Protein AF-A0A8J5XL59-F1 (afdb_monomer)

Solvent-accessible surface area (backbone atoms only — not comparable to full-atom values): 24613 Å² total; per-residue (Å²): 116,71,64,62,50,51,50,51,49,52,50,51,52,48,52,52,50,55,56,36,46,74,51,14,58,69,60,68,73,44,49,65,63,46,55,47,18,48,75,42,41,84,83,38,49,69,54,56,70,41,59,66,68,61,30,54,52,53,29,47,50,30,38,50,53,12,50,56,27,43,78,71,66,40,42,71,58,12,42,52,24,27,36,51,22,42,35,59,44,44,25,44,42,66,73,54,90,51,37,90,82,42,98,58,70,36,47,91,44,44,41,81,48,59,52,71,82,70,40,90,46,72,68,53,44,50,54,50,50,58,51,49,40,50,35,25,47,48,44,22,50,40,26,61,70,69,71,73,46,37,67,58,16,34,46,26,18,50,53,24,34,73,76,38,81,73,45,30,66,30,31,41,51,30,15,46,37,32,54,69,46,93,84,46,46,73,68,32,42,54,54,18,50,53,25,25,52,52,16,34,67,63,39,68,83,46,62,65,48,51,51,53,41,52,50,51,54,51,49,52,49,52,49,51,53,46,50,46,62,73,52,54,53,48,88,73,66,48,74,52,96,57,48,67,64,56,52,48,49,48,51,55,46,49,51,48,51,52,49,49,48,41,64,75,72,46,70,64,65,65,54,49,53,53,50,52,33,54,52,28,52,73,69,69,41,56,72,61,24,52,53,52,50,49,52,53,50,51,54,48,50,51,54,45,59,72,48,67,81,59,78,55,51,92,69,59,51,76,65,55,40,53,55,31,49,76,72,74,38,64,62,82,42,68,71,51,26,51,52,52,32,50,52,50,39,50,51,32,60,73,73,70,48,82,71,52,76,68,30,44,52,54,52,52,66,50,49,76,45,91,42,83,65,44,39,54,49,51,52,50,51,51,53,48,48,50,52,51,48,52,51,44,62,66,43,44,62,58,54,50,52,53,47,50,55,55,49,52,59,61,55,63,71,71,73,77,81,82,86,90,84,86,88,84,81,86,84,89,82,87,81,85,86,90,83,82,82,88,81,89,82,90,133

Secondary structure (DSSP, 8-state):
-HHHHHHHHHHHHHHHHHHHHHT-HHHHHS-HHHHHTTTTHHHHHHHHHS-HHHHHHHHHHHHHHHHHHHHTT-HHHHHHHHHHHHHHHEEEEESSTTTTTTT---GGGEEEEEGGGG--SHHHHHHHHHHHHHHHHHHHHHHHHHTS-HHHHHHHHHHHHHH-TT-HHHHHHHHHHHHSSTT--HHHHHHHHHHHHHHHHH-TT-HHHHHHHHHHHHHHHHHHHHHHHHHTTHHHHS--SS-HHHHHHHHHHHHHHHHHHHHHHSSHHHHHHHHHHHHHHHTT-HHHHHHHHHHHHHHHHHHHHHTTTS--SSS--HHHHHHHHHTT--TTSHHHHHHHHHHHHHHHHHHTPPPPHHHHHHHHHHHTS-SHHHHHHHHHHHHHHHHHHHHHHHHHHHHHHHHHHHHHHHHTTTSSSSS------------------------

Structure (mmCIF, N/CA/C/O backbone):
data_AF-A0A8J5XL59-F1
#
_entry.id   AF-A0A8J5XL59-F1
#
loop_
_atom_site.group_PDB
_atom_site.id
_atom_site.type_symbol
_atom_site.label_atom_id
_atom_site.label_alt_id
_atom_site.label_comp_id
_atom_site.label_asym_id
_atom_site.label_entity_id
_atom_site.label_seq_id
_atom_site.pdbx_PDB_ins_code
_atom_site.Cartn_x
_atom_site.Cartn_y
_atom_site.Cartn_z
_atom_site.occupancy
_atom_site.B_iso_or_equiv
_atom_site.auth_seq_id
_atom_site.auth_comp_id
_atom_site.auth_asym_id
_atom_site.auth_atom_id
_atom_site.pdbx_PDB_model_num
ATOM 1 N N . MET A 1 1 ? 38.848 -3.306 22.636 1.00 51.06 1 MET A N 1
ATOM 2 C CA . MET A 1 1 ? 38.889 -2.202 21.646 1.00 51.06 1 MET A CA 1
ATOM 3 C C . MET A 1 1 ? 38.164 -2.512 20.332 1.00 51.06 1 MET A C 1
ATOM 5 O O . MET A 1 1 ? 37.665 -1.573 19.733 1.00 51.06 1 MET A O 1
ATOM 9 N N . GLY A 1 2 ? 38.067 -3.770 19.867 1.00 58.34 2 GLY A N 1
ATOM 10 C CA . GLY A 1 2 ? 37.401 -4.093 18.590 1.00 58.34 2 GLY A CA 1
ATOM 11 C C . GLY A 1 2 ? 35.868 -3.976 18.588 1.00 58.34 2 GLY A C 1
ATOM 12 O O . GLY A 1 2 ? 35.307 -3.481 17.613 1.00 58.34 2 GLY A O 1
ATOM 13 N N . ASP A 1 3 ? 35.193 -4.378 19.668 1.00 64.88 3 ASP A N 1
ATOM 14 C CA . ASP A 1 3 ? 33.720 -4.371 19.721 1.00 64.88 3 ASP A CA 1
ATOM 15 C C . ASP A 1 3 ? 33.134 -2.992 20.044 1.00 64.88 3 ASP A C 1
ATOM 17 O O . ASP A 1 3 ? 32.147 -2.590 19.427 1.00 64.88 3 ASP A O 1
ATOM 21 N N . ASP A 1 4 ? 33.791 -2.208 20.902 1.00 69.12 4 ASP A N 1
ATOM 22 C CA . ASP A 1 4 ? 33.380 -0.824 21.176 1.00 69.12 4 ASP A CA 1
ATOM 23 C C . ASP A 1 4 ? 33.512 0.056 19.929 1.00 69.12 4 ASP A C 1
ATOM 25 O O . ASP A 1 4 ? 32.626 0.854 19.631 1.00 69.12 4 ASP A O 1
ATOM 29 N N . PHE A 1 5 ? 34.579 -0.132 19.145 1.00 70.75 5 PHE A N 1
ATOM 30 C CA . PHE A 1 5 ? 34.779 0.598 17.894 1.00 70.75 5 PHE A CA 1
ATOM 31 C C . PHE A 1 5 ? 33.730 0.228 16.837 1.00 70.75 5 PHE A C 1
ATOM 33 O O . PHE A 1 5 ? 33.142 1.114 16.219 1.00 70.75 5 PHE A O 1
ATOM 40 N N . LYS A 1 6 ? 33.427 -1.068 16.664 1.00 73.31 6 LYS A N 1
ATOM 41 C CA . LYS A 1 6 ? 32.348 -1.525 15.768 1.00 73.31 6 LYS A CA 1
ATOM 42 C C . LYS A 1 6 ? 30.985 -0.980 16.191 1.00 73.31 6 LYS A C 1
ATOM 44 O O . LYS A 1 6 ? 30.204 -0.566 15.337 1.00 73.31 6 LYS A O 1
ATOM 49 N N . THR A 1 7 ? 30.717 -0.938 17.494 1.00 79.56 7 THR A N 1
ATOM 50 C CA . THR A 1 7 ? 29.460 -0.417 18.047 1.00 79.56 7 THR A CA 1
ATOM 51 C C . THR A 1 7 ? 29.348 1.093 17.842 1.00 79.56 7 THR A C 1
ATOM 53 O O . THR A 1 7 ? 28.320 1.571 17.363 1.00 79.56 7 THR A O 1
ATOM 56 N N . MET A 1 8 ? 30.415 1.853 18.113 1.00 73.19 8 MET A N 1
ATOM 57 C CA . MET A 1 8 ? 30.453 3.295 17.847 1.00 73.19 8 MET A CA 1
ATOM 58 C C . MET A 1 8 ? 30.294 3.607 16.358 1.00 73.19 8 MET A C 1
ATOM 60 O O . MET A 1 8 ? 29.520 4.495 16.006 1.00 73.19 8 MET A O 1
ATOM 64 N N . PHE A 1 9 ? 30.955 2.854 15.477 1.00 76.81 9 PHE A N 1
ATOM 65 C CA . PHE A 1 9 ? 30.805 3.027 14.033 1.00 76.81 9 PHE A CA 1
ATOM 66 C C . PHE A 1 9 ? 29.387 2.678 13.561 1.00 76.81 9 PHE A C 1
ATOM 68 O O . PHE A 1 9 ? 28.798 3.422 12.781 1.00 76.81 9 PHE A O 1
ATOM 75 N N . GLY A 1 10 ? 28.795 1.597 14.080 1.00 73.94 10 GLY A N 1
ATOM 76 C CA . GLY A 1 10 ? 27.405 1.228 13.801 1.00 73.94 10 GLY A CA 1
ATOM 77 C C . GLY A 1 10 ? 26.408 2.302 14.248 1.00 73.94 10 GLY A C 1
ATOM 78 O O . GLY A 1 10 ? 25.479 2.634 13.511 1.00 73.94 10 GLY A O 1
ATOM 79 N N . ASN A 1 11 ? 26.635 2.908 15.414 1.00 75.00 11 ASN A N 1
ATOM 80 C CA . ASN A 1 11 ? 25.822 4.016 15.916 1.00 75.00 11 ASN A CA 1
ATOM 81 C C . ASN A 1 11 ? 26.010 5.293 15.083 1.00 75.00 11 ASN A C 1
ATOM 83 O O . ASN A 1 11 ? 25.024 5.950 14.755 1.00 75.00 11 ASN A O 1
ATOM 87 N N . ALA A 1 12 ? 27.241 5.615 14.676 1.00 74.31 12 ALA A N 1
ATOM 88 C CA . ALA A 1 12 ? 27.528 6.750 13.799 1.00 74.31 12 ALA A CA 1
ATOM 89 C C . ALA A 1 12 ? 26.898 6.575 12.406 1.00 74.31 12 ALA A C 1
ATOM 91 O O . ALA A 1 12 ? 26.310 7.513 11.868 1.00 74.31 12 ALA A O 1
ATOM 92 N N . ALA A 1 13 ? 26.951 5.365 11.842 1.00 73.31 13 ALA A N 1
ATOM 93 C CA . ALA A 1 13 ? 26.309 5.037 10.573 1.00 73.31 13 ALA A CA 1
ATOM 94 C C . ALA A 1 13 ? 24.779 5.151 10.661 1.00 73.31 13 ALA A C 1
ATOM 96 O O . ALA A 1 13 ? 24.147 5.704 9.759 1.00 73.31 13 ALA A O 1
ATOM 97 N N . ARG A 1 14 ? 24.176 4.693 11.767 1.00 76.69 14 ARG A N 1
ATOM 98 C CA . ARG A 1 14 ? 22.744 4.879 12.044 1.00 76.69 14 ARG A CA 1
ATOM 99 C C . ARG A 1 14 ? 22.374 6.352 12.156 1.00 76.69 14 ARG A C 1
ATOM 101 O O . ARG A 1 14 ? 21.450 6.777 11.476 1.00 76.69 14 ARG A O 1
ATOM 108 N N . LEU A 1 15 ? 23.123 7.135 12.933 1.00 78.06 15 LEU A N 1
ATOM 109 C CA . LEU A 1 15 ? 22.890 8.573 13.089 1.00 78.06 15 LEU A CA 1
ATOM 110 C C . LEU A 1 15 ? 22.954 9.297 11.739 1.00 78.06 15 LEU A C 1
ATOM 112 O O . LEU A 1 15 ? 22.070 10.084 11.417 1.00 78.06 15 LEU A O 1
ATOM 116 N N . LYS A 1 16 ? 23.958 8.975 10.918 1.00 75.56 16 LYS A N 1
ATOM 117 C CA . LYS A 1 16 ? 24.090 9.524 9.568 1.00 75.56 16 LYS A CA 1
ATOM 118 C C . LYS A 1 16 ? 22.931 9.098 8.663 1.00 75.56 16 LYS A C 1
ATOM 120 O O . LYS A 1 16 ? 22.424 9.912 7.902 1.00 75.56 16 LYS A O 1
ATOM 125 N N . THR A 1 17 ? 22.476 7.851 8.765 1.00 76.75 17 THR A N 1
ATOM 126 C CA . THR A 1 17 ? 21.305 7.367 8.018 1.00 76.75 17 THR A CA 1
ATOM 127 C C . THR A 1 17 ? 20.039 8.118 8.429 1.00 76.75 17 THR A C 1
ATOM 129 O O . THR A 1 17 ? 19.292 8.547 7.561 1.00 76.75 17 THR A O 1
ATOM 132 N N . GLU A 1 18 ? 19.814 8.339 9.727 1.00 79.69 18 GLU A N 1
ATOM 133 C CA . GLU A 1 18 ? 18.672 9.119 10.228 1.00 79.69 18 GLU A CA 1
ATOM 134 C C . GLU A 1 18 ? 18.742 10.597 9.809 1.00 79.69 18 GLU A C 1
ATOM 136 O O . GLU A 1 18 ? 17.734 11.175 9.410 1.00 79.69 18 GLU A O 1
ATOM 141 N N . GLN A 1 19 ? 19.934 11.202 9.800 1.00 80.88 19 GLN A N 1
ATOM 142 C CA . GLN A 1 19 ? 20.134 12.552 9.257 1.00 80.88 19 GLN A CA 1
ATOM 143 C C . GLN A 1 19 ? 19.801 12.620 7.760 1.00 80.88 19 GLN A C 1
ATOM 145 O O . GLN A 1 19 ? 19.139 13.554 7.314 1.00 80.88 19 GLN A O 1
ATOM 150 N N . LEU A 1 20 ? 20.212 11.612 6.986 1.00 78.56 20 LEU A N 1
ATOM 151 C CA . LEU A 1 20 ? 19.904 11.526 5.559 1.00 78.56 20 LEU A CA 1
ATOM 152 C C . LEU A 1 20 ? 18.420 11.252 5.297 1.00 78.56 20 LEU A C 1
ATOM 154 O O . LEU A 1 20 ? 17.887 11.780 4.328 1.00 78.56 20 LEU A O 1
ATOM 158 N N . LYS A 1 21 ? 17.729 10.492 6.160 1.00 83.12 21 LYS A N 1
ATOM 159 C CA . LYS A 1 21 ? 16.271 10.288 6.072 1.00 83.12 21 LYS A CA 1
ATOM 160 C C . LYS A 1 21 ? 15.513 11.611 6.117 1.00 83.12 21 LYS A C 1
ATOM 162 O O . LYS A 1 21 ? 14.600 11.812 5.322 1.00 83.12 21 LYS A O 1
ATOM 167 N N . ALA A 1 22 ? 15.925 12.528 6.995 1.00 83.69 22 ALA A N 1
ATOM 168 C CA . ALA A 1 22 ? 15.342 13.868 7.059 1.00 83.69 22 ALA A CA 1
ATOM 169 C C . ALA A 1 22 ? 15.566 14.673 5.764 1.00 83.69 22 ALA A C 1
ATOM 171 O O . ALA A 1 22 ? 14.718 15.481 5.395 1.00 83.69 22 ALA A O 1
ATOM 172 N N . ALA A 1 23 ? 16.671 14.416 5.058 1.00 84.31 23 ALA A N 1
ATOM 173 C CA . ALA A 1 23 ? 17.019 15.047 3.785 1.00 84.31 23 ALA A CA 1
ATOM 174 C C . ALA A 1 23 ? 16.452 14.326 2.542 1.00 84.31 23 ALA A C 1
ATOM 176 O O . ALA A 1 23 ? 16.681 14.779 1.421 1.00 84.31 23 ALA A O 1
ATOM 177 N N . ARG A 1 24 ? 15.734 13.204 2.704 1.00 88.25 24 ARG A N 1
ATOM 178 C CA . ARG A 1 24 ? 15.120 12.464 1.584 1.00 88.25 24 ARG A CA 1
ATOM 179 C C . ARG A 1 24 ? 13.664 12.031 1.839 1.00 88.25 24 ARG A C 1
ATOM 181 O O . ARG A 1 24 ? 13.316 10.851 1.733 1.00 88.25 24 ARG A O 1
ATOM 188 N N . PRO A 1 25 ? 12.778 12.959 2.240 1.00 89.25 25 PRO A N 1
ATOM 189 C CA . PRO A 1 25 ? 11.404 12.624 2.597 1.00 89.25 25 PRO A CA 1
ATOM 190 C C . PRO A 1 25 ? 10.587 12.028 1.434 1.00 89.25 25 PRO A C 1
ATOM 192 O O . PRO A 1 25 ? 9.674 11.243 1.687 1.00 89.25 25 PRO A O 1
ATOM 195 N N . HIS A 1 26 ? 10.871 12.377 0.176 1.00 88.94 26 HIS A N 1
ATOM 196 C CA . HIS A 1 26 ? 10.225 11.782 -0.997 1.00 88.94 26 HIS A CA 1
ATOM 197 C C . HIS A 1 26 ? 10.636 10.319 -1.178 1.00 88.94 26 HIS A C 1
ATOM 199 O O . HIS A 1 26 ? 9.768 9.447 -1.295 1.00 88.94 26 HIS A O 1
ATOM 205 N N . PHE A 1 27 ? 11.940 10.036 -1.125 1.00 91.19 27 PHE A N 1
ATOM 206 C CA . PHE A 1 27 ? 12.438 8.667 -1.190 1.00 91.19 27 PHE A CA 1
ATOM 207 C C . PHE A 1 27 ? 11.873 7.808 -0.052 1.00 91.19 27 PHE A C 1
ATOM 209 O O . PHE A 1 27 ? 11.358 6.726 -0.310 1.00 91.19 27 PHE A O 1
ATOM 216 N N . GLU A 1 28 ? 11.885 8.289 1.197 1.00 90.94 28 GLU A N 1
ATOM 217 C CA . GLU A 1 28 ? 11.427 7.492 2.348 1.00 90.94 28 GLU A CA 1
ATOM 218 C C . GLU A 1 28 ? 9.926 7.169 2.318 1.00 90.94 28 GLU A C 1
ATOM 220 O O . GLU A 1 28 ? 9.542 6.059 2.699 1.00 90.94 28 GLU A O 1
ATOM 225 N N . ARG A 1 29 ? 9.085 8.093 1.824 1.00 91.69 29 ARG A N 1
ATOM 226 C CA . ARG A 1 29 ? 7.638 7.865 1.647 1.00 91.69 29 ARG A CA 1
ATOM 227 C C . ARG A 1 29 ? 7.304 6.884 0.526 1.00 91.69 29 ARG A C 1
ATOM 229 O O . ARG A 1 29 ? 6.184 6.385 0.485 1.00 91.69 29 ARG A O 1
ATOM 236 N N . SER A 1 30 ? 8.233 6.646 -0.394 1.00 92.00 30 SER A N 1
ATOM 237 C CA . SER A 1 30 ? 8.009 5.739 -1.514 1.00 92.00 30 SER A CA 1
ATOM 238 C C . SER A 1 30 ? 7.933 4.287 -1.046 1.00 92.00 30 SER A C 1
ATOM 240 O O . SER A 1 30 ? 8.603 3.881 -0.088 1.00 92.00 30 SER A O 1
ATOM 242 N N . ALA A 1 31 ? 7.152 3.488 -1.773 1.00 93.88 31 ALA A N 1
ATOM 243 C CA . ALA A 1 31 ? 7.019 2.061 -1.515 1.00 93.88 31 ALA A CA 1
ATOM 244 C C . ALA A 1 31 ? 8.377 1.340 -1.575 1.00 93.88 31 ALA A C 1
ATOM 246 O O . ALA A 1 31 ? 9.270 1.720 -2.341 1.00 93.88 31 ALA A O 1
ATOM 247 N N . SER A 1 32 ? 8.534 0.281 -0.780 1.00 92.25 32 SER A N 1
ATOM 248 C CA . SER A 1 32 ? 9.803 -0.448 -0.654 1.00 92.25 32 SER A CA 1
ATOM 249 C C . SER A 1 32 ? 10.303 -0.998 -1.996 1.00 92.25 32 SER A C 1
ATOM 251 O O . SER A 1 32 ? 11.429 -0.674 -2.374 1.00 92.25 32 SER A O 1
ATOM 253 N N . PHE A 1 33 ? 9.454 -1.661 -2.792 1.00 93.00 33 PHE A N 1
ATOM 254 C CA . PHE A 1 33 ? 9.800 -2.066 -4.168 1.00 93.00 33 PHE A CA 1
ATOM 255 C C . PHE A 1 33 ? 10.298 -0.923 -5.070 1.00 93.00 33 PHE A C 1
ATOM 257 O O . PHE A 1 33 ? 11.145 -1.132 -5.939 1.00 93.00 33 PHE A O 1
ATOM 264 N N . HIS A 1 34 ? 9.811 0.306 -4.875 1.00 93.81 34 HIS A N 1
ATOM 265 C CA . HIS A 1 34 ? 10.262 1.450 -5.662 1.00 93.81 34 HIS A CA 1
ATOM 266 C C . HIS A 1 34 ? 11.623 1.959 -5.171 1.00 93.81 34 HIS A C 1
ATOM 268 O O . HIS A 1 34 ? 12.504 2.232 -5.985 1.00 93.81 34 HIS A O 1
ATOM 274 N N . LYS A 1 35 ? 11.856 1.985 -3.854 1.00 93.25 35 LYS A N 1
ATOM 275 C CA . LYS A 1 35 ? 13.171 2.299 -3.265 1.00 93.25 35 LYS A CA 1
ATOM 276 C C . LYS A 1 35 ? 14.252 1.306 -3.698 1.00 93.25 35 LYS A C 1
ATOM 278 O O . LYS A 1 35 ? 15.375 1.714 -3.991 1.00 93.25 35 LYS A O 1
ATOM 283 N N . HIS A 1 36 ? 13.922 0.016 -3.790 1.00 93.25 36 HIS A N 1
ATOM 284 C CA . HIS A 1 36 ? 14.869 -1.021 -4.210 1.00 93.25 36 HIS A CA 1
ATOM 285 C C . HIS A 1 36 ? 15.374 -0.838 -5.648 1.00 93.25 36 HIS A C 1
ATOM 287 O O . HIS A 1 36 ? 16.499 -1.233 -5.953 1.00 93.25 36 HIS A O 1
ATOM 293 N N . SER A 1 37 ? 14.611 -0.155 -6.510 1.00 92.62 37 SER A N 1
ATOM 294 C CA . SER A 1 37 ? 15.008 0.129 -7.896 1.00 92.62 37 SER A CA 1
ATOM 295 C C . SER A 1 37 ? 16.341 0.885 -8.026 1.00 92.62 37 SER A C 1
ATOM 297 O O . SER A 1 37 ? 17.045 0.695 -9.024 1.00 92.62 37 SER A O 1
ATOM 299 N N . LEU A 1 38 ? 16.710 1.679 -7.011 1.00 90.12 38 LEU A N 1
ATOM 300 C CA . LEU A 1 38 ? 17.994 2.381 -6.925 1.00 90.12 38 LEU A CA 1
ATOM 301 C C . LEU A 1 38 ? 19.166 1.402 -6.747 1.00 90.12 38 LEU A C 1
ATOM 303 O O . LEU A 1 38 ? 20.260 1.600 -7.270 1.00 90.12 38 LEU A O 1
ATOM 307 N N . TYR A 1 39 ? 18.947 0.315 -6.009 1.00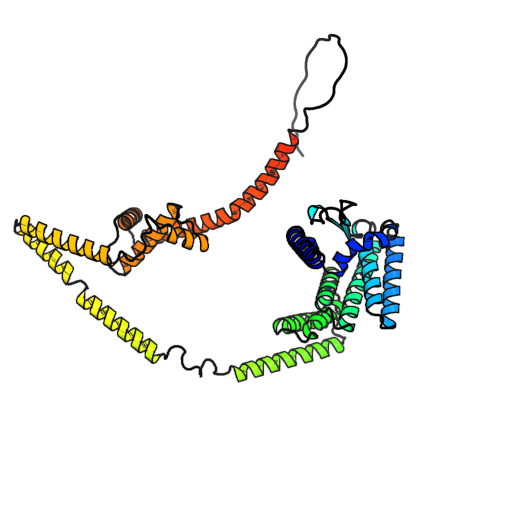 89.12 39 TYR A N 1
ATOM 308 C CA . TYR A 1 39 ? 19.990 -0.660 -5.700 1.00 89.12 39 TYR A CA 1
ATOM 309 C C . TYR A 1 39 ? 20.176 -1.698 -6.811 1.00 89.12 39 TYR A C 1
ATOM 311 O O . TYR A 1 39 ? 21.277 -2.239 -6.928 1.00 89.12 39 TYR A O 1
ATOM 319 N N . LEU A 1 40 ? 19.151 -1.897 -7.649 1.00 87.38 40 LEU A N 1
ATOM 320 C CA . LEU A 1 40 ? 19.141 -2.769 -8.833 1.00 87.38 40 LEU A CA 1
ATOM 321 C C . LEU A 1 40 ? 19.794 -2.140 -10.074 1.00 87.38 40 LEU A C 1
ATOM 323 O O . LEU A 1 40 ? 19.728 -2.710 -11.161 1.00 87.38 40 LEU A O 1
ATOM 327 N N . GLU A 1 41 ? 20.403 -0.958 -9.940 1.00 77.50 41 GLU A N 1
ATOM 328 C CA . GLU A 1 41 ? 20.987 -0.221 -11.062 1.00 77.50 41 GLU A CA 1
ATOM 329 C C . GLU A 1 41 ? 21.940 -1.084 -11.896 1.00 77.50 41 GLU A C 1
ATOM 331 O O . GLU A 1 41 ? 21.769 -1.155 -13.106 1.00 77.50 41 GLU A O 1
ATOM 336 N N . ASN A 1 42 ? 22.871 -1.801 -11.262 1.00 81.50 42 ASN A N 1
ATOM 337 C CA . ASN A 1 42 ? 23.855 -2.625 -11.971 1.00 81.50 42 ASN A CA 1
ATOM 338 C C . ASN A 1 42 ? 23.211 -3.752 -12.792 1.00 81.50 42 ASN A C 1
ATOM 340 O O . ASN A 1 42 ? 23.651 -4.011 -13.907 1.00 81.50 42 ASN A O 1
ATOM 344 N N . ASP A 1 43 ? 22.154 -4.376 -12.269 1.00 86.50 43 ASP A N 1
ATOM 345 C CA . ASP A 1 43 ? 21.506 -5.529 -12.903 1.00 86.50 43 ASP A CA 1
ATOM 346 C C . ASP A 1 43 ? 20.582 -5.108 -14.052 1.00 86.50 43 ASP A C 1
ATOM 348 O O . ASP A 1 43 ? 20.358 -5.866 -14.993 1.00 86.50 43 ASP A O 1
ATOM 352 N N . LEU A 1 44 ? 20.012 -3.901 -13.969 1.00 91.62 44 LEU A N 1
ATOM 353 C CA . LEU A 1 44 ? 18.990 -3.423 -14.901 1.00 91.62 44 LEU A CA 1
ATOM 354 C C . LEU A 1 44 ? 19.493 -2.333 -15.851 1.00 91.62 44 LEU A C 1
ATOM 356 O O . LEU A 1 44 ? 18.745 -1.942 -16.745 1.00 91.62 44 LEU A O 1
ATOM 360 N N . LYS A 1 45 ? 20.731 -1.840 -15.703 1.00 88.81 45 LYS A N 1
ATOM 361 C CA . LYS A 1 45 ? 21.291 -0.744 -16.517 1.00 88.81 45 LYS A CA 1
ATOM 362 C C . LYS A 1 45 ? 21.191 -1.015 -18.014 1.00 88.81 45 LYS A C 1
ATOM 364 O O . LYS A 1 45 ? 20.698 -0.172 -18.759 1.00 88.81 45 LYS A O 1
ATOM 369 N N . GLU A 1 46 ? 21.614 -2.202 -18.438 1.00 91.56 46 GLU A N 1
ATOM 370 C CA . GLU A 1 46 ? 21.560 -2.612 -19.844 1.00 91.56 46 GLU A CA 1
ATOM 371 C C . GLU A 1 46 ? 20.115 -2.730 -20.329 1.00 91.56 46 GLU A C 1
ATOM 373 O O . GLU A 1 46 ? 19.773 -2.228 -21.396 1.00 91.56 46 GLU A O 1
ATOM 378 N N . THR A 1 47 ? 19.240 -3.311 -19.501 1.00 92.94 47 THR A N 1
ATOM 379 C CA . THR A 1 47 ? 17.816 -3.463 -19.824 1.00 92.94 47 THR A CA 1
ATOM 380 C C . THR A 1 47 ? 17.142 -2.099 -19.985 1.00 92.94 47 THR A C 1
ATOM 382 O O . THR A 1 47 ? 16.439 -1.881 -20.964 1.00 92.94 47 THR A O 1
ATOM 385 N N . ARG A 1 48 ? 17.409 -1.141 -19.086 1.00 93.31 48 ARG A N 1
ATOM 386 C CA . ARG A 1 48 ? 16.865 0.231 -19.118 1.00 93.31 48 ARG A CA 1
ATOM 387 C C . ARG A 1 48 ? 17.284 1.001 -20.377 1.00 93.31 48 ARG A C 1
ATOM 389 O O . ARG A 1 48 ? 16.510 1.824 -20.873 1.00 93.31 48 ARG A O 1
ATOM 396 N N . ALA A 1 49 ? 18.474 0.718 -20.908 1.00 92.56 49 ALA A N 1
ATOM 397 C CA . ALA A 1 49 ? 18.996 1.340 -22.123 1.00 92.56 49 ALA A CA 1
ATOM 398 C C . ALA A 1 49 ? 18.369 0.795 -23.423 1.00 92.56 49 ALA A C 1
ATOM 400 O O . ALA A 1 49 ? 18.510 1.427 -24.472 1.00 92.56 49 ALA A O 1
ATOM 401 N N . LEU A 1 50 ? 17.657 -0.339 -23.376 1.00 94.19 50 LEU A N 1
ATOM 402 C CA . LEU A 1 50 ? 17.006 -0.923 -24.551 1.00 94.19 50 LEU A CA 1
ATOM 403 C C . LEU A 1 50 ? 15.949 0.017 -25.155 1.00 94.19 50 LEU A C 1
ATOM 405 O O . LEU A 1 50 ? 15.347 0.815 -24.428 1.00 94.19 50 LEU A O 1
ATOM 409 N N . PRO A 1 51 ? 15.661 -0.089 -26.468 1.00 94.56 51 PRO A N 1
ATOM 410 C CA . PRO A 1 51 ? 14.503 0.558 -27.085 1.00 94.56 51 PRO A CA 1
ATOM 411 C C . PRO A 1 51 ? 13.201 0.200 -26.360 1.00 94.56 51 PRO A C 1
ATOM 413 O O . PRO A 1 51 ? 13.083 -0.890 -25.805 1.00 94.56 51 PRO A O 1
ATOM 416 N N . ILE A 1 52 ? 12.210 1.096 -26.395 1.00 93.56 52 ILE A N 1
ATOM 417 C CA . ILE A 1 52 ? 10.987 0.968 -25.585 1.00 93.56 52 ILE A CA 1
ATOM 418 C C . ILE A 1 52 ? 10.261 -0.371 -25.783 1.00 93.56 52 ILE A C 1
ATOM 420 O O . ILE A 1 52 ? 9.831 -0.968 -24.804 1.00 93.56 52 ILE A O 1
ATOM 424 N N . ASP A 1 53 ? 10.174 -0.881 -27.012 1.00 94.25 53 ASP A N 1
ATOM 425 C CA . ASP A 1 53 ? 9.481 -2.147 -27.271 1.00 94.25 53 ASP A CA 1
ATOM 426 C C . ASP A 1 53 ? 10.239 -3.336 -26.661 1.00 94.25 53 ASP A C 1
ATOM 428 O O . ASP A 1 53 ? 9.654 -4.109 -25.907 1.00 94.25 53 ASP A O 1
ATOM 432 N N . ALA A 1 54 ? 11.557 -3.411 -26.877 1.00 95.94 54 ALA A N 1
ATOM 433 C CA . ALA A 1 54 ? 12.412 -4.442 -26.286 1.00 95.94 54 ALA A CA 1
ATOM 434 C C . ALA A 1 54 ? 12.466 -4.358 -24.748 1.00 95.94 54 ALA A C 1
ATOM 436 O O . ALA A 1 54 ? 12.527 -5.384 -24.073 1.00 95.94 54 ALA A O 1
ATOM 437 N N . LEU A 1 55 ? 12.405 -3.147 -24.184 1.00 95.75 55 LEU A N 1
ATOM 438 C CA . LEU A 1 55 ? 12.306 -2.921 -22.741 1.00 95.75 55 LEU A CA 1
ATOM 439 C C . LEU A 1 55 ? 10.990 -3.472 -22.175 1.00 95.75 55 LEU A C 1
ATOM 441 O O . LEU A 1 55 ? 11.004 -4.154 -21.152 1.00 95.75 55 LEU A O 1
ATOM 445 N N . LEU A 1 56 ? 9.857 -3.181 -22.826 1.00 96.12 56 LEU A N 1
ATOM 446 C CA . LEU A 1 56 ? 8.546 -3.686 -22.409 1.00 96.12 56 LEU A CA 1
ATOM 447 C C . LEU A 1 56 ? 8.475 -5.214 -22.511 1.00 96.12 56 LEU A C 1
ATOM 449 O O . LEU A 1 56 ? 7.898 -5.856 -21.633 1.00 96.12 56 LEU A O 1
ATOM 453 N N . ASP A 1 57 ? 9.096 -5.799 -23.535 1.00 96.88 57 ASP A N 1
ATOM 454 C CA . ASP A 1 57 ? 9.161 -7.251 -23.707 1.00 96.88 57 ASP A CA 1
ATOM 455 C C . ASP A 1 57 ? 10.033 -7.904 -22.623 1.00 96.88 57 ASP A C 1
ATOM 457 O O . ASP A 1 57 ? 9.612 -8.879 -21.998 1.00 96.88 57 ASP A O 1
ATOM 461 N N . ALA A 1 58 ? 11.197 -7.321 -22.315 1.00 96.62 58 ALA A N 1
ATOM 462 C CA . ALA A 1 58 ? 12.061 -7.776 -21.225 1.00 96.62 58 ALA A CA 1
ATOM 463 C C . ALA A 1 58 ? 11.359 -7.687 -19.858 1.00 96.62 58 ALA A C 1
ATOM 465 O O . ALA A 1 58 ? 11.401 -8.631 -19.070 1.00 96.62 58 ALA A O 1
ATOM 466 N N . ALA A 1 59 ? 10.660 -6.583 -19.583 1.00 96.62 59 ALA A N 1
ATOM 467 C CA . ALA A 1 59 ? 9.893 -6.425 -18.351 1.00 96.62 59 ALA A CA 1
ATOM 468 C C . ALA A 1 59 ? 8.704 -7.405 -18.280 1.00 96.62 59 ALA A C 1
ATOM 470 O O . ALA A 1 59 ? 8.408 -7.931 -17.204 1.00 96.62 59 ALA A O 1
ATOM 471 N N . SER A 1 60 ? 8.049 -7.712 -19.408 1.00 97.50 60 SER A N 1
ATOM 472 C CA . SER A 1 60 ? 7.021 -8.760 -19.445 1.00 97.50 60 SER A CA 1
ATOM 473 C C . SER A 1 60 ? 7.608 -10.135 -19.142 1.00 97.50 60 SER A C 1
ATOM 475 O O . SER A 1 60 ? 7.010 -10.864 -18.356 1.00 97.50 60 SER A O 1
ATOM 477 N N . ALA A 1 61 ? 8.781 -10.465 -19.689 1.00 97.75 61 ALA A N 1
ATOM 478 C CA . ALA A 1 61 ? 9.455 -11.729 -19.408 1.00 97.75 61 ALA A CA 1
ATOM 479 C C . ALA A 1 61 ? 9.776 -11.880 -17.911 1.00 97.75 61 ALA A C 1
ATOM 481 O O . ALA A 1 61 ? 9.460 -12.911 -17.325 1.00 97.75 61 ALA A O 1
ATOM 482 N N . MET A 1 62 ? 10.283 -10.828 -17.255 1.00 97.38 62 MET A N 1
ATOM 483 C CA . MET A 1 62 ? 10.508 -10.829 -15.799 1.00 97.38 62 MET A CA 1
ATOM 484 C C . MET A 1 62 ? 9.203 -11.023 -15.009 1.00 97.38 62 MET A C 1
ATOM 486 O O . MET A 1 62 ? 9.163 -11.753 -14.020 1.00 97.38 62 MET A O 1
ATOM 490 N N . LYS A 1 63 ? 8.099 -10.411 -15.450 1.00 97.44 63 LYS A N 1
ATOM 491 C CA . LYS A 1 63 ? 6.775 -10.644 -14.852 1.00 97.44 63 LYS A CA 1
ATOM 492 C C . LYS A 1 63 ? 6.324 -12.100 -15.047 1.00 97.44 63 LYS A C 1
ATOM 494 O O . LYS A 1 63 ? 5.760 -12.688 -14.126 1.00 97.44 63 LYS A O 1
ATOM 499 N N . ASP A 1 64 ? 6.574 -12.697 -16.208 1.00 97.94 64 ASP A N 1
ATOM 500 C CA . ASP A 1 64 ? 6.217 -14.092 -16.484 1.00 97.94 64 ASP A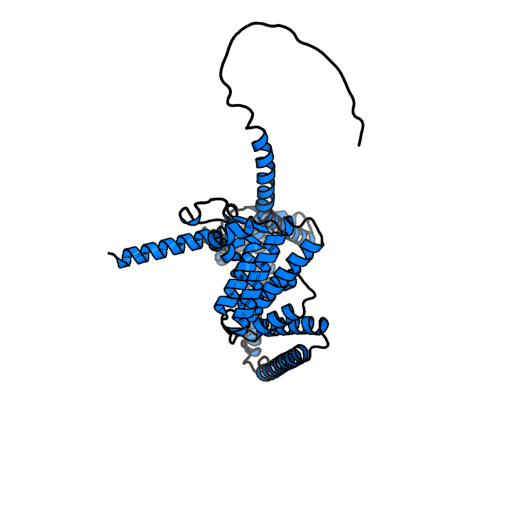 CA 1
ATOM 501 C C . ASP A 1 64 ? 7.085 -15.079 -15.674 1.00 97.94 64 ASP A C 1
ATOM 503 O O . ASP A 1 64 ? 6.550 -16.034 -15.112 1.00 97.94 64 ASP A O 1
ATOM 507 N N . GLU A 1 65 ? 8.381 -14.800 -15.487 1.00 97.12 65 GLU A N 1
ATOM 508 C CA . GLU A 1 65 ? 9.251 -15.515 -14.535 1.00 97.12 65 GLU A CA 1
ATOM 509 C C . GLU A 1 65 ? 8.673 -15.482 -13.114 1.00 97.12 65 GLU A C 1
ATOM 511 O O . GLU A 1 65 ? 8.620 -16.509 -12.430 1.00 97.12 65 GLU A O 1
ATOM 516 N N . GLY A 1 66 ? 8.179 -14.315 -12.688 1.00 97.19 66 GLY A N 1
ATOM 517 C CA . GLY A 1 66 ? 7.522 -14.150 -11.396 1.00 97.19 66 GLY A CA 1
ATOM 518 C C . GLY A 1 66 ? 6.259 -14.997 -11.258 1.00 97.19 66 GLY A C 1
ATOM 519 O O . GLY A 1 66 ? 6.057 -15.627 -10.221 1.00 97.19 66 GLY A O 1
ATOM 520 N N . ASN A 1 67 ? 5.443 -15.086 -12.314 1.00 97.69 67 ASN A N 1
ATOM 521 C CA . ASN A 1 67 ? 4.247 -15.935 -12.325 1.00 97.69 67 ASN A CA 1
ATOM 522 C C . ASN A 1 67 ? 4.615 -17.414 -12.156 1.00 97.69 67 ASN A C 1
ATOM 524 O O . ASN A 1 67 ? 4.020 -18.107 -11.332 1.00 97.69 67 ASN A O 1
ATOM 528 N N . VAL A 1 68 ? 5.645 -17.877 -12.868 1.00 97.94 68 VAL A N 1
ATOM 529 C CA . VAL A 1 68 ? 6.149 -19.252 -12.748 1.00 97.94 68 VAL A CA 1
ATOM 530 C C . VAL A 1 68 ? 6.678 -19.530 -11.336 1.00 97.94 68 VAL A C 1
ATOM 532 O O . VAL A 1 68 ? 6.427 -20.597 -10.775 1.00 97.94 68 VAL A O 1
ATOM 535 N N . ALA A 1 69 ? 7.401 -18.584 -10.732 1.00 97.25 69 ALA A N 1
ATOM 536 C CA . ALA A 1 69 ? 7.873 -18.713 -9.354 1.00 97.25 69 ALA A CA 1
ATOM 537 C C . ALA A 1 69 ? 6.710 -18.731 -8.343 1.00 97.25 69 ALA A C 1
ATOM 539 O O . ALA A 1 69 ? 6.723 -19.535 -7.408 1.00 97.25 69 ALA A O 1
ATOM 540 N N . TYR A 1 70 ? 5.676 -17.912 -8.560 1.00 96.88 70 TYR A N 1
ATOM 541 C CA . TYR A 1 70 ? 4.477 -17.872 -7.723 1.00 96.88 70 TYR A CA 1
ATOM 542 C C . TYR A 1 70 ? 3.722 -19.203 -7.745 1.00 96.88 70 TYR A C 1
ATOM 544 O O . TYR A 1 70 ? 3.366 -19.725 -6.690 1.00 96.88 70 TYR A O 1
ATOM 552 N N . GLU A 1 71 ? 3.532 -19.792 -8.928 1.00 96.25 71 GLU A N 1
ATOM 553 C CA . GLU A 1 71 ? 2.886 -21.101 -9.087 1.00 96.25 71 GLU A CA 1
ATOM 554 C C . GLU A 1 71 ? 3.656 -22.228 -8.384 1.00 96.25 71 GLU A C 1
ATOM 556 O O . GLU A 1 71 ? 3.054 -23.173 -7.876 1.00 96.25 71 GLU A O 1
ATOM 561 N N . ARG A 1 72 ? 4.986 -22.108 -8.290 1.00 95.94 72 ARG A N 1
ATOM 562 C CA . ARG A 1 72 ? 5.851 -23.031 -7.534 1.00 95.94 72 ARG A CA 1
ATOM 563 C C . ARG A 1 72 ? 5.831 -22.786 -6.019 1.00 95.94 72 ARG A C 1
ATOM 565 O O . ARG A 1 72 ? 6.464 -23.539 -5.284 1.00 95.94 72 ARG A O 1
ATOM 572 N N . GLY A 1 73 ? 5.153 -21.739 -5.545 1.00 94.88 73 GLY A N 1
ATOM 573 C CA . GLY A 1 73 ? 5.162 -21.313 -4.142 1.00 94.88 73 GLY A CA 1
ATOM 574 C C . GLY A 1 73 ? 6.454 -20.609 -3.705 1.00 94.88 73 GLY A C 1
ATOM 575 O O . GLY A 1 73 ? 6.636 -20.351 -2.516 1.00 94.88 73 GLY A O 1
ATOM 576 N N . ALA A 1 74 ? 7.349 -20.277 -4.641 1.00 96.38 74 ALA A N 1
ATOM 577 C CA . ALA A 1 74 ? 8.585 -19.540 -4.381 1.00 96.38 74 ALA A CA 1
ATOM 578 C C . ALA A 1 74 ? 8.301 -18.027 -4.334 1.00 96.38 74 ALA A C 1
ATOM 580 O O . ALA A 1 74 ? 8.664 -17.267 -5.232 1.00 96.38 74 ALA A O 1
ATOM 581 N N . TYR A 1 75 ? 7.605 -17.590 -3.282 1.00 95.56 75 TYR A N 1
ATOM 582 C CA . TYR A 1 75 ? 7.087 -16.223 -3.154 1.00 95.56 75 TYR A CA 1
ATOM 583 C C . TYR A 1 75 ? 8.175 -15.140 -3.155 1.00 95.56 75 TYR A C 1
ATOM 585 O O . TYR A 1 75 ? 8.015 -14.126 -3.832 1.00 95.56 75 TYR A O 1
ATOM 593 N N . ALA A 1 76 ? 9.310 -15.375 -2.495 1.00 94.44 76 ALA A N 1
ATOM 594 C CA . ALA A 1 76 ? 10.421 -14.423 -2.479 1.00 94.44 76 ALA A CA 1
ATOM 595 C C . ALA A 1 76 ? 11.019 -14.187 -3.880 1.00 94.44 76 ALA A C 1
ATOM 597 O O . ALA A 1 76 ? 11.323 -13.049 -4.242 1.00 94.44 76 ALA A O 1
ATOM 598 N N . ASP A 1 77 ? 11.152 -15.245 -4.684 1.00 95.44 77 ASP A N 1
ATOM 599 C CA . ASP A 1 77 ? 11.663 -15.145 -6.054 1.00 95.44 77 ASP A CA 1
ATOM 600 C C . ASP A 1 77 ? 10.636 -14.484 -6.977 1.00 95.44 77 ASP A C 1
ATOM 602 O O . ASP A 1 77 ? 10.994 -13.623 -7.781 1.00 95.44 77 ASP A O 1
ATOM 606 N N . ALA A 1 78 ? 9.350 -14.810 -6.801 1.00 97.12 78 ALA A N 1
ATOM 607 C CA . ALA A 1 78 ? 8.261 -14.148 -7.510 1.00 97.12 78 ALA A CA 1
ATOM 608 C C . ALA A 1 78 ? 8.256 -12.638 -7.244 1.00 97.12 78 ALA A C 1
ATOM 610 O O . ALA A 1 78 ? 8.231 -11.839 -8.180 1.00 97.12 78 ALA A O 1
ATOM 611 N N . TYR A 1 79 ? 8.354 -12.245 -5.970 1.00 95.88 79 TYR A N 1
ATOM 612 C CA . TYR A 1 79 ? 8.443 -10.847 -5.563 1.00 95.88 79 TYR A CA 1
ATOM 613 C C . TYR A 1 79 ? 9.622 -10.136 -6.244 1.00 95.88 79 TYR A C 1
ATOM 615 O O . TYR A 1 79 ? 9.422 -9.098 -6.874 1.00 95.88 79 TYR A O 1
ATOM 623 N N . ARG A 1 80 ? 10.828 -10.720 -6.191 1.00 95.31 80 ARG A N 1
ATOM 624 C CA . ARG A 1 80 ? 12.028 -10.153 -6.835 1.00 95.31 80 ARG A CA 1
ATOM 625 C C . ARG A 1 80 ? 11.853 -9.988 -8.341 1.00 95.31 80 ARG A C 1
ATOM 627 O O . ARG A 1 80 ? 12.303 -8.994 -8.901 1.00 95.31 80 ARG A O 1
ATOM 634 N N . ALA A 1 81 ? 11.207 -10.939 -9.009 1.00 96.75 81 ALA A N 1
ATOM 635 C CA . ALA A 1 81 ? 10.969 -10.868 -10.446 1.00 96.75 81 ALA A CA 1
ATOM 636 C C . ALA A 1 81 ? 9.999 -9.726 -10.812 1.00 96.75 81 ALA A C 1
ATOM 638 O O . ALA A 1 81 ? 10.291 -8.933 -11.710 1.00 96.75 81 ALA A O 1
ATOM 639 N N . TYR A 1 82 ? 8.898 -9.566 -10.067 1.00 97.38 82 TYR A N 1
ATOM 640 C CA . TYR A 1 82 ? 7.972 -8.442 -10.260 1.00 97.38 82 TYR A CA 1
ATOM 641 C C . TYR A 1 82 ? 8.610 -7.087 -9.924 1.00 97.38 82 TYR A C 1
ATOM 643 O O . TYR A 1 82 ? 8.375 -6.099 -10.620 1.00 97.38 82 TYR A O 1
ATOM 651 N N . GLU A 1 83 ? 9.438 -7.037 -8.882 1.00 95.69 83 GLU A N 1
ATOM 652 C CA . GLU A 1 83 ? 10.194 -5.846 -8.497 1.00 95.69 83 GLU A CA 1
ATOM 653 C C . GLU A 1 83 ? 11.207 -5.447 -9.574 1.00 95.69 83 GLU A C 1
ATOM 655 O O . GLU A 1 83 ? 11.276 -4.275 -9.938 1.00 95.69 83 GLU A O 1
ATOM 660 N N . ARG A 1 84 ? 11.937 -6.411 -10.150 1.00 95.62 84 ARG A N 1
ATOM 661 C CA . ARG A 1 84 ? 12.834 -6.169 -11.290 1.00 95.62 84 ARG A CA 1
ATOM 662 C C . ARG A 1 84 ? 12.070 -5.632 -12.496 1.00 95.62 84 ARG A C 1
ATOM 664 O O . ARG A 1 84 ? 12.489 -4.628 -13.068 1.00 95.62 84 ARG A O 1
ATOM 671 N N . ALA A 1 85 ? 10.921 -6.230 -12.823 1.00 96.50 85 ALA A N 1
ATOM 672 C CA . ALA A 1 85 ? 10.063 -5.756 -13.906 1.00 96.50 85 ALA A CA 1
ATOM 673 C C . ALA A 1 85 ? 9.643 -4.290 -13.694 1.00 96.50 85 ALA A C 1
ATOM 675 O O . ALA A 1 85 ? 9.769 -3.477 -14.605 1.00 96.50 85 ALA A O 1
ATOM 676 N N . LEU A 1 86 ? 9.207 -3.911 -12.487 1.00 96.38 86 LEU A N 1
ATOM 677 C CA . LEU A 1 86 ? 8.863 -2.518 -12.171 1.00 96.38 86 LEU A CA 1
ATOM 678 C C . LEU A 1 86 ? 10.085 -1.596 -12.147 1.00 96.38 86 LEU A C 1
ATOM 680 O O . LEU A 1 86 ? 10.002 -0.471 -12.635 1.00 96.38 86 LEU A O 1
ATOM 684 N N . GLY A 1 87 ? 11.224 -2.077 -11.647 1.00 94.25 87 GLY A N 1
ATOM 685 C CA . GLY A 1 87 ? 12.496 -1.356 -11.611 1.00 94.25 87 GLY A CA 1
ATOM 686 C C . GLY A 1 87 ? 13.083 -1.057 -12.995 1.00 94.25 87 GLY A C 1
ATOM 687 O O . GLY A 1 87 ? 13.986 -0.226 -13.103 1.00 94.25 87 GLY A O 1
ATOM 688 N N . CYS A 1 88 ? 12.574 -1.687 -14.055 1.00 93.62 88 CYS A N 1
ATOM 689 C CA . CYS A 1 88 ? 12.827 -1.305 -15.445 1.00 93.62 88 CYS A CA 1
ATOM 690 C C . CYS A 1 88 ? 11.940 -0.141 -15.917 1.00 93.62 88 CYS A C 1
ATOM 692 O O . CYS A 1 88 ? 12.354 0.628 -16.780 1.00 93.62 88 CYS A O 1
ATOM 694 N N . LEU A 1 89 ? 10.729 -0.011 -15.367 1.00 94.25 89 LEU A N 1
ATOM 695 C CA . LEU A 1 89 ? 9.676 0.874 -15.875 1.00 94.25 89 LEU A CA 1
ATOM 696 C C . LEU A 1 89 ? 9.582 2.198 -15.101 1.00 94.25 89 LEU A C 1
ATOM 698 O O . LEU A 1 89 ? 9.408 3.252 -15.720 1.00 94.25 89 LEU A O 1
ATOM 702 N N . ARG A 1 90 ? 9.723 2.158 -13.770 1.00 94.62 90 ARG A N 1
ATOM 703 C CA . ARG A 1 90 ? 9.735 3.326 -12.874 1.00 94.62 90 ARG A CA 1
ATOM 704 C C . ARG A 1 90 ? 10.798 3.137 -11.791 1.00 94.62 90 ARG A C 1
ATOM 706 O O . ARG A 1 90 ? 10.674 2.235 -10.961 1.00 94.62 90 ARG A O 1
ATOM 713 N N . TYR A 1 91 ? 11.834 3.973 -11.786 1.00 94.00 91 TYR A N 1
ATOM 714 C CA . TYR A 1 91 ? 12.985 3.793 -10.896 1.00 94.00 91 TYR A CA 1
ATOM 715 C C . TYR A 1 91 ? 13.637 5.100 -10.451 1.00 94.00 91 TYR A C 1
ATOM 717 O O . TYR A 1 91 ? 13.487 6.131 -11.099 1.00 94.00 91 TYR A O 1
ATOM 725 N N . PHE A 1 92 ? 14.402 5.029 -9.363 1.00 92.94 92 PHE A N 1
ATOM 726 C CA . PHE A 1 92 ? 15.296 6.103 -8.941 1.00 92.94 92 PHE A CA 1
ATOM 727 C C . PHE A 1 92 ? 16.688 5.933 -9.552 1.00 92.94 92 PHE A C 1
ATOM 729 O O . PHE A 1 92 ? 17.252 4.838 -9.562 1.00 92.94 92 PHE A O 1
ATOM 736 N N . GLU A 1 93 ? 17.247 7.037 -10.026 1.00 90.44 93 GLU A N 1
ATOM 737 C CA . GLU A 1 93 ? 18.608 7.169 -10.531 1.00 90.44 93 GLU A CA 1
ATOM 738 C C . GLU A 1 93 ? 19.343 8.214 -9.689 1.00 90.44 93 GLU A C 1
ATOM 740 O O . GLU A 1 93 ? 18.848 9.326 -9.492 1.00 90.44 93 GLU A O 1
ATOM 745 N N . ALA A 1 94 ? 20.516 7.864 -9.167 1.00 89.12 94 ALA A N 1
ATOM 746 C CA . ALA A 1 94 ? 21.359 8.823 -8.467 1.00 89.12 94 ALA A CA 1
ATOM 747 C C . ALA A 1 94 ? 22.171 9.641 -9.474 1.00 89.12 94 ALA A C 1
ATOM 749 O O . ALA A 1 94 ? 22.779 9.093 -10.389 1.00 89.12 94 ALA A O 1
ATOM 750 N N . ILE A 1 95 ? 22.206 10.959 -9.278 1.00 86.56 95 ILE A N 1
ATOM 751 C CA . ILE A 1 95 ? 22.972 11.870 -10.135 1.00 86.56 95 ILE A CA 1
ATOM 752 C C . ILE A 1 95 ? 24.480 11.680 -9.917 1.00 86.56 95 ILE A C 1
ATOM 754 O O . ILE A 1 95 ? 25.251 11.769 -10.870 1.00 86.56 95 ILE A O 1
ATOM 758 N N . ASP A 1 96 ? 24.902 11.422 -8.677 1.00 82.44 96 ASP A N 1
ATOM 759 C CA . ASP A 1 96 ? 26.303 11.162 -8.336 1.00 82.44 96 ASP A CA 1
ATOM 760 C C . ASP A 1 96 ? 26.629 9.667 -8.502 1.00 82.44 96 ASP A C 1
ATOM 762 O O . ASP A 1 96 ? 26.114 8.867 -7.723 1.00 82.44 96 ASP A O 1
ATOM 766 N N . PRO A 1 97 ? 27.522 9.261 -9.427 1.00 79.94 97 PRO A N 1
ATOM 767 C CA . PRO A 1 97 ? 27.923 7.861 -9.596 1.00 79.94 97 PRO A CA 1
ATOM 768 C C . PRO A 1 97 ? 28.559 7.229 -8.347 1.00 79.94 97 PRO A C 1
ATOM 770 O O . PRO A 1 97 ? 28.543 6.008 -8.192 1.00 79.94 97 PRO A O 1
ATOM 773 N N . ASN A 1 98 ? 29.118 8.040 -7.444 1.00 81.12 98 ASN A N 1
ATOM 774 C CA . ASN A 1 98 ? 29.799 7.579 -6.238 1.00 81.12 98 ASN A CA 1
ATOM 775 C C . ASN A 1 98 ? 28.913 7.605 -4.984 1.00 81.12 98 ASN A C 1
ATOM 777 O O . ASN A 1 98 ? 29.430 7.384 -3.888 1.00 81.12 98 ASN A O 1
ATOM 781 N N . TRP A 1 99 ? 27.592 7.771 -5.115 1.00 82.44 99 TRP A N 1
ATOM 782 C CA . TRP A 1 99 ? 26.639 7.831 -3.992 1.00 82.44 99 TRP A CA 1
ATOM 783 C C . TRP A 1 99 ? 26.698 6.634 -3.022 1.00 82.44 99 TRP A C 1
ATOM 785 O O . TRP A 1 99 ? 26.314 6.744 -1.857 1.00 82.44 99 TRP A O 1
ATOM 795 N N . ARG A 1 100 ? 27.184 5.471 -3.483 1.00 78.50 100 ARG A N 1
ATOM 796 C CA . ARG A 1 100 ? 27.370 4.267 -2.651 1.00 78.50 100 ARG A CA 1
ATOM 797 C C . ARG A 1 100 ? 28.537 4.391 -1.668 1.00 78.50 100 ARG A C 1
ATOM 799 O O . ARG A 1 100 ? 28.474 3.823 -0.582 1.00 78.50 100 ARG A O 1
ATOM 806 N N . ASN A 1 101 ? 29.586 5.118 -2.053 1.00 76.38 101 ASN A N 1
ATOM 807 C CA . ASN A 1 101 ? 30.836 5.246 -1.296 1.00 76.38 101 ASN A CA 1
ATOM 808 C C . ASN A 1 101 ? 31.018 6.648 -0.689 1.00 76.38 101 ASN A C 1
ATOM 810 O O . ASN A 1 101 ? 31.688 6.803 0.330 1.00 76.38 101 ASN A O 1
ATOM 814 N N . GLY A 1 102 ? 30.425 7.672 -1.301 1.00 61.50 102 GLY A N 1
ATOM 815 C CA . GLY A 1 102 ? 30.407 9.044 -0.816 1.00 61.50 102 GLY A CA 1
ATOM 816 C C . GLY A 1 102 ? 29.095 9.338 -0.104 1.00 61.50 102 GLY A C 1
ATOM 817 O O . GLY A 1 102 ? 28.046 9.031 -0.639 1.00 61.50 102 GLY A O 1
ATOM 818 N N . GLY A 1 103 ? 29.158 9.935 1.091 1.00 65.31 103 GLY A N 1
ATOM 819 C CA . GLY A 1 103 ? 28.096 10.790 1.650 1.00 65.31 103 GLY A CA 1
ATOM 820 C C . GLY A 1 103 ? 26.722 10.199 2.013 1.00 65.31 103 GLY A C 1
ATOM 821 O O . GLY A 1 103 ? 26.208 10.581 3.061 1.00 65.31 103 GLY A O 1
ATOM 822 N N . GLY A 1 104 ? 26.161 9.274 1.234 1.00 76.69 104 GLY A N 1
ATOM 823 C CA . GLY A 1 104 ? 24.723 9.044 1.099 1.00 76.69 104 GLY A CA 1
ATOM 824 C C . GLY A 1 104 ? 24.119 9.878 -0.041 1.00 76.69 104 GLY A C 1
ATOM 825 O O . GLY A 1 104 ? 24.827 10.616 -0.718 1.00 76.69 104 GLY A O 1
ATOM 826 N N . PHE A 1 105 ? 22.804 9.772 -0.233 1.00 85.31 105 PHE A N 1
ATOM 827 C CA . PHE A 1 105 ? 22.039 10.551 -1.213 1.00 85.31 105 PHE A CA 1
ATOM 828 C C . PHE A 1 105 ? 20.902 11.320 -0.529 1.00 85.31 105 PHE A C 1
ATOM 830 O O . PHE A 1 105 ? 20.360 10.862 0.483 1.00 85.31 105 PHE A O 1
ATOM 837 N N . THR A 1 106 ? 20.539 12.462 -1.107 1.00 86.00 106 THR A N 1
ATOM 838 C CA . THR A 1 106 ? 19.370 13.286 -0.757 1.00 86.00 106 THR A CA 1
ATOM 839 C C . THR A 1 106 ? 18.375 13.323 -1.917 1.00 86.00 106 THR A C 1
ATOM 841 O O . THR A 1 106 ? 18.720 12.921 -3.033 1.00 86.00 106 THR A O 1
ATOM 844 N N . ASP A 1 107 ? 17.155 13.815 -1.685 1.00 85.62 107 ASP A N 1
ATOM 845 C CA . ASP A 1 107 ? 16.145 13.911 -2.750 1.00 85.62 107 ASP A CA 1
ATOM 846 C C . ASP A 1 107 ? 16.604 14.806 -3.917 1.00 85.62 107 ASP A C 1
ATOM 848 O O . ASP A 1 107 ? 16.282 14.514 -5.062 1.00 85.62 107 ASP A O 1
ATOM 852 N N . GLU A 1 108 ? 17.414 15.844 -3.673 1.00 84.50 108 GLU A N 1
ATOM 853 C CA . GLU A 1 108 ? 17.950 16.711 -4.739 1.00 84.50 108 GLU A CA 1
ATOM 854 C C . GLU A 1 108 ? 18.954 15.984 -5.642 1.00 84.50 108 GLU A C 1
ATOM 856 O O . GLU A 1 108 ? 19.135 16.338 -6.806 1.00 84.50 108 GLU A O 1
ATOM 861 N N . THR A 1 109 ? 19.623 14.969 -5.094 1.00 87.62 109 THR A N 1
ATOM 862 C CA . THR A 1 109 ? 20.607 14.145 -5.810 1.00 87.62 109 THR A CA 1
ATOM 863 C C . THR A 1 109 ? 19.993 12.897 -6.441 1.00 87.62 109 THR A C 1
ATOM 865 O O . THR A 1 109 ? 20.702 12.141 -7.109 1.00 87.62 109 THR A O 1
ATOM 868 N N . LEU A 1 110 ? 18.691 12.676 -6.241 1.00 90.81 110 LEU A N 1
ATOM 869 C CA . LEU A 1 110 ? 17.935 11.593 -6.849 1.00 90.81 110 LEU A CA 1
ATOM 870 C C . LEU A 1 110 ? 17.036 12.120 -7.964 1.00 90.81 110 LEU A C 1
ATOM 872 O O . LEU A 1 110 ? 16.359 13.136 -7.841 1.00 90.81 110 LEU A O 1
ATOM 876 N N . ARG A 1 111 ? 16.978 11.366 -9.056 1.00 91.12 111 ARG A N 1
ATOM 877 C CA . ARG A 1 111 ? 16.034 11.568 -10.146 1.00 91.12 111 ARG A CA 1
ATOM 878 C C . ARG A 1 111 ? 15.101 10.373 -10.220 1.00 91.12 111 ARG A C 1
ATOM 880 O O . ARG A 1 111 ? 15.554 9.244 -10.371 1.00 91.12 111 ARG A O 1
ATOM 887 N N . GLU A 1 112 ? 13.797 10.612 -10.157 1.00 91.69 112 GLU A N 1
ATOM 888 C CA . GLU A 1 112 ? 12.819 9.587 -10.513 1.00 91.69 112 GLU A CA 1
ATOM 889 C C . GLU A 1 112 ? 12.641 9.562 -12.033 1.00 91.69 112 GLU A C 1
ATOM 891 O O . GLU A 1 112 ? 12.344 10.579 -12.664 1.00 91.69 112 GLU A O 1
ATOM 896 N N . VAL A 1 113 ? 12.843 8.392 -12.630 1.00 92.06 113 VAL A N 1
ATOM 897 C CA . VAL A 1 113 ? 12.681 8.162 -14.061 1.00 92.06 113 VAL A CA 1
ATOM 898 C C . VAL A 1 113 ? 11.448 7.303 -14.273 1.00 92.06 113 VAL A C 1
ATOM 900 O O . VAL A 1 113 ? 11.373 6.161 -13.812 1.00 92.06 113 VAL A O 1
ATOM 903 N N . PHE A 1 114 ? 10.488 7.846 -15.021 1.00 92.88 114 PHE A N 1
ATOM 904 C CA . PHE A 1 114 ? 9.310 7.111 -15.454 1.00 92.88 114 PHE A CA 1
ATOM 905 C C . PHE A 1 114 ? 9.319 6.912 -16.971 1.00 92.88 114 PHE A C 1
ATOM 907 O O . PHE A 1 114 ? 9.261 7.869 -17.742 1.00 92.88 114 PHE A O 1
ATOM 914 N N . THR A 1 115 ? 9.332 5.648 -17.399 1.00 89.56 115 THR A N 1
ATOM 915 C CA . THR A 1 115 ? 9.433 5.233 -18.810 1.00 89.56 115 THR A CA 1
ATOM 916 C C . THR A 1 115 ? 8.269 5.718 -19.680 1.00 89.56 115 THR A C 1
ATOM 918 O O . THR A 1 115 ? 8.375 5.740 -20.906 1.00 89.56 115 THR A O 1
ATOM 921 N N . ARG A 1 116 ? 7.168 6.190 -19.079 1.00 88.12 116 ARG A N 1
ATOM 922 C CA . ARG A 1 116 ? 6.035 6.782 -19.806 1.00 88.12 116 ARG A CA 1
ATOM 923 C C . ARG A 1 116 ? 6.443 7.913 -20.750 1.00 88.12 116 ARG A C 1
ATOM 925 O O . ARG A 1 116 ? 5.793 8.068 -21.783 1.00 88.12 116 ARG A O 1
ATOM 932 N N . THR A 1 117 ? 7.504 8.653 -20.423 1.00 86.12 117 THR A N 1
ATOM 933 C CA . THR A 1 117 ? 8.063 9.733 -21.256 1.00 86.12 117 THR A CA 1
ATOM 934 C C . THR A 1 117 ? 8.658 9.240 -22.577 1.00 86.12 117 THR A C 1
ATOM 936 O O . THR A 1 117 ? 8.764 10.021 -23.511 1.00 86.12 117 THR A O 1
ATOM 939 N N . ARG A 1 118 ? 9.003 7.949 -22.678 1.00 86.56 118 ARG A N 1
ATOM 940 C CA . ARG A 1 118 ? 9.549 7.292 -23.880 1.00 86.56 118 ARG A CA 1
ATOM 941 C C . ARG A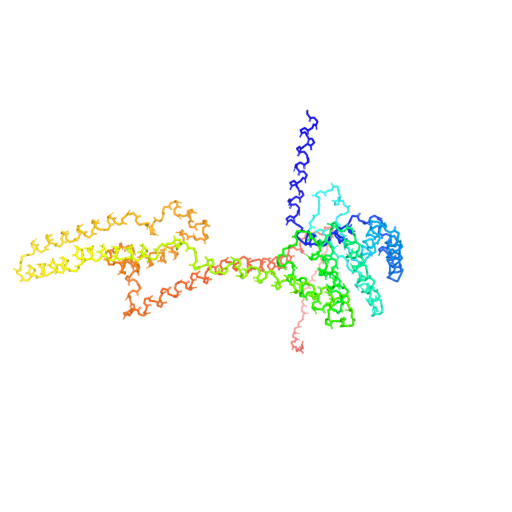 1 118 ? 8.469 6.644 -24.757 1.00 86.56 118 ARG A C 1
ATOM 943 O O . ARG A 1 118 ? 8.785 5.976 -25.738 1.00 86.56 118 ARG A O 1
ATOM 950 N N . CYS A 1 119 ? 7.202 6.742 -24.354 1.00 87.38 119 CYS A N 1
ATOM 951 C CA . CYS A 1 119 ? 6.078 6.142 -25.066 1.00 87.38 119 CYS A CA 1
ATOM 952 C C . CYS A 1 119 ? 5.430 7.177 -25.991 1.00 87.38 119 CYS A C 1
ATOM 954 O O . CYS A 1 119 ? 4.531 7.907 -25.564 1.00 87.38 119 CYS A O 1
ATOM 956 N N . ASP A 1 120 ? 5.873 7.196 -27.249 1.00 90.00 120 ASP A N 1
ATOM 957 C CA . ASP A 1 120 ? 5.391 8.141 -28.268 1.00 90.00 120 ASP A CA 1
ATOM 958 C C . ASP A 1 120 ? 3.985 7.805 -28.786 1.00 90.00 120 ASP A C 1
ATOM 960 O O . ASP A 1 120 ? 3.245 8.688 -29.212 1.00 90.00 120 ASP A O 1
ATOM 964 N N . THR A 1 121 ? 3.603 6.524 -28.746 1.00 92.75 121 THR A N 1
ATOM 965 C CA . THR A 1 121 ? 2.309 6.040 -29.240 1.00 92.75 121 THR A CA 1
ATOM 966 C C . THR A 1 121 ? 1.368 5.660 -28.092 1.00 92.75 121 THR A C 1
ATOM 968 O O . THR A 1 121 ? 1.827 5.209 -27.031 1.00 92.75 121 THR A O 1
ATOM 971 N N . PRO A 1 122 ? 0.041 5.814 -28.270 1.00 92.94 122 PRO A N 1
ATOM 972 C CA . PRO A 1 122 ? -0.926 5.422 -27.250 1.00 92.94 122 PRO A CA 1
ATOM 973 C C . PRO A 1 122 ? -0.898 3.913 -26.969 1.00 92.94 122 PRO A C 1
ATOM 975 O O . PRO A 1 122 ? -1.068 3.512 -25.821 1.00 92.94 122 PRO A O 1
ATOM 978 N N . GLU A 1 123 ? -0.591 3.071 -27.956 1.00 93.81 123 GLU A N 1
ATOM 979 C CA . GLU A 1 123 ? -0.511 1.616 -27.780 1.00 93.81 123 GLU A CA 1
ATOM 980 C C . GLU A 1 123 ? 0.620 1.233 -26.820 1.00 93.81 123 GLU A C 1
ATOM 982 O O . GLU A 1 123 ? 0.433 0.403 -25.931 1.00 93.81 123 GLU A O 1
ATOM 987 N N . ARG A 1 124 ? 1.791 1.875 -26.944 1.00 93.50 124 ARG A N 1
ATOM 988 C CA . ARG A 1 124 ? 2.916 1.665 -26.018 1.00 93.50 124 ARG A CA 1
ATOM 989 C C . ARG A 1 124 ? 2.575 2.135 -24.609 1.00 93.50 124 ARG A C 1
ATOM 991 O O . ARG A 1 124 ? 2.937 1.471 -23.642 1.00 93.50 124 ARG A O 1
ATOM 998 N N . ALA A 1 125 ? 1.853 3.248 -24.491 1.00 93.56 125 ALA A N 1
ATOM 999 C CA . ALA A 1 125 ? 1.406 3.763 -23.204 1.00 93.56 125 ALA A CA 1
ATOM 1000 C C . ALA A 1 125 ? 0.441 2.803 -22.492 1.00 93.56 125 ALA A C 1
ATOM 1002 O O . ALA A 1 125 ? 0.593 2.577 -21.293 1.00 93.56 125 ALA A O 1
ATOM 1003 N N . VAL A 1 126 ? -0.511 2.222 -23.229 1.00 95.06 126 VAL A N 1
ATOM 1004 C CA . VAL A 1 126 ? -1.440 1.209 -22.704 1.00 95.06 126 VAL A CA 1
ATOM 1005 C C . VAL A 1 126 ? -0.680 -0.053 -22.303 1.00 95.06 126 VAL A C 1
ATOM 1007 O O . VAL A 1 126 ? -0.822 -0.506 -21.174 1.00 95.06 126 VAL A O 1
ATOM 1010 N N . ARG A 1 127 ? 0.220 -0.560 -23.159 1.00 95.38 127 ARG A N 1
ATOM 1011 C CA . ARG A 1 127 ? 1.066 -1.722 -22.828 1.00 95.38 127 ARG A CA 1
ATOM 1012 C C . ARG A 1 127 ? 1.879 -1.514 -21.550 1.00 95.38 127 ARG A C 1
ATOM 1014 O O . ARG A 1 127 ? 1.954 -2.416 -20.720 1.00 95.38 127 ARG A O 1
ATOM 1021 N N . LEU A 1 128 ? 2.497 -0.341 -21.394 1.00 95.81 128 LEU A N 1
ATOM 1022 C CA . LEU A 1 128 ? 3.239 0.029 -20.188 1.00 95.81 128 LEU A CA 1
ATOM 1023 C C . LEU A 1 128 ? 2.328 0.014 -18.955 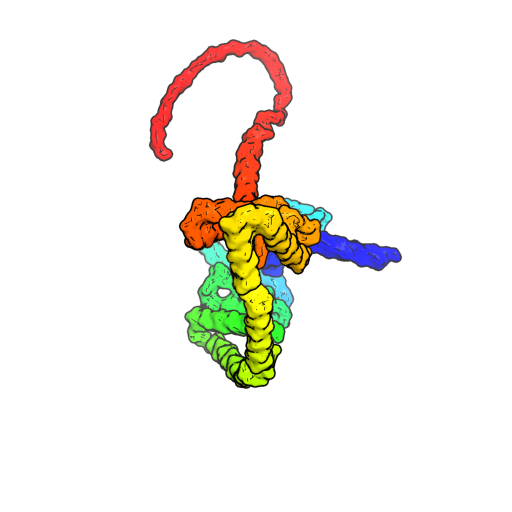1.00 95.81 128 LEU A C 1
ATOM 1025 O O . LEU A 1 128 ? 2.690 -0.557 -17.928 1.00 95.81 128 LEU A O 1
ATOM 1029 N N . HIS A 1 129 ? 1.158 0.645 -19.064 1.00 95.19 129 HIS A N 1
ATOM 1030 C CA . HIS A 1 129 ? 0.187 0.750 -17.980 1.00 95.19 129 HIS A CA 1
ATOM 1031 C C . HIS A 1 129 ? -0.329 -0.625 -17.538 1.00 95.19 129 HIS A C 1
ATOM 1033 O O . HIS A 1 129 ? -0.223 -0.951 -16.356 1.00 95.19 129 HIS A O 1
ATOM 1039 N N . ASP A 1 130 ? -0.756 -1.467 -18.481 1.00 96.25 130 ASP A N 1
ATOM 1040 C CA . ASP A 1 130 ? -1.242 -2.826 -18.217 1.00 96.25 130 ASP A CA 1
ATOM 1041 C C . ASP A 1 130 ? -0.168 -3.705 -17.562 1.00 96.25 130 ASP A C 1
ATOM 1043 O O . ASP A 1 130 ? -0.448 -4.485 -16.640 1.00 96.25 130 ASP A O 1
ATOM 1047 N N . LEU A 1 131 ? 1.082 -3.570 -18.019 1.00 97.25 131 LEU A N 1
ATOM 1048 C CA . LEU A 1 131 ? 2.217 -4.298 -17.465 1.00 97.25 131 LEU A CA 1
ATOM 1049 C C . LEU A 1 131 ? 2.500 -3.870 -16.021 1.00 97.25 131 LEU A C 1
ATOM 1051 O O . LEU A 1 131 ? 2.608 -4.725 -15.140 1.00 97.25 131 LEU A O 1
ATOM 1055 N N . MET A 1 132 ? 2.561 -2.563 -15.752 1.00 97.50 132 MET A N 1
ATOM 1056 C CA . MET A 1 132 ? 2.762 -2.043 -14.396 1.00 97.50 132 MET A CA 1
ATOM 1057 C C . MET A 1 132 ? 1.621 -2.434 -13.460 1.00 97.50 132 MET A C 1
ATOM 1059 O O . MET A 1 132 ? 1.876 -2.919 -12.358 1.00 97.50 132 MET A O 1
ATOM 1063 N N . LEU A 1 133 ? 0.372 -2.280 -13.909 1.00 97.94 133 LEU A N 1
ATOM 1064 C CA . LEU A 1 133 ? -0.816 -2.669 -13.154 1.00 97.94 133 LEU A CA 1
ATOM 1065 C C . LEU A 1 133 ? -0.751 -4.149 -12.765 1.00 97.94 133 LEU A C 1
ATOM 1067 O O . LEU A 1 133 ? -0.972 -4.498 -11.604 1.00 97.94 133 LEU A O 1
ATOM 1071 N N . SER A 1 134 ? -0.391 -5.015 -13.715 1.00 97.75 134 SER A N 1
ATOM 1072 C CA . SER A 1 134 ? -0.228 -6.451 -13.475 1.00 97.75 134 SER A CA 1
ATOM 1073 C C . SER A 1 134 ? 0.864 -6.740 -12.442 1.00 97.75 134 SER A C 1
ATOM 1075 O O . SER A 1 134 ? 0.630 -7.514 -11.514 1.00 97.75 134 SER A O 1
ATOM 1077 N N . CYS A 1 135 ? 2.027 -6.090 -12.546 1.00 97.94 135 CYS A N 1
ATOM 1078 C CA . CYS A 1 135 ? 3.121 -6.260 -11.589 1.00 97.94 135 CYS A CA 1
ATOM 1079 C C . CYS A 1 135 ? 2.742 -5.796 -10.175 1.00 97.94 135 CYS A C 1
ATOM 1081 O O . CYS A 1 135 ? 2.957 -6.543 -9.223 1.00 97.94 135 CYS A O 1
ATOM 1083 N N . TYR A 1 136 ? 2.124 -4.620 -10.014 1.00 98.38 136 TYR A N 1
ATOM 1084 C CA . TYR A 1 136 ? 1.679 -4.137 -8.700 1.00 98.38 136 TYR A CA 1
ATOM 1085 C C . TYR A 1 136 ? 0.643 -5.061 -8.066 1.00 98.38 136 TYR A C 1
ATOM 1087 O O . TYR A 1 136 ? 0.748 -5.430 -6.894 1.00 98.38 136 TYR A O 1
ATOM 1095 N N . LEU A 1 137 ? -0.343 -5.488 -8.856 1.00 98.12 137 LEU A N 1
ATOM 1096 C CA . LEU A 1 137 ? -1.330 -6.457 -8.410 1.00 98.12 137 LEU A CA 1
ATOM 1097 C C . LEU A 1 137 ? -0.643 -7.750 -7.951 1.00 98.12 137 LEU A C 1
ATOM 1099 O O . LEU A 1 137 ? -0.999 -8.279 -6.895 1.00 98.12 137 LEU A O 1
ATOM 1103 N N . ASN A 1 138 ? 0.322 -8.259 -8.712 1.00 97.69 138 ASN A N 1
ATOM 1104 C CA . ASN A 1 138 ? 1.026 -9.495 -8.388 1.00 97.69 138 ASN A CA 1
ATOM 1105 C C . ASN A 1 138 ? 1.920 -9.368 -7.147 1.00 97.69 138 ASN A C 1
ATOM 1107 O O . ASN A 1 138 ? 1.900 -10.273 -6.317 1.00 97.69 138 ASN A O 1
ATOM 1111 N N . ILE A 1 139 ? 2.596 -8.234 -6.934 1.00 97.19 139 ILE A N 1
ATOM 1112 C CA . ILE A 1 139 ? 3.313 -7.956 -5.678 1.00 97.19 139 ILE A CA 1
ATOM 1113 C C . ILE A 1 139 ? 2.355 -8.018 -4.487 1.00 97.19 139 ILE A C 1
ATOM 1115 O O . ILE A 1 139 ? 2.620 -8.734 -3.521 1.00 97.19 139 ILE A O 1
ATOM 1119 N N . ALA A 1 140 ? 1.204 -7.341 -4.571 1.00 97.38 140 ALA A N 1
ATOM 1120 C CA . ALA A 1 140 ? 0.210 -7.390 -3.502 1.00 97.38 140 ALA A CA 1
ATOM 1121 C C . ALA A 1 140 ? -0.281 -8.823 -3.237 1.00 97.38 140 ALA A C 1
ATOM 1123 O O . ALA A 1 140 ? -0.476 -9.215 -2.089 1.00 97.38 140 ALA A O 1
ATOM 1124 N N . LEU A 1 141 ? -0.454 -9.630 -4.289 1.00 96.81 141 LEU A N 1
ATOM 1125 C CA . LEU A 1 141 ? -0.847 -11.033 -4.161 1.00 96.81 141 LEU A CA 1
ATOM 1126 C C . LEU A 1 141 ? 0.221 -11.876 -3.452 1.00 96.81 141 LEU A C 1
ATOM 1128 O O . LEU A 1 141 ? -0.129 -12.671 -2.581 1.00 96.81 141 LEU A O 1
ATOM 1132 N N . VAL A 1 142 ? 1.494 -11.701 -3.811 1.00 96.62 142 VAL A N 1
ATOM 1133 C CA . VAL A 1 142 ? 2.622 -12.404 -3.187 1.00 96.62 142 VAL A CA 1
ATOM 1134 C C . VAL A 1 142 ? 2.709 -12.060 -1.702 1.00 96.62 142 VAL A C 1
ATOM 1136 O O . VAL A 1 142 ? 2.731 -12.962 -0.870 1.00 96.62 142 VAL A O 1
ATOM 1139 N N . ARG A 1 143 ? 2.660 -10.771 -1.347 1.00 95.19 143 ARG A N 1
ATOM 1140 C CA . ARG A 1 143 ? 2.740 -10.335 0.056 1.00 95.19 143 ARG A CA 1
ATOM 1141 C C . ARG A 1 143 ? 1.575 -10.830 0.908 1.00 95.19 143 ARG A C 1
ATOM 1143 O O . ARG A 1 143 ? 1.775 -11.246 2.048 1.00 95.19 143 ARG A O 1
ATOM 1150 N N . LEU A 1 144 ? 0.371 -10.871 0.339 1.00 95.25 144 LEU A N 1
ATOM 1151 C CA . LEU A 1 144 ? -0.787 -11.496 0.985 1.00 95.25 144 LEU A CA 1
ATOM 1152 C C . LEU A 1 144 ? -0.618 -13.012 1.166 1.00 95.25 144 LEU A C 1
ATOM 1154 O O . LEU A 1 144 ? -1.117 -13.569 2.143 1.00 95.25 144 LEU A O 1
ATOM 1158 N N . ALA A 1 145 ? 0.058 -13.694 0.238 1.00 93.81 145 ALA A N 1
ATOM 1159 C CA . ALA A 1 145 ? 0.325 -15.127 0.343 1.00 93.81 145 ALA A CA 1
ATOM 1160 C C . ALA A 1 145 ? 1.372 -15.440 1.426 1.00 93.81 145 ALA A C 1
ATOM 1162 O O . ALA A 1 145 ? 1.192 -16.396 2.179 1.00 93.81 145 ALA A O 1
ATOM 1163 N N . GLU A 1 146 ? 2.413 -14.610 1.548 1.00 90.81 146 GLU A N 1
ATOM 1164 C CA . GLU A 1 146 ? 3.448 -14.736 2.584 1.00 90.81 146 GLU A CA 1
ATOM 1165 C C . GLU A 1 146 ? 2.936 -14.383 3.988 1.00 90.81 146 GLU A C 1
ATOM 1167 O O . GLU A 1 146 ? 3.440 -14.924 4.970 1.00 90.81 146 GLU A O 1
ATOM 1172 N N . ARG A 1 147 ? 1.915 -13.517 4.096 1.00 88.62 147 ARG A N 1
ATOM 1173 C CA . ARG A 1 147 ? 1.326 -13.049 5.370 1.00 88.62 147 ARG A CA 1
ATOM 1174 C C . ARG A 1 147 ? 2.311 -12.322 6.293 1.00 88.62 147 ARG A C 1
ATOM 1176 O O . ARG A 1 147 ? 2.106 -12.280 7.506 1.00 88.62 147 ARG A O 1
ATOM 1183 N N . THR A 1 148 ? 3.364 -11.754 5.718 1.00 82.38 148 THR A N 1
ATOM 1184 C CA . THR A 1 148 ? 4.441 -11.058 6.431 1.00 82.38 148 THR A CA 1
ATOM 1185 C C . THR A 1 148 ? 4.332 -9.543 6.269 1.00 82.38 148 THR A C 1
ATOM 1187 O O . THR A 1 148 ? 4.227 -8.829 7.260 1.00 82.38 148 THR A O 1
ATOM 1190 N N . GLU A 1 149 ? 4.279 -9.054 5.028 1.00 89.75 149 GLU A N 1
ATOM 1191 C CA . GLU A 1 149 ? 4.437 -7.630 4.691 1.00 89.75 149 GLU A CA 1
ATOM 1192 C C . GLU A 1 149 ? 3.145 -7.008 4.134 1.00 89.75 149 GLU A C 1
ATOM 1194 O O . GLU A 1 149 ? 3.037 -6.633 2.963 1.00 89.75 149 GLU A O 1
ATOM 1199 N N . TYR A 1 150 ? 2.121 -6.888 4.981 1.00 94.19 150 TYR A N 1
ATOM 1200 C CA . TYR A 1 150 ? 0.823 -6.331 4.575 1.00 94.19 150 TYR A CA 1
ATOM 1201 C C . TYR A 1 150 ? 0.873 -4.840 4.210 1.00 94.19 150 TYR A C 1
ATOM 1203 O O . TYR A 1 150 ? 0.109 -4.400 3.351 1.00 94.19 150 TYR A O 1
ATOM 1211 N N . ALA A 1 151 ? 1.776 -4.066 4.820 1.00 94.38 151 ALA A N 1
ATOM 1212 C CA . ALA A 1 151 ? 1.957 -2.650 4.498 1.00 94.38 151 ALA A CA 1
ATOM 1213 C C . ALA A 1 151 ? 2.396 -2.463 3.037 1.00 94.38 151 ALA A C 1
ATOM 1215 O O . ALA A 1 151 ? 1.794 -1.685 2.301 1.00 94.38 151 ALA A O 1
ATOM 1216 N N . GLU A 1 152 ? 3.353 -3.267 2.572 1.00 94.81 152 GLU A N 1
ATOM 1217 C CA . GLU A 1 152 ? 3.797 -3.221 1.179 1.00 94.81 152 GLU A CA 1
ATOM 1218 C C . GLU A 1 152 ? 2.709 -3.705 0.207 1.00 94.81 152 GLU A C 1
ATOM 1220 O O . GLU A 1 152 ? 2.575 -3.176 -0.898 1.00 94.81 152 GLU A O 1
ATOM 1225 N N . ALA A 1 153 ? 1.867 -4.660 0.622 1.00 96.81 153 ALA A N 1
ATOM 1226 C CA . ALA A 1 153 ? 0.699 -5.053 -0.165 1.00 96.81 153 ALA A CA 1
ATOM 1227 C C . ALA A 1 153 ? -0.296 -3.890 -0.345 1.00 96.81 153 ALA A C 1
ATOM 1229 O O . ALA A 1 153 ? -0.876 -3.735 -1.424 1.00 96.81 153 ALA A O 1
ATOM 1230 N N . ILE A 1 154 ? -0.488 -3.066 0.694 1.00 97.19 154 ILE A N 1
ATOM 1231 C CA . ILE A 1 154 ? -1.316 -1.853 0.632 1.00 97.19 154 ILE A CA 1
ATOM 1232 C C . ILE A 1 154 ? -0.692 -0.835 -0.325 1.00 97.19 154 ILE A C 1
ATOM 1234 O O . ILE A 1 154 ? -1.414 -0.315 -1.176 1.00 97.19 154 ILE A O 1
ATOM 1238 N N . ASP A 1 155 ? 0.617 -0.594 -0.234 1.00 97.19 155 ASP A N 1
ATOM 1239 C CA . ASP A 1 155 ? 1.329 0.340 -1.114 1.00 97.19 155 ASP A CA 1
ATOM 1240 C C . ASP A 1 155 ? 1.231 -0.077 -2.585 1.00 97.19 155 ASP A C 1
ATOM 1242 O O . ASP A 1 155 ? 0.843 0.723 -3.435 1.00 97.19 155 ASP A O 1
ATOM 1246 N N . ALA A 1 156 ? 1.467 -1.356 -2.886 1.00 97.56 156 ALA A N 1
ATOM 1247 C CA . ALA A 1 156 ? 1.310 -1.893 -4.235 1.00 97.56 156 ALA A CA 1
ATOM 1248 C C . ALA A 1 156 ? -0.133 -1.740 -4.749 1.00 97.56 156 ALA A C 1
ATOM 1250 O O . ALA A 1 156 ? -0.355 -1.377 -5.904 1.00 97.56 156 ALA A O 1
ATOM 1251 N N . CYS A 1 157 ? -1.142 -1.953 -3.897 1.00 98.19 157 CYS A N 1
ATOM 1252 C CA . CYS A 1 157 ? -2.530 -1.712 -4.288 1.00 98.19 157 CYS A CA 1
ATOM 1253 C C . CYS A 1 157 ? -2.844 -0.223 -4.487 1.00 98.19 157 CYS A C 1
ATOM 1255 O O . CYS A 1 157 ? -3.659 0.104 -5.346 1.00 98.19 157 CYS A O 1
ATOM 1257 N N . ASN A 1 158 ? -2.235 0.679 -3.714 1.00 98.00 158 ASN A N 1
ATOM 1258 C CA . ASN A 1 158 ? -2.404 2.121 -3.895 1.00 98.00 158 ASN A CA 1
ATOM 1259 C C . ASN A 1 158 ? -1.859 2.565 -5.256 1.00 98.00 158 ASN A C 1
ATOM 1261 O O . ASN A 1 158 ? -2.553 3.285 -5.970 1.00 98.00 158 ASN A O 1
ATOM 1265 N N . GLU A 1 159 ? -0.684 2.070 -5.646 1.00 97.31 159 GLU A N 1
ATOM 1266 C CA . GLU A 1 159 ? -0.099 2.300 -6.973 1.00 97.31 159 GLU A CA 1
ATOM 1267 C C . GLU A 1 159 ? -0.971 1.711 -8.092 1.00 97.31 159 GLU A C 1
ATOM 1269 O O . GLU A 1 159 ? -1.257 2.379 -9.084 1.00 97.31 159 GLU A O 1
ATOM 1274 N N . ALA A 1 160 ? -1.485 0.490 -7.906 1.00 97.81 160 ALA A N 1
ATOM 1275 C CA . ALA A 1 160 ? -2.413 -0.128 -8.852 1.00 97.81 160 ALA A CA 1
ATOM 1276 C C . ALA A 1 160 ? -3.711 0.685 -9.030 1.00 97.81 160 ALA A C 1
ATOM 1278 O O . ALA A 1 160 ? -4.195 0.809 -10.149 1.00 97.81 160 ALA A O 1
ATOM 1279 N N . ILE A 1 161 ? -4.265 1.255 -7.953 1.00 97.75 161 ILE A N 1
ATOM 1280 C CA . ILE A 1 161 ? -5.473 2.101 -7.996 1.00 97.75 161 ILE A CA 1
ATOM 1281 C C . ILE A 1 161 ? -5.173 3.471 -8.614 1.00 97.75 161 ILE A C 1
ATOM 1283 O O . ILE A 1 161 ? -6.027 4.026 -9.302 1.00 97.75 161 ILE A O 1
ATOM 1287 N N . ALA A 1 162 ? -3.980 4.023 -8.377 1.00 96.19 162 ALA A N 1
ATOM 1288 C CA . ALA A 1 162 ? -3.546 5.268 -9.005 1.00 96.19 162 ALA A CA 1
ATOM 1289 C C . ALA A 1 162 ? -3.412 5.115 -10.528 1.00 96.19 162 ALA A C 1
ATOM 1291 O O . ALA A 1 162 ? -3.741 6.041 -11.267 1.00 96.19 162 ALA A O 1
ATOM 1292 N N . LEU A 1 163 ? -2.976 3.938 -10.992 1.00 95.00 163 LEU A N 1
ATOM 1293 C CA . LEU A 1 163 ? -2.972 3.586 -12.409 1.00 95.00 163 LEU A CA 1
ATOM 1294 C C . LEU A 1 163 ? -4.387 3.311 -12.936 1.00 95.00 163 LEU A C 1
ATOM 1296 O O . LEU A 1 163 ? -4.796 3.931 -13.916 1.00 95.00 163 LEU A O 1
ATOM 1300 N N . ASP A 1 164 ? -5.128 2.397 -12.312 1.00 95.94 164 ASP A N 1
ATOM 1301 C CA . ASP A 1 164 ? -6.484 2.017 -12.713 1.00 95.94 164 ASP A CA 1
ATOM 1302 C C . ASP A 1 164 ? -7.477 2.128 -11.541 1.00 95.94 164 ASP A C 1
ATOM 1304 O O . ASP A 1 164 ? -7.662 1.176 -10.767 1.00 95.94 164 ASP A O 1
ATOM 1308 N N . PRO A 1 165 ? -8.201 3.260 -11.443 1.00 96.31 165 PRO A N 1
ATOM 1309 C CA . PRO A 1 165 ? -9.243 3.453 -10.438 1.00 96.31 165 PRO A CA 1
ATOM 1310 C C . PRO A 1 165 ? -10.434 2.492 -10.570 1.00 96.31 165 PRO A C 1
ATOM 1312 O O . PRO A 1 165 ? -11.269 2.434 -9.666 1.00 96.31 165 PRO A O 1
ATOM 1315 N N . SER A 1 166 ? -10.548 1.751 -11.678 1.00 95.69 166 SER A N 1
ATOM 1316 C CA . SER A 1 166 ? -11.614 0.774 -11.928 1.00 95.69 166 SER A CA 1
ATOM 1317 C C . SER A 1 166 ? -11.223 -0.671 -11.581 1.00 95.69 166 SER A C 1
ATOM 1319 O O . SER A 1 166 ? -12.041 -1.589 -11.698 1.00 95.69 166 SER A O 1
ATOM 1321 N N . SER A 1 167 ? -10.011 -0.890 -11.058 1.00 96.19 167 SER A N 1
ATOM 1322 C CA . SER A 1 167 ? -9.507 -2.225 -10.731 1.00 96.19 167 SER A CA 1
ATOM 1323 C C . SER A 1 167 ? -10.147 -2.814 -9.469 1.00 96.19 167 SER A C 1
ATOM 1325 O O . SER A 1 167 ? -9.673 -2.631 -8.343 1.00 96.19 167 SER A O 1
ATOM 1327 N N . ALA A 1 168 ? -11.198 -3.624 -9.641 1.00 96.50 168 ALA A N 1
ATOM 1328 C CA . ALA A 1 168 ? -11.836 -4.350 -8.535 1.00 96.50 168 ALA A CA 1
ATOM 1329 C C . ALA A 1 168 ? -10.843 -5.245 -7.761 1.00 96.50 168 ALA A C 1
ATOM 1331 O O . ALA A 1 168 ? -10.939 -5.373 -6.537 1.00 96.50 168 ALA A O 1
ATOM 1332 N N . LYS A 1 169 ? -9.858 -5.831 -8.463 1.00 96.62 169 LYS A N 1
ATOM 1333 C CA . LYS A 1 169 ? -8.810 -6.676 -7.866 1.00 96.62 169 LYS A CA 1
ATOM 1334 C C . LYS A 1 169 ? -7.923 -5.885 -6.905 1.00 96.62 169 LYS A C 1
ATOM 1336 O O . LYS A 1 169 ? -7.589 -6.417 -5.847 1.00 96.62 169 LYS A O 1
ATOM 1341 N N . ALA A 1 170 ? -7.566 -4.645 -7.245 1.00 97.75 170 ALA A N 1
ATOM 1342 C CA . ALA A 1 170 ? -6.726 -3.804 -6.397 1.00 97.75 170 ALA A CA 1
ATOM 1343 C C . ALA A 1 170 ? -7.441 -3.451 -5.086 1.00 97.75 170 ALA A C 1
ATOM 1345 O O . ALA A 1 170 ? -6.896 -3.678 -4.008 1.00 97.75 170 ALA A O 1
ATOM 1346 N N . PHE A 1 171 ? -8.702 -3.006 -5.159 1.00 98.12 171 PHE A N 1
ATOM 1347 C CA . PHE A 1 171 ? -9.509 -2.735 -3.964 1.00 98.12 171 PHE A CA 1
ATOM 1348 C C . PHE A 1 171 ? -9.708 -3.982 -3.099 1.00 98.12 171 PHE A C 1
ATOM 1350 O O . PHE A 1 171 ? -9.556 -3.918 -1.882 1.00 98.12 171 PHE A O 1
ATOM 1357 N N . PHE A 1 172 ? -10.007 -5.131 -3.711 1.00 97.81 172 PHE A N 1
ATOM 1358 C CA . PHE A 1 172 ? -10.185 -6.377 -2.969 1.00 97.81 172 PHE A CA 1
ATOM 1359 C C . PHE A 1 172 ? -8.904 -6.808 -2.238 1.00 97.81 172 PHE A C 1
ATOM 1361 O O . PHE A 1 172 ? -8.954 -7.161 -1.060 1.00 97.81 172 PHE A O 1
ATOM 1368 N N . ARG A 1 173 ? -7.746 -6.749 -2.908 1.00 97.75 173 ARG A N 1
ATOM 1369 C CA . ARG A 1 173 ? -6.447 -7.093 -2.305 1.00 97.75 173 ARG A CA 1
ATOM 1370 C C . ARG A 1 173 ? -6.048 -6.099 -1.213 1.00 97.75 173 ARG A C 1
ATOM 1372 O O . ARG A 1 173 ? -5.614 -6.538 -0.151 1.00 97.75 173 ARG A O 1
ATOM 1379 N N . ARG A 1 174 ? -6.284 -4.795 -1.408 1.00 97.94 174 ARG A N 1
ATOM 1380 C CA . ARG A 1 174 ? -6.035 -3.771 -0.379 1.00 97.94 174 ARG A CA 1
ATOM 1381 C C . ARG A 1 174 ? -6.900 -3.978 0.858 1.00 97.94 174 ARG A C 1
ATOM 1383 O O . ARG A 1 174 ? -6.397 -3.876 1.972 1.00 97.94 174 ARG A O 1
ATOM 1390 N N . ALA A 1 175 ? -8.175 -4.322 0.670 1.00 97.31 175 ALA A N 1
ATOM 1391 C CA . ALA A 1 175 ? -9.054 -4.657 1.780 1.00 97.31 175 ALA A CA 1
ATOM 1392 C C . ALA A 1 175 ? -8.503 -5.840 2.579 1.00 97.31 175 ALA A C 1
ATOM 1394 O O . ALA A 1 175 ? -8.337 -5.722 3.789 1.00 97.31 175 ALA A O 1
ATOM 1395 N N . ARG A 1 176 ? -8.161 -6.946 1.902 1.00 96.38 176 ARG A N 1
ATOM 1396 C CA . ARG A 1 176 ? -7.542 -8.120 2.538 1.00 96.38 176 ARG A CA 1
ATOM 1397 C C . ARG A 1 176 ? -6.294 -7.747 3.325 1.00 96.38 176 ARG A C 1
ATOM 1399 O O . ARG A 1 176 ? -6.184 -8.126 4.484 1.00 96.38 176 ARG A O 1
ATOM 1406 N N . ALA A 1 177 ? -5.422 -6.927 2.746 1.00 96.81 177 ALA A N 1
ATOM 1407 C CA . ALA A 1 177 ? -4.203 -6.493 3.416 1.00 96.81 177 ALA A CA 1
ATOM 1408 C C . ALA A 1 177 ? -4.460 -5.681 4.697 1.00 96.81 177 ALA A C 1
ATOM 1410 O O . ALA A 1 177 ? -3.629 -5.694 5.596 1.00 96.81 177 ALA A O 1
ATOM 1411 N N . ARG A 1 178 ? -5.613 -5.009 4.807 1.00 95.62 178 ARG A N 1
ATOM 1412 C CA . ARG A 1 178 ? -6.009 -4.258 6.007 1.00 95.62 178 ARG A CA 1
ATOM 1413 C C . ARG A 1 178 ? -6.610 -5.137 7.101 1.00 95.62 178 ARG A C 1
ATOM 1415 O O . ARG A 1 178 ? -6.289 -4.923 8.262 1.00 95.62 178 ARG A O 1
ATOM 1422 N N . TYR A 1 179 ? -7.468 -6.104 6.754 1.00 94.19 179 TYR A N 1
ATOM 1423 C CA . TYR A 1 179 ? -8.208 -6.888 7.758 1.00 94.19 179 TYR A CA 1
ATOM 1424 C C . TYR A 1 179 ? -7.607 -8.259 8.100 1.00 94.19 179 TYR A C 1
ATOM 1426 O O . TYR A 1 179 ? -7.988 -8.845 9.112 1.00 94.19 179 TYR A O 1
ATOM 1434 N N . GLU A 1 180 ? -6.730 -8.816 7.260 1.00 93.19 180 GLU A N 1
ATOM 1435 C CA . GLU A 1 180 ? -6.049 -10.091 7.537 1.00 93.19 180 GLU A CA 1
ATOM 1436 C C . GLU A 1 180 ? -4.965 -10.032 8.635 1.00 93.19 180 GLU A C 1
ATOM 1438 O O . GLU A 1 180 ? -4.821 -11.036 9.341 1.00 93.19 180 GLU A O 1
ATOM 1443 N N . PRO A 1 181 ? -4.215 -8.925 8.838 1.00 93.12 181 PRO A N 1
ATOM 1444 C CA . PRO A 1 181 ? -3.263 -8.821 9.940 1.00 93.12 181 PRO A CA 1
ATOM 1445 C C . PRO A 1 181 ? -3.928 -9.007 11.307 1.00 93.12 181 PRO A C 1
ATOM 1447 O O . PRO A 1 181 ? -4.980 -8.439 11.589 1.00 93.12 181 PRO A O 1
ATOM 1450 N N . LEU A 1 182 ? -3.257 -9.717 12.217 1.00 87.62 182 LEU A N 1
ATOM 1451 C CA . LEU A 1 182 ? -3.702 -9.841 13.614 1.00 87.62 182 LEU A CA 1
ATOM 1452 C C . LEU A 1 182 ? -3.697 -8.495 14.357 1.00 87.62 182 LEU A C 1
ATOM 1454 O O . LEU A 1 182 ? -4.470 -8.306 15.289 1.00 87.62 182 LEU A O 1
ATOM 1458 N N . SER A 1 183 ? -2.845 -7.560 13.932 1.00 87.88 183 SER A N 1
ATOM 1459 C CA . SER A 1 183 ? -2.751 -6.194 14.458 1.00 87.88 183 SER A CA 1
ATOM 1460 C C . SER A 1 183 ? -3.795 -5.233 13.876 1.00 87.88 183 SER A C 1
ATOM 1462 O O . SER A 1 183 ? -3.677 -4.027 14.075 1.00 87.88 183 SER A O 1
ATOM 1464 N N . CYS A 1 184 ? -4.772 -5.738 13.117 1.00 88.38 184 CYS A N 1
ATOM 1465 C CA . CYS A 1 184 ? -5.820 -4.934 12.498 1.00 88.38 184 CYS A CA 1
ATOM 1466 C C . CYS A 1 184 ? -6.579 -4.111 13.548 1.00 88.38 184 CYS A C 1
ATOM 1468 O O . CYS A 1 184 ? -7.153 -4.657 14.493 1.00 88.38 184 CYS A O 1
ATOM 1470 N N . THR A 1 185 ? -6.630 -2.796 13.349 1.00 89.69 185 THR A N 1
ATOM 1471 C CA . THR A 1 185 ? -7.415 -1.888 14.191 1.00 89.69 185 THR A CA 1
ATOM 1472 C C . THR A 1 185 ? -8.865 -1.797 13.708 1.00 89.69 185 THR A C 1
ATOM 1474 O O . THR A 1 185 ? -9.189 -2.211 12.593 1.00 89.69 185 THR A O 1
ATOM 1477 N N . ALA A 1 186 ? -9.757 -1.219 14.520 1.00 86.88 186 ALA A N 1
ATOM 1478 C CA . ALA A 1 186 ? -11.128 -0.925 14.087 1.00 86.88 186 ALA A CA 1
ATOM 1479 C C . ALA A 1 186 ? -11.146 -0.009 12.846 1.00 86.88 186 ALA A C 1
ATOM 1481 O O . ALA A 1 186 ? -11.900 -0.251 11.906 1.00 86.88 186 ALA A O 1
ATOM 1482 N N . THR A 1 187 ? -10.245 0.978 12.794 1.00 90.25 187 THR A N 1
ATOM 1483 C CA . THR A 1 187 ? -10.072 1.863 11.635 1.00 90.25 187 THR A CA 1
ATOM 1484 C C . THR A 1 187 ? -9.706 1.080 10.373 1.00 90.25 187 THR A C 1
ATOM 1486 O O . THR A 1 187 ? -10.265 1.333 9.305 1.00 90.25 187 THR A O 1
ATOM 1489 N N . ASP A 1 188 ? -8.808 0.098 10.478 1.00 92.38 188 ASP A N 1
ATOM 1490 C CA . ASP A 1 188 ? -8.415 -0.739 9.338 1.00 92.38 188 ASP A CA 1
ATOM 1491 C C . ASP A 1 188 ? -9.583 -1.592 8.827 1.00 92.38 188 ASP A C 1
ATOM 1493 O O . ASP A 1 188 ? -9.751 -1.735 7.612 1.00 92.38 188 ASP A O 1
ATOM 1497 N N . GLN A 1 189 ? -10.433 -2.100 9.730 1.00 91.25 189 GLN A N 1
ATOM 1498 C CA . GLN A 1 189 ? -11.651 -2.831 9.362 1.00 91.25 189 GLN A CA 1
ATOM 1499 C C . GLN A 1 189 ? -12.642 -1.935 8.612 1.00 91.25 189 GLN A C 1
ATOM 1501 O O . GLN A 1 189 ? -13.123 -2.325 7.545 1.00 91.25 189 GLN A O 1
ATOM 1506 N N . GLU A 1 190 ? -12.883 -0.714 9.095 1.00 92.44 190 GLU A N 1
ATOM 1507 C CA . GLU A 1 190 ? -13.765 0.246 8.419 1.00 92.44 190 GLU A CA 1
ATOM 1508 C C . GLU A 1 190 ? -13.243 0.599 7.016 1.00 92.44 190 GLU A C 1
ATOM 1510 O O . GLU A 1 190 ? -13.991 0.627 6.028 1.00 92.44 190 GLU A O 1
ATOM 1515 N N . LEU A 1 191 ? -11.934 0.839 6.902 1.00 96.00 191 LEU A N 1
ATOM 1516 C CA . LEU A 1 191 ? -11.263 1.104 5.632 1.00 96.00 191 LEU A CA 1
ATOM 1517 C C . LEU A 1 191 ? -11.332 -0.104 4.684 1.00 96.00 191 LEU A C 1
ATOM 1519 O O . LEU A 1 191 ? -11.526 0.072 3.478 1.00 96.00 191 LEU A O 1
ATOM 1523 N N . ALA A 1 192 ? -11.221 -1.327 5.201 1.00 96.75 192 ALA A N 1
ATOM 1524 C CA . ALA A 1 192 ? -11.396 -2.546 4.419 1.00 96.75 192 ALA A CA 1
ATOM 1525 C C . ALA A 1 192 ? -12.837 -2.715 3.913 1.00 96.75 192 ALA A C 1
ATOM 1527 O O . ALA A 1 192 ? -13.043 -3.082 2.756 1.00 96.75 192 ALA A O 1
ATOM 1528 N N . VAL A 1 193 ? -13.846 -2.400 4.731 1.00 96.31 193 VAL A N 1
ATOM 1529 C CA . VAL A 1 193 ? -15.260 -2.437 4.320 1.00 96.31 193 VAL A CA 1
ATOM 1530 C C . VAL A 1 193 ? -15.538 -1.429 3.205 1.00 96.31 193 VAL A C 1
ATOM 1532 O O . VAL A 1 193 ? -16.263 -1.750 2.258 1.00 96.31 193 VAL A O 1
ATOM 1535 N N . ARG A 1 194 ? -14.942 -0.230 3.266 1.00 96.69 194 ARG A N 1
ATOM 1536 C CA . ARG A 1 194 ? -15.032 0.769 2.185 1.00 96.69 194 ARG A CA 1
ATOM 1537 C C . ARG A 1 194 ? -14.428 0.253 0.880 1.00 96.69 194 ARG A C 1
ATOM 1539 O O . ARG A 1 194 ? -15.061 0.388 -0.169 1.00 96.69 194 ARG A O 1
ATOM 1546 N N . ASP A 1 195 ? -13.259 -0.377 0.952 1.00 97.69 195 ASP A N 1
ATOM 1547 C CA . ASP A 1 195 ? -12.594 -0.971 -0.210 1.00 97.69 195 ASP A CA 1
ATOM 1548 C C . ASP A 1 195 ? -13.392 -2.139 -0.800 1.00 97.69 195 ASP A C 1
ATOM 1550 O O . ASP A 1 195 ? -13.626 -2.170 -2.006 1.00 97.69 195 ASP A O 1
ATOM 1554 N N . LEU A 1 196 ? -13.899 -3.061 0.025 1.00 97.38 196 LEU A N 1
ATOM 1555 C CA . LEU A 1 196 ? -14.757 -4.158 -0.441 1.00 97.38 196 LEU A CA 1
ATOM 1556 C C . LEU A 1 196 ? -16.067 -3.649 -1.043 1.00 97.38 196 LEU A C 1
ATOM 1558 O O . LEU A 1 196 ? -16.558 -4.214 -2.019 1.00 97.38 196 LEU A O 1
ATOM 1562 N N . ALA A 1 197 ? -16.637 -2.572 -0.500 1.00 96.94 197 ALA A N 1
ATOM 1563 C CA . ALA A 1 197 ? -17.808 -1.935 -1.087 1.00 96.94 197 ALA A CA 1
ATOM 1564 C C . ALA A 1 197 ? -17.490 -1.315 -2.457 1.00 96.94 197 ALA A C 1
ATOM 1566 O O . ALA A 1 197 ? -18.319 -1.408 -3.359 1.00 96.94 197 ALA A O 1
ATOM 1567 N N . ALA A 1 198 ? -16.310 -0.711 -2.637 1.00 97.00 198 ALA A N 1
ATOM 1568 C CA . ALA A 1 198 ? -15.854 -0.234 -3.943 1.00 97.00 198 ALA A CA 1
ATOM 1569 C C . ALA A 1 198 ? -15.635 -1.394 -4.923 1.00 97.00 198 ALA A C 1
ATOM 1571 O O . ALA A 1 198 ? -16.193 -1.378 -6.020 1.00 97.00 198 ALA A O 1
ATOM 1572 N N . ALA A 1 199 ? -14.937 -2.445 -4.493 1.00 96.81 199 ALA A N 1
ATOM 1573 C CA . ALA A 1 199 ? -14.707 -3.646 -5.287 1.00 96.81 199 ALA A CA 1
ATOM 1574 C C . ALA A 1 199 ? -16.028 -4.317 -5.709 1.00 96.81 199 ALA A C 1
ATOM 1576 O O . ALA A 1 199 ? -16.184 -4.706 -6.862 1.00 96.81 199 ALA A O 1
ATOM 1577 N N . SER A 1 200 ? -17.020 -4.377 -4.812 1.00 96.62 200 SER A N 1
ATOM 1578 C CA . SER A 1 200 ? -18.343 -4.945 -5.098 1.00 96.62 200 SER A CA 1
ATOM 1579 C C . SER A 1 200 ? -19.167 -4.098 -6.070 1.00 96.62 200 SER A C 1
ATOM 1581 O O . SER A 1 200 ? -20.052 -4.649 -6.719 1.00 96.62 200 SER A O 1
ATOM 1583 N N . ARG A 1 201 ? -18.929 -2.781 -6.162 1.00 96.44 201 ARG A N 1
ATOM 1584 C CA . ARG A 1 201 ? -19.568 -1.931 -7.182 1.00 96.44 201 ARG A CA 1
ATOM 1585 C C . ARG A 1 201 ? -18.955 -2.159 -8.560 1.00 96.44 201 ARG A C 1
ATOM 1587 O O . ARG A 1 201 ? -19.686 -2.175 -9.541 1.00 96.44 201 ARG A O 1
ATOM 1594 N N . LEU A 1 202 ? -17.637 -2.342 -8.616 1.00 95.56 202 LEU A N 1
ATOM 1595 C CA . LEU A 1 202 ? -16.889 -2.560 -9.857 1.00 95.56 202 LEU A CA 1
ATOM 1596 C C . LEU A 1 202 ? -17.081 -3.983 -10.410 1.00 95.56 202 LEU A C 1
ATOM 1598 O O . LEU A 1 202 ? -17.202 -4.165 -11.616 1.00 95.56 202 LEU A O 1
ATOM 1602 N N . ALA A 1 203 ? -17.157 -4.988 -9.535 1.00 94.44 203 ALA A N 1
ATOM 1603 C CA . ALA A 1 203 ? -17.359 -6.392 -9.892 1.00 94.44 203 ALA A CA 1
ATOM 1604 C C . ALA A 1 203 ? -18.543 -7.001 -9.112 1.00 94.44 203 ALA A C 1
ATOM 1606 O O . ALA A 1 203 ? -18.349 -7.848 -8.235 1.00 94.44 203 ALA A O 1
ATOM 1607 N N . PRO A 1 204 ? -19.796 -6.612 -9.423 1.00 92.19 204 PRO A N 1
ATOM 1608 C CA . PRO A 1 204 ? -20.972 -7.060 -8.675 1.00 92.19 204 PRO A CA 1
ATOM 1609 C C . PRO A 1 204 ? -21.226 -8.563 -8.788 1.00 92.19 204 PRO A C 1
ATOM 1611 O O . PRO A 1 204 ? -21.865 -9.125 -7.902 1.00 92.19 204 PRO A O 1
ATOM 1614 N N . ALA A 1 205 ? -20.717 -9.221 -9.835 1.00 93.56 205 ALA A N 1
ATOM 1615 C CA . ALA A 1 205 ? -20.857 -10.657 -10.063 1.00 93.56 205 ALA A CA 1
ATOM 1616 C C . ALA A 1 205 ? -19.944 -11.518 -9.168 1.00 93.56 205 ALA A C 1
ATOM 1618 O O . ALA A 1 205 ? -20.283 -12.674 -8.902 1.00 93.56 205 ALA A O 1
ATOM 1619 N N . ASP A 1 206 ? -18.867 -10.967 -8.599 1.00 95.06 206 ASP A N 1
ATOM 1620 C CA . ASP A 1 206 ? -17.912 -11.738 -7.796 1.00 95.06 206 ASP A CA 1
ATOM 1621 C C . ASP A 1 206 ? -18.489 -12.131 -6.422 1.00 95.06 206 ASP A C 1
ATOM 1623 O O . ASP A 1 206 ? -18.687 -11.308 -5.522 1.00 95.06 206 ASP A O 1
ATOM 1627 N N . ALA A 1 207 ? -18.769 -13.426 -6.255 1.00 93.88 207 ALA A N 1
ATOM 1628 C CA . ALA A 1 207 ? -19.317 -13.978 -5.020 1.00 93.88 207 ALA A CA 1
ATOM 1629 C C . ALA A 1 207 ? -18.347 -13.883 -3.833 1.00 93.88 207 ALA A C 1
ATOM 1631 O O . ALA A 1 207 ? -18.798 -13.768 -2.691 1.00 93.88 207 ALA A O 1
ATOM 1632 N N . THR A 1 208 ? -17.036 -13.899 -4.083 1.00 94.81 208 THR A N 1
ATOM 1633 C CA . THR A 1 208 ? -16.010 -13.831 -3.037 1.00 94.81 208 THR A CA 1
ATOM 1634 C C . THR A 1 208 ? -16.030 -12.464 -2.371 1.00 94.81 208 THR A C 1
ATOM 1636 O O . THR A 1 208 ? -16.117 -12.382 -1.146 1.00 94.81 208 THR A O 1
ATOM 1639 N N . ILE A 1 209 ? -16.052 -11.391 -3.169 1.00 95.38 209 ILE A N 1
ATOM 1640 C CA . ILE A 1 209 ? -16.107 -10.012 -2.665 1.00 95.38 209 ILE A CA 1
ATOM 1641 C C . ILE A 1 209 ? -17.372 -9.805 -1.828 1.00 95.38 209 ILE A C 1
ATOM 1643 O O . ILE A 1 209 ? -17.304 -9.286 -0.712 1.00 95.38 209 ILE A O 1
ATOM 1647 N N . ARG A 1 210 ? -18.528 -10.263 -2.329 1.00 94.50 210 ARG A N 1
ATOM 1648 C CA . ARG A 1 210 ? -19.803 -10.145 -1.602 1.00 94.50 210 ARG A CA 1
ATOM 1649 C C . ARG A 1 210 ? -19.782 -10.907 -0.277 1.00 94.50 210 ARG A C 1
ATOM 1651 O O . ARG A 1 210 ? -20.267 -10.384 0.726 1.00 94.50 210 ARG A O 1
ATOM 1658 N N . ARG A 1 211 ? -19.215 -12.118 -0.261 1.00 95.69 211 ARG A N 1
ATOM 1659 C CA . ARG A 1 211 ? -19.101 -12.943 0.949 1.00 95.69 211 ARG A CA 1
ATOM 1660 C C . ARG A 1 211 ? -18.216 -12.279 2.003 1.00 95.69 211 ARG A C 1
ATOM 1662 O O . ARG A 1 211 ? -18.645 -12.170 3.150 1.00 95.69 211 ARG A O 1
ATOM 1669 N N . GLU A 1 212 ? -17.028 -11.805 1.628 1.00 95.38 212 GLU A N 1
ATOM 1670 C CA . GLU A 1 212 ? -16.125 -11.125 2.569 1.00 95.38 212 GLU A CA 1
ATOM 1671 C C . GLU A 1 212 ? -16.730 -9.807 3.080 1.00 95.38 212 GLU A C 1
ATOM 1673 O O . GLU A 1 212 ? -16.679 -9.528 4.277 1.00 95.38 212 GLU A O 1
ATOM 1678 N N . LEU A 1 213 ? -17.402 -9.033 2.217 1.00 96.19 213 LEU A N 1
ATOM 1679 C CA . LEU A 1 213 ? -18.088 -7.803 2.625 1.00 96.19 213 LEU A CA 1
ATOM 1680 C C . LEU A 1 213 ? -19.209 -8.078 3.638 1.00 96.19 213 LEU A C 1
ATOM 1682 O O . LEU A 1 213 ? -19.350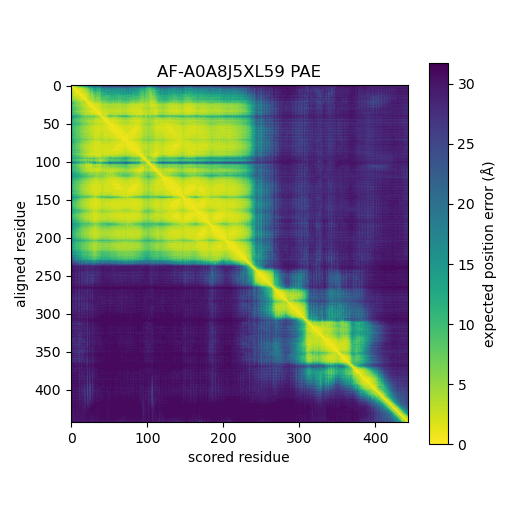 -7.357 4.627 1.00 96.19 213 LEU A O 1
ATOM 1686 N N . ALA A 1 214 ? -20.016 -9.115 3.399 1.00 95.31 214 ALA A N 1
ATOM 1687 C CA . ALA A 1 214 ? -21.078 -9.515 4.317 1.00 95.31 214 ALA A CA 1
ATOM 1688 C C . ALA A 1 214 ? -20.511 -9.964 5.670 1.00 95.31 214 ALA A C 1
ATOM 1690 O O . ALA A 1 214 ? -21.032 -9.563 6.714 1.00 95.31 214 ALA A O 1
ATOM 1691 N N . ARG A 1 215 ? -19.418 -10.736 5.648 1.00 94.94 215 ARG A N 1
ATOM 1692 C CA . ARG A 1 215 ? -18.696 -11.189 6.840 1.00 94.94 215 ARG A CA 1
ATOM 1693 C C . ARG A 1 215 ? -18.165 -10.015 7.666 1.00 94.94 215 ARG A C 1
ATOM 1695 O O . ARG A 1 215 ? -18.453 -9.962 8.860 1.00 94.94 215 ARG A O 1
ATOM 1702 N N . LEU A 1 216 ? -17.437 -9.071 7.060 1.00 94.12 216 LEU A N 1
ATOM 1703 C CA . LEU A 1 216 ? -16.882 -7.927 7.798 1.00 94.12 216 LEU A CA 1
ATOM 1704 C C . LEU A 1 216 ? -17.981 -7.029 8.370 1.00 94.12 216 LEU A C 1
ATOM 1706 O O . LEU A 1 216 ? -17.939 -6.699 9.549 1.00 94.12 216 LEU A O 1
ATOM 1710 N N . ARG A 1 217 ? -19.037 -6.735 7.601 1.00 94.31 217 ARG A N 1
ATOM 1711 C CA . ARG A 1 217 ? -20.182 -5.957 8.109 1.00 94.31 217 ARG A CA 1
ATOM 1712 C C . ARG A 1 217 ? -20.918 -6.650 9.255 1.00 94.31 217 ARG A C 1
ATOM 1714 O O . ARG A 1 217 ? -21.477 -5.982 10.120 1.00 94.31 217 ARG A O 1
ATOM 1721 N N . ALA A 1 218 ? -20.985 -7.981 9.250 1.00 93.25 218 ALA A N 1
ATOM 1722 C CA . ALA A 1 218 ? -21.550 -8.730 10.368 1.00 93.25 218 ALA A CA 1
ATOM 1723 C C . ALA A 1 218 ? -20.656 -8.635 11.615 1.00 93.25 218 ALA A C 1
ATOM 1725 O O . ALA A 1 218 ? -21.182 -8.469 12.714 1.00 93.25 218 ALA A O 1
ATOM 1726 N N . SER A 1 219 ? -19.331 -8.674 11.439 1.00 89.44 219 SER A N 1
ATOM 1727 C CA . SER A 1 219 ? -18.363 -8.456 12.520 1.00 89.44 219 SER A CA 1
ATOM 1728 C C . SER A 1 219 ? -18.490 -7.057 13.126 1.00 89.44 219 SER A C 1
ATOM 1730 O O . SER A 1 219 ? -18.622 -6.949 14.340 1.00 89.44 219 SER A O 1
ATOM 1732 N N . GLU A 1 220 ? -18.546 -6.008 12.298 1.00 89.25 220 GLU A N 1
ATOM 1733 C CA . GLU A 1 220 ? -18.733 -4.622 12.759 1.00 89.25 220 GLU A CA 1
ATOM 1734 C C . GLU A 1 220 ? -20.051 -4.445 13.516 1.00 89.25 220 GLU A C 1
ATOM 1736 O O . GLU A 1 220 ? -20.091 -3.792 14.554 1.00 89.25 220 GLU A O 1
ATOM 1741 N N . ARG A 1 221 ? -21.147 -5.042 13.025 1.00 89.12 221 ARG A N 1
ATOM 1742 C CA . ARG A 1 221 ? -22.434 -5.015 13.737 1.00 89.12 221 ARG A CA 1
ATOM 1743 C C . ARG A 1 221 ? -22.330 -5.695 15.095 1.00 89.12 221 ARG A C 1
ATOM 1745 O O . ARG A 1 221 ? -22.759 -5.116 16.081 1.00 89.12 221 ARG A O 1
ATOM 1752 N N . LYS A 1 222 ? -21.712 -6.876 15.157 1.00 89.31 222 LYS A N 1
ATOM 1753 C CA . LYS A 1 222 ? -21.520 -7.603 16.414 1.00 89.31 222 LYS A CA 1
ATOM 1754 C C . LYS A 1 222 ? -20.640 -6.824 17.391 1.00 89.31 222 LYS A C 1
ATOM 1756 O O . LYS A 1 222 ? -20.970 -6.791 18.571 1.00 89.31 222 LYS A O 1
ATOM 1761 N N . GLN A 1 223 ? -19.557 -6.203 16.923 1.00 84.56 223 GLN A N 1
ATOM 1762 C CA . GLN A 1 223 ? -18.726 -5.319 17.744 1.00 84.56 223 GLN A CA 1
ATOM 1763 C C . GLN A 1 223 ? -19.553 -4.145 18.254 1.00 84.56 223 GLN A C 1
ATOM 1765 O O . GLN A 1 223 ? -19.665 -3.990 19.455 1.00 84.56 223 GLN A O 1
ATOM 1770 N N . ARG A 1 224 ? -20.258 -3.421 17.379 1.00 84.94 224 ARG A N 1
ATOM 1771 C CA . ARG A 1 224 ? -21.127 -2.301 17.772 1.00 84.94 224 ARG A CA 1
ATOM 1772 C C . ARG A 1 224 ? -22.229 -2.690 18.748 1.00 84.94 224 ARG A C 1
ATOM 1774 O O . ARG A 1 224 ? -22.526 -1.919 19.647 1.00 84.94 224 ARG A O 1
ATOM 1781 N N . ASP A 1 225 ? -22.854 -3.850 18.574 1.00 88.19 225 ASP A N 1
ATOM 1782 C CA . ASP A 1 225 ? -23.866 -4.355 19.502 1.00 88.19 225 ASP A CA 1
ATOM 1783 C C . ASP A 1 225 ? -23.237 -4.736 20.849 1.00 88.19 225 ASP A C 1
ATOM 1785 O O . ASP A 1 225 ? -23.830 -4.463 21.890 1.00 88.19 225 ASP A O 1
ATOM 1789 N N . THR A 1 226 ? -22.036 -5.327 20.829 1.00 81.06 226 THR A N 1
ATOM 1790 C CA . THR A 1 226 ? -21.265 -5.662 22.038 1.00 81.06 226 THR A CA 1
ATOM 1791 C C . THR A 1 226 ? -20.856 -4.394 22.767 1.00 81.06 226 THR A C 1
ATOM 1793 O O . THR A 1 226 ? -21.199 -4.241 23.928 1.00 81.06 226 THR A O 1
ATOM 1796 N N . ASP A 1 227 ? -20.222 -3.455 22.069 1.00 82.88 227 ASP A N 1
ATOM 1797 C CA . ASP A 1 227 ? -19.818 -2.149 22.573 1.00 82.88 227 ASP A CA 1
ATOM 1798 C C . ASP A 1 227 ? -21.031 -1.394 23.106 1.00 82.88 227 ASP A C 1
ATOM 1800 O O . ASP A 1 227 ? -20.986 -0.877 24.216 1.00 82.88 227 ASP A O 1
ATOM 1804 N N . ARG A 1 228 ? -22.155 -1.395 22.375 1.00 83.56 228 ARG A N 1
ATOM 1805 C CA . ARG A 1 228 ? -23.401 -0.805 22.862 1.00 83.56 228 ARG A CA 1
ATOM 1806 C C . ARG A 1 228 ? -23.789 -1.419 24.193 1.00 83.56 228 ARG A C 1
ATOM 1808 O O . ARG A 1 228 ? -24.028 -0.646 25.092 1.00 83.56 228 ARG A O 1
ATOM 1815 N N . VAL A 1 229 ? -23.841 -2.747 24.327 1.00 84.81 229 VAL A N 1
ATOM 1816 C CA . VAL A 1 229 ? -24.242 -3.426 25.576 1.00 84.81 229 VAL A CA 1
ATOM 1817 C C . VAL A 1 229 ? -23.223 -3.224 26.704 1.00 84.81 229 VAL A C 1
ATOM 1819 O O . VAL A 1 229 ? -23.611 -3.001 27.845 1.00 84.81 229 VAL A O 1
ATOM 1822 N N . THR A 1 230 ? -21.926 -3.297 26.410 1.00 77.31 230 THR A N 1
ATOM 1823 C CA . THR A 1 230 ? -20.835 -3.130 27.380 1.00 77.31 230 THR A CA 1
ATOM 1824 C C . THR A 1 230 ? -20.758 -1.701 27.902 1.00 77.31 230 THR A C 1
ATOM 1826 O O . THR A 1 230 ? -20.490 -1.490 29.084 1.00 77.31 230 THR A O 1
ATOM 1829 N N . PHE A 1 231 ? -21.004 -0.725 27.031 1.00 75.19 231 PHE A N 1
ATOM 1830 C CA . PHE A 1 231 ? -20.995 0.693 27.367 1.00 75.19 231 PHE A CA 1
ATOM 1831 C C . PHE A 1 231 ? -22.401 1.246 27.654 1.00 75.19 231 PHE A C 1
ATOM 1833 O O . PHE A 1 231 ? -22.522 2.423 28.005 1.00 75.19 231 PHE A O 1
ATOM 1840 N N . ASP A 1 232 ? -23.448 0.412 27.578 1.00 77.88 232 ASP A N 1
ATOM 1841 C CA . ASP A 1 232 ? -24.830 0.806 27.864 1.00 77.88 232 ASP A CA 1
ATOM 1842 C C . ASP A 1 232 ? -24.955 1.147 29.342 1.00 77.88 232 ASP A C 1
ATOM 1844 O O . ASP A 1 232 ? -24.684 0.334 30.232 1.00 77.88 232 ASP A O 1
ATOM 1848 N N . GLY A 1 233 ? -25.322 2.389 29.622 1.00 67.12 233 GLY A N 1
ATOM 1849 C CA . GLY A 1 233 ? -25.366 2.885 30.985 1.00 67.12 233 GLY A CA 1
ATOM 1850 C C . GLY A 1 233 ? -24.001 2.985 31.677 1.00 67.12 233 GLY A C 1
ATOM 1851 O O . GLY A 1 233 ? -23.995 3.268 32.867 1.00 67.12 233 GLY A O 1
ATOM 1852 N N . LEU A 1 234 ? -22.843 2.843 31.006 1.00 63.69 234 LEU A N 1
ATOM 1853 C CA . LEU A 1 234 ? -21.539 3.172 31.623 1.00 63.69 234 LEU A CA 1
ATOM 1854 C C . LEU A 1 234 ? -21.490 4.657 32.039 1.00 63.69 234 LEU A C 1
ATOM 1856 O O . LEU A 1 234 ? -20.934 5.002 33.079 1.00 63.69 234 LEU A O 1
ATOM 1860 N N . PHE A 1 235 ? -22.155 5.523 31.272 1.00 59.03 235 PHE A N 1
ATOM 1861 C CA . PHE A 1 235 ? -22.328 6.947 31.584 1.00 59.03 235 PHE A CA 1
ATOM 1862 C C . PHE A 1 235 ? -23.459 7.233 32.586 1.00 59.03 235 PHE A C 1
ATOM 1864 O O . PHE A 1 235 ? -23.523 8.330 33.137 1.00 59.03 235 PHE A O 1
ATOM 1871 N N . GLU A 1 236 ? -24.334 6.257 32.841 1.00 59.81 236 GLU A N 1
ATOM 1872 C CA . GLU A 1 236 ? -25.419 6.349 33.830 1.00 59.81 236 GLU A CA 1
ATOM 1873 C C . GLU A 1 236 ? -25.037 5.710 35.179 1.00 59.81 236 GLU A C 1
ATOM 1875 O O . GLU A 1 236 ? -25.554 6.110 36.218 1.00 59.81 236 GLU A O 1
ATOM 1880 N N . ARG A 1 237 ? -24.121 4.729 35.168 1.00 53.31 237 ARG A N 1
ATOM 1881 C CA . ARG A 1 237 ? -23.669 3.918 36.314 1.00 53.31 237 ARG A CA 1
ATOM 1882 C C . ARG A 1 237 ? -22.296 4.293 36.857 1.00 53.31 237 ARG A C 1
ATOM 1884 O O . ARG A 1 237 ? -21.899 3.744 37.884 1.00 53.31 237 ARG A O 1
ATOM 1891 N N . GLY A 1 238 ? -21.556 5.185 36.204 1.00 44.72 238 GLY A N 1
ATOM 1892 C CA . GLY A 1 238 ? -20.378 5.758 36.842 1.00 44.72 238 GLY A CA 1
ATOM 1893 C C . GLY A 1 238 ? -20.810 6.419 38.157 1.00 44.72 238 GLY A C 1
ATOM 1894 O O . GLY A 1 238 ? -21.781 7.184 38.123 1.00 44.72 238 GLY A O 1
ATOM 1895 N N . PRO A 1 239 ? -20.137 6.181 39.309 1.00 45.84 239 PRO A N 1
ATOM 1896 C CA . PRO A 1 239 ? -20.223 7.158 40.383 1.00 45.84 239 PRO A CA 1
ATOM 1897 C C . PRO A 1 239 ? -19.843 8.455 39.700 1.00 45.84 239 PRO A C 1
ATOM 1899 O O . PRO A 1 239 ? -18.827 8.500 39.000 1.00 45.84 239 PRO A O 1
ATOM 1902 N N . ALA A 1 240 ? -20.733 9.438 39.760 1.00 46.00 240 ALA A N 1
ATOM 1903 C CA . ALA A 1 240 ? -20.474 10.715 39.149 1.00 46.00 240 ALA A CA 1
ATOM 1904 C C . ALA A 1 240 ? -19.052 11.097 39.586 1.00 46.00 240 ALA A C 1
ATOM 1906 O O . ALA A 1 240 ? -18.778 11.186 40.782 1.00 46.00 240 ALA A O 1
ATOM 1907 N N . LEU A 1 241 ? -18.110 11.169 38.633 1.00 46.50 241 LEU A N 1
ATOM 1908 C CA . LEU A 1 241 ? -16.699 11.458 38.936 1.00 46.50 241 LEU A CA 1
ATOM 1909 C C . LEU A 1 241 ? -16.579 12.791 39.703 1.00 46.50 241 LEU A C 1
ATOM 1911 O O . LEU A 1 241 ? -15.570 13.050 40.348 1.00 46.50 241 LEU A O 1
ATOM 1915 N N . TYR A 1 242 ? -17.671 13.559 39.706 1.00 49.41 242 TYR A N 1
ATOM 1916 C CA . TYR A 1 242 ? -18.080 14.499 40.733 1.00 49.41 242 TYR A CA 1
ATOM 1917 C C . TYR A 1 242 ? -19.491 14.123 41.194 1.00 49.41 242 TYR A C 1
ATOM 1919 O O . TYR A 1 242 ? -20.414 14.196 40.383 1.00 49.41 242 TYR A O 1
ATOM 1927 N N . ASP A 1 243 ? -19.679 13.703 42.451 1.00 55.12 243 ASP A N 1
ATOM 1928 C CA . ASP A 1 243 ? -21.016 13.568 43.042 1.00 55.12 243 ASP A CA 1
ATOM 1929 C C . ASP A 1 243 ? -21.766 14.877 42.757 1.00 55.12 243 ASP A C 1
ATOM 1931 O O . ASP A 1 243 ? -21.365 15.936 43.233 1.00 55.12 243 ASP A O 1
ATOM 1935 N N . LYS A 1 244 ? -22.805 14.832 41.910 1.00 54.50 244 LYS A N 1
ATOM 1936 C CA . LYS A 1 244 ? -23.539 16.036 41.484 1.00 54.50 244 LYS A CA 1
ATOM 1937 C C . LYS A 1 244 ? -24.124 16.777 42.682 1.00 54.50 244 LYS A C 1
ATOM 1939 O O . LYS A 1 244 ? -24.400 17.974 42.583 1.00 54.50 244 LYS A O 1
ATOM 1944 N N . ASP A 1 245 ? -24.316 16.085 43.802 1.00 58.22 245 ASP A N 1
ATOM 1945 C CA . ASP A 1 245 ? -24.745 16.695 45.046 1.00 58.22 245 ASP A CA 1
ATOM 1946 C C . ASP A 1 245 ? -23.576 17.312 45.818 1.00 58.22 245 ASP A C 1
ATOM 1948 O O . ASP A 1 245 ? -23.778 18.372 46.400 1.00 58.22 245 ASP A O 1
ATOM 1952 N N . GLU A 1 246 ? -22.356 16.771 45.754 1.00 56.31 246 GLU A N 1
ATOM 1953 C CA . GLU A 1 246 ? -21.145 17.460 46.236 1.00 56.31 246 GLU A CA 1
ATOM 1954 C C . GLU A 1 246 ? -20.746 18.641 45.354 1.00 56.31 246 GLU A C 1
ATOM 1956 O O . GLU A 1 246 ? -20.389 19.685 45.885 1.00 56.31 246 GLU A O 1
ATOM 1961 N N . GLU A 1 247 ? -20.885 18.555 44.031 1.00 55.22 247 GLU A N 1
ATOM 1962 C CA . GLU A 1 247 ? -20.684 19.694 43.131 1.00 55.22 247 GLU A CA 1
ATOM 1963 C C . GLU A 1 247 ? -21.731 20.782 43.409 1.00 55.22 247 GLU A C 1
ATOM 1965 O O . GLU A 1 247 ? -21.385 21.952 43.563 1.00 55.22 247 GLU A O 1
ATOM 1970 N N . ARG A 1 248 ? -23.007 20.412 43.605 1.00 67.06 248 ARG A N 1
ATOM 1971 C CA . ARG A 1 248 ? -24.043 21.360 44.050 1.00 67.06 248 ARG A CA 1
ATOM 1972 C C . ARG A 1 248 ? -23.785 21.914 45.444 1.00 67.06 248 ARG A C 1
ATOM 1974 O O . ARG A 1 248 ? -24.044 23.093 45.661 1.00 67.06 248 ARG A O 1
ATOM 1981 N N . LYS A 1 249 ? -23.320 21.112 46.404 1.00 72.75 249 LYS A N 1
ATOM 1982 C CA . LYS A 1 249 ? -22.977 21.584 47.756 1.00 72.75 249 LYS A CA 1
ATOM 1983 C C . LYS A 1 249 ? -21.761 22.502 47.720 1.00 72.75 249 LYS A C 1
ATOM 1985 O O . LYS A 1 249 ? -21.783 23.518 48.406 1.00 72.75 249 LYS A O 1
ATOM 1990 N N . TYR A 1 250 ? -20.753 22.189 46.908 1.00 68.25 250 TYR A N 1
ATOM 1991 C CA . TYR A 1 250 ? -19.570 23.011 46.678 1.00 68.25 250 TYR A CA 1
ATOM 1992 C C . TYR A 1 250 ? -19.951 24.338 46.027 1.00 68.25 250 TYR A C 1
ATOM 1994 O O . TYR A 1 250 ? -19.587 25.379 46.558 1.00 68.25 250 TYR A O 1
ATOM 2002 N N . LEU A 1 251 ? -20.754 24.325 44.958 1.00 69.62 251 LEU A N 1
ATOM 2003 C CA . LEU A 1 251 ? -21.254 25.540 44.308 1.00 69.62 251 LEU A CA 1
ATOM 2004 C C . LEU A 1 251 ? -22.129 26.370 45.257 1.00 69.62 251 LEU A C 1
ATOM 2006 O O . LEU A 1 251 ? -21.918 27.568 45.358 1.00 69.62 251 LEU A O 1
ATOM 2010 N N . ARG A 1 252 ? -23.027 25.750 46.039 1.00 76.38 252 ARG A N 1
ATOM 2011 C CA . ARG A 1 252 ? -23.841 26.448 47.058 1.00 76.38 252 ARG A CA 1
ATOM 2012 C C . ARG A 1 252 ? -23.028 26.960 48.246 1.00 76.38 252 ARG A C 1
ATOM 2014 O O . ARG A 1 252 ? -23.455 27.891 48.924 1.00 76.38 252 ARG A O 1
ATOM 2021 N N . ARG A 1 253 ? -21.921 26.300 48.591 1.00 72.75 253 ARG A N 1
ATOM 2022 C CA . ARG A 1 253 ? -20.991 26.764 49.628 1.00 72.75 253 ARG A CA 1
ATOM 2023 C C . ARG A 1 253 ? -20.188 27.940 49.096 1.00 72.75 253 ARG A C 1
ATOM 2025 O O . ARG A 1 253 ? -20.164 28.959 49.761 1.00 72.75 253 ARG A O 1
ATOM 2032 N N . LYS A 1 254 ? -19.656 27.830 47.880 1.00 66.81 254 LYS A N 1
ATOM 2033 C CA . LYS A 1 254 ? -18.930 28.893 47.193 1.00 66.81 254 LYS A CA 1
ATOM 2034 C C . LYS A 1 254 ? -19.811 30.117 46.941 1.00 66.81 254 LYS A C 1
ATOM 2036 O O . LYS A 1 254 ? -19.386 31.210 47.250 1.00 66.81 254 LYS A O 1
ATOM 2041 N N . GLU A 1 255 ? -21.059 29.950 46.503 1.00 69.06 255 GLU A N 1
ATOM 2042 C CA . GLU A 1 255 ? -22.026 31.055 46.390 1.00 69.06 255 GLU A CA 1
ATOM 2043 C C . GLU A 1 255 ? -22.308 31.707 47.745 1.00 69.06 255 GLU A C 1
ATOM 2045 O O . GLU A 1 255 ? -22.388 32.925 47.822 1.00 69.06 255 GLU A O 1
ATOM 2050 N N . ARG A 1 256 ? -22.425 30.929 48.830 1.00 69.81 256 ARG A N 1
ATOM 2051 C CA . ARG A 1 256 ? -22.602 31.491 50.178 1.00 69.81 256 ARG A CA 1
ATOM 2052 C C . ARG A 1 256 ? -21.352 32.197 50.686 1.00 69.81 256 ARG A C 1
ATOM 2054 O O . ARG A 1 256 ? -21.494 33.243 51.301 1.00 69.81 256 ARG A O 1
ATOM 2061 N N . GLU A 1 257 ? -20.169 31.658 50.413 1.00 59.84 257 GLU A N 1
ATOM 2062 C CA . GLU A 1 257 ? -18.875 32.264 50.736 1.00 59.84 257 GLU A CA 1
ATOM 2063 C C . GLU A 1 257 ? -18.641 33.536 49.907 1.00 59.84 257 GLU A C 1
ATOM 2065 O O . GLU A 1 257 ? -18.202 34.535 50.462 1.00 59.84 257 GLU A O 1
ATOM 2070 N N . ASP A 1 258 ? -19.017 33.551 48.626 1.00 54.31 258 ASP A N 1
ATOM 2071 C CA . ASP A 1 258 ? -18.958 34.712 47.731 1.00 54.31 258 ASP A CA 1
ATOM 2072 C C . ASP A 1 258 ? -20.022 35.760 48.106 1.00 54.31 258 ASP A C 1
ATOM 2074 O O . ASP A 1 258 ? -19.758 36.959 48.055 1.00 54.31 258 ASP A O 1
ATOM 2078 N N . GLU A 1 259 ? -21.216 35.347 48.545 1.00 55.31 259 GLU A N 1
ATOM 2079 C CA . GLU A 1 259 ? -22.241 36.243 49.088 1.00 55.31 259 GLU A CA 1
ATOM 2080 C C . GLU A 1 259 ? -21.873 36.788 50.470 1.00 55.31 259 GLU A C 1
ATOM 2082 O O . GLU A 1 259 ? -22.171 37.944 50.760 1.00 55.31 259 GLU A O 1
ATOM 2087 N N . GLU A 1 260 ? -21.253 35.993 51.342 1.00 55.28 260 GLU A N 1
ATOM 2088 C CA . GLU A 1 260 ? -20.742 36.434 52.642 1.00 55.28 260 GLU A CA 1
ATOM 2089 C C . GLU A 1 260 ? -19.524 37.334 52.471 1.00 55.28 260 GLU A C 1
ATOM 2091 O O . GLU A 1 260 ? -19.460 38.370 53.125 1.00 55.28 260 GLU A O 1
ATOM 2096 N N . ALA A 1 261 ? -18.629 37.035 51.529 1.00 50.28 261 ALA A N 1
ATOM 2097 C CA . ALA A 1 261 ? -17.546 37.918 51.117 1.00 50.28 261 ALA A CA 1
ATOM 2098 C C . ALA A 1 261 ? -18.095 39.198 50.470 1.00 50.28 261 ALA A C 1
ATOM 2100 O O . ALA A 1 261 ? -17.642 40.291 50.794 1.00 50.28 261 ALA A O 1
ATOM 2101 N N . SER A 1 262 ? -19.142 39.117 49.645 1.00 49.69 262 SER A N 1
ATOM 2102 C CA . SER A 1 262 ? -19.823 40.287 49.080 1.00 49.69 262 SER A CA 1
ATOM 2103 C C . SER A 1 262 ? -20.658 41.051 50.116 1.00 49.69 262 SER A C 1
ATOM 2105 O O . SER A 1 262 ? -20.894 42.240 49.927 1.00 49.69 262 SER A O 1
ATOM 2107 N N . ARG A 1 263 ? -21.120 40.434 51.207 1.00 52.28 263 ARG A N 1
ATOM 2108 C CA . ARG A 1 263 ? -21.791 41.121 52.328 1.00 52.28 263 ARG A CA 1
ATOM 2109 C C . ARG A 1 263 ? -20.781 41.746 53.288 1.00 52.28 263 ARG A C 1
ATOM 2111 O O . ARG A 1 263 ? -21.029 42.835 53.797 1.00 52.28 263 ARG A O 1
ATOM 2118 N N . ALA A 1 264 ? -19.639 41.094 53.492 1.00 49.31 264 ALA A N 1
ATOM 2119 C CA . ALA A 1 264 ? -18.523 41.599 54.279 1.00 49.31 264 ALA A CA 1
ATOM 2120 C C . ALA A 1 264 ? -17.762 42.724 53.553 1.00 49.31 264 ALA A C 1
ATOM 2122 O O . ALA A 1 264 ? -17.259 43.630 54.213 1.00 49.31 264 ALA A O 1
ATOM 2123 N N . TYR A 1 265 ? -17.712 42.703 52.214 1.00 46.94 265 TYR A N 1
ATOM 2124 C CA . TYR A 1 265 ? -16.893 43.619 51.407 1.00 46.94 265 TYR A CA 1
ATOM 2125 C C . TYR A 1 265 ? -17.641 44.409 50.308 1.00 46.94 265 TYR A C 1
ATOM 2127 O O . TYR A 1 265 ? -17.019 45.194 49.593 1.00 46.94 265 TYR A O 1
ATOM 2135 N N . GLY A 1 266 ? -18.965 44.280 50.157 1.00 49.22 266 GLY A N 1
ATOM 2136 C CA . GLY A 1 266 ? -19.720 44.891 49.051 1.00 49.22 266 GLY A CA 1
ATOM 2137 C C . GLY A 1 266 ? -20.535 46.144 49.403 1.00 49.22 266 GLY A C 1
ATOM 2138 O O . GLY A 1 266 ? -21.383 46.141 50.294 1.00 49.22 266 GLY A O 1
ATOM 2139 N N . LYS A 1 267 ? -20.299 47.199 48.606 1.00 48.16 267 LYS A N 1
ATOM 2140 C CA . LYS A 1 267 ? -21.033 48.476 48.421 1.00 48.16 267 LYS A CA 1
ATOM 2141 C C . LYS A 1 267 ? -21.241 49.397 49.627 1.00 48.16 267 LYS A C 1
ATOM 2143 O O . LYS A 1 267 ? -21.005 50.591 49.502 1.00 48.16 267 LYS A O 1
ATOM 2148 N N . ASN A 1 268 ? -21.569 48.898 50.813 1.00 53.47 268 ASN A N 1
ATOM 2149 C CA . ASN A 1 268 ? -21.949 49.789 51.914 1.00 53.47 268 ASN A CA 1
ATOM 2150 C C . ASN A 1 268 ? -20.751 50.454 52.617 1.00 53.47 268 ASN A C 1
ATOM 2152 O O . ASN A 1 268 ? -20.928 51.475 53.267 1.00 53.47 268 ASN A O 1
ATOM 2156 N N . GLY A 1 269 ? -19.534 49.907 52.542 1.00 54.16 269 GLY A N 1
ATOM 2157 C CA . GLY A 1 269 ? -18.352 50.495 53.202 1.00 54.16 269 GLY A CA 1
ATOM 2158 C C . GLY A 1 269 ? -17.800 51.727 52.475 1.00 54.16 269 GLY A C 1
ATOM 2159 O O . GLY A 1 269 ? -17.674 52.797 53.064 1.00 54.16 269 GLY A O 1
ATOM 2160 N N . MET A 1 270 ? -17.533 51.588 51.173 1.00 49.97 270 MET A N 1
ATOM 2161 C CA . MET A 1 270 ? -16.952 52.657 50.352 1.00 49.97 270 MET A CA 1
ATOM 2162 C C . MET A 1 270 ? -17.942 53.780 50.029 1.00 49.97 270 MET A C 1
ATOM 2164 O O . MET A 1 270 ? -17.537 54.941 50.006 1.00 49.97 270 MET A O 1
ATOM 2168 N N . ASP A 1 271 ? -19.232 53.478 49.840 1.00 57.28 271 ASP A N 1
ATOM 2169 C CA . ASP A 1 271 ? -20.244 54.522 49.630 1.00 57.28 271 ASP A CA 1
ATOM 2170 C C . ASP A 1 271 ? -20.481 55.341 50.910 1.00 57.28 271 ASP A C 1
ATOM 2172 O O . ASP A 1 271 ? -20.674 56.553 50.829 1.00 57.28 271 ASP A O 1
ATOM 2176 N N . ARG A 1 272 ? -20.353 54.735 52.104 1.00 59.53 272 ARG A N 1
ATOM 2177 C CA . ARG A 1 272 ? -20.383 55.468 53.384 1.00 59.53 272 ARG A CA 1
ATOM 2178 C C . ARG A 1 272 ? -19.181 56.394 53.547 1.00 59.53 272 ARG A C 1
ATOM 2180 O O . ARG A 1 272 ? -19.384 57.562 53.859 1.00 59.53 272 ARG A O 1
ATOM 2187 N N . LEU A 1 273 ? -17.961 55.931 53.259 1.00 58.12 273 LEU A N 1
ATOM 2188 C CA . LEU A 1 273 ? -16.782 56.808 53.296 1.00 58.12 273 LEU A CA 1
ATOM 2189 C C . LEU A 1 273 ? -16.858 57.933 52.253 1.00 58.12 273 LEU A C 1
ATOM 2191 O O . LEU A 1 273 ? -16.519 59.068 52.568 1.00 58.12 273 LEU A O 1
ATOM 2195 N N . ARG A 1 274 ? -17.356 57.664 51.038 1.00 63.97 274 ARG A N 1
ATOM 2196 C CA . ARG A 1 274 ? -17.576 58.708 50.018 1.00 63.97 274 ARG A CA 1
ATOM 2197 C C . ARG A 1 274 ? -18.613 59.742 50.447 1.00 63.97 274 ARG A C 1
ATOM 2199 O O . ARG A 1 274 ? -18.416 60.926 50.191 1.00 63.97 274 ARG A O 1
ATOM 2206 N N . THR A 1 275 ? -19.680 59.305 51.111 1.00 65.31 275 THR A N 1
ATOM 2207 C CA . THR A 1 275 ? -20.712 60.203 51.647 1.00 65.31 275 THR A CA 1
ATOM 2208 C C . THR A 1 275 ? -20.149 61.052 52.792 1.00 65.31 275 THR A C 1
ATOM 2210 O O . THR A 1 275 ? -20.316 62.264 52.776 1.00 65.31 275 THR A O 1
ATOM 2213 N N . MET A 1 276 ? -19.365 60.463 53.703 1.00 66.31 276 MET A N 1
ATOM 2214 C CA . MET A 1 276 ? -18.697 61.190 54.795 1.00 66.31 276 MET A CA 1
ATOM 2215 C C . MET A 1 276 ? -17.648 62.197 54.293 1.00 66.31 276 MET A C 1
ATOM 2217 O O . MET A 1 276 ? -17.539 63.291 54.840 1.00 66.31 276 MET A O 1
ATOM 2221 N N . ILE A 1 277 ? -16.901 61.876 53.228 1.00 70.25 277 ILE A N 1
ATOM 2222 C CA . ILE A 1 277 ? -15.979 62.828 52.580 1.00 70.25 277 ILE A CA 1
ATOM 2223 C C . ILE A 1 277 ? -16.768 64.014 52.006 1.00 70.25 277 ILE A C 1
ATOM 2225 O O . ILE A 1 277 ? -16.415 65.160 52.271 1.00 70.25 277 ILE A O 1
ATOM 2229 N N . ALA A 1 278 ? -17.870 63.748 51.295 1.00 72.12 278 ALA A N 1
ATOM 2230 C CA . ALA A 1 278 ? -18.719 64.794 50.725 1.00 72.12 278 ALA A CA 1
ATOM 2231 C C . ALA A 1 278 ? -19.374 65.689 51.798 1.00 72.12 278 ALA A C 1
ATOM 2233 O O . ALA A 1 278 ? -19.480 66.899 51.608 1.00 72.12 278 ALA A O 1
ATOM 2234 N N . GLU A 1 279 ? -19.772 65.120 52.939 1.00 72.75 279 GLU A N 1
ATOM 2235 C CA . GLU A 1 279 ? -20.326 65.860 54.081 1.00 72.75 279 GLU A CA 1
ATOM 2236 C C . GLU A 1 279 ? -19.276 66.753 54.765 1.00 72.75 279 GLU A C 1
ATOM 2238 O O . GLU A 1 279 ? -19.569 67.899 55.112 1.00 72.75 279 GLU A O 1
ATOM 2243 N N . HIS A 1 280 ? -18.037 66.276 54.920 1.00 73.25 280 HIS A N 1
ATOM 2244 C CA . HIS A 1 280 ? -16.953 67.060 55.521 1.00 73.25 280 HIS A CA 1
ATOM 2245 C C . HIS A 1 280 ? -16.405 68.155 54.593 1.00 73.25 280 HIS A C 1
ATOM 2247 O O . HIS A 1 280 ? -16.074 69.241 55.080 1.00 73.25 280 HIS A O 1
ATOM 2253 N N . ASP A 1 281 ? -16.383 67.912 53.278 1.00 70.56 281 ASP A N 1
ATOM 2254 C CA . ASP A 1 281 ? -16.085 68.929 52.263 1.00 70.56 281 ASP A CA 1
ATOM 2255 C C . ASP A 1 281 ? -17.151 70.040 52.260 1.00 70.56 281 ASP A C 1
ATOM 2257 O O . ASP A 1 281 ? -16.816 71.225 52.248 1.00 70.56 281 ASP A O 1
ATOM 2261 N N . ALA A 1 282 ? -18.438 69.676 52.347 1.00 71.62 282 ALA A N 1
ATOM 2262 C CA . ALA A 1 282 ? -19.545 70.635 52.418 1.00 71.62 282 ALA A CA 1
ATOM 2263 C C . ALA A 1 282 ? -19.557 71.451 53.727 1.00 71.62 282 ALA A C 1
ATOM 2265 O O . ALA A 1 282 ? -19.998 72.599 53.735 1.00 71.62 282 ALA A O 1
ATOM 2266 N N . ALA A 1 283 ? -19.044 70.884 54.824 1.00 70.88 283 ALA A N 1
ATOM 2267 C CA . ALA A 1 283 ? -18.913 71.546 56.122 1.00 70.88 283 ALA A CA 1
ATOM 2268 C C . ALA A 1 283 ? -17.639 72.410 56.266 1.00 70.88 283 ALA A C 1
ATOM 2270 O O . ALA A 1 283 ? -17.401 72.963 57.340 1.00 70.88 283 ALA A O 1
ATOM 2271 N N . GLY A 1 284 ? -16.806 72.519 55.221 1.00 63.34 284 GLY A N 1
ATOM 2272 C CA . GLY A 1 284 ? -15.582 73.333 55.221 1.00 63.34 284 GLY A CA 1
ATOM 2273 C C . GLY A 1 284 ? -14.419 72.761 56.045 1.00 63.34 284 GLY A C 1
ATOM 2274 O O . GLY A 1 284 ? -13.423 73.449 56.257 1.00 63.34 284 GLY A O 1
ATOM 2275 N N . ASN A 1 285 ? -14.514 71.505 56.494 1.00 69.69 285 ASN A N 1
ATOM 2276 C CA . ASN A 1 285 ? -13.481 70.822 57.278 1.00 69.69 285 ASN A CA 1
ATOM 2277 C C . ASN A 1 285 ? -12.560 70.000 56.365 1.00 69.69 285 ASN A C 1
ATOM 2279 O O . ASN A 1 285 ? -12.573 68.766 56.368 1.00 69.69 285 ASN A O 1
ATOM 2283 N N . THR A 1 286 ? -11.730 70.707 55.599 1.00 68.94 286 THR A N 1
ATOM 2284 C CA . THR A 1 286 ? -10.840 70.131 54.575 1.00 68.94 286 THR A CA 1
ATOM 2285 C C . THR A 1 286 ? -9.825 69.133 55.142 1.00 68.94 286 THR A C 1
ATOM 2287 O O . THR A 1 286 ? -9.594 68.087 54.546 1.00 68.94 286 THR A O 1
ATOM 2290 N N . ALA A 1 287 ? -9.305 69.368 56.351 1.00 73.56 287 ALA A N 1
ATOM 2291 C CA . ALA A 1 287 ? -8.322 68.480 56.981 1.00 73.56 287 ALA A CA 1
ATOM 2292 C C . ALA A 1 287 ? -8.864 67.066 57.278 1.00 73.56 287 ALA A C 1
ATOM 2294 O O . ALA A 1 287 ? -8.146 66.081 57.130 1.00 73.56 287 ALA A O 1
ATOM 2295 N N . LYS A 1 288 ? -10.140 66.953 57.674 1.00 70.44 288 LYS A N 1
ATOM 2296 C CA . LYS A 1 288 ? -10.776 65.660 57.987 1.00 70.44 288 LYS A CA 1
ATOM 2297 C C . LYS A 1 288 ? -11.158 64.905 56.711 1.00 70.44 288 LYS A C 1
ATOM 2299 O O . LYS A 1 288 ? -11.053 63.683 56.657 1.00 70.44 288 LYS A O 1
ATOM 2304 N N . ALA A 1 289 ? -11.582 65.640 55.682 1.00 68.69 289 ALA A N 1
ATOM 2305 C CA . ALA A 1 289 ? -11.883 65.081 54.370 1.00 68.69 289 ALA A CA 1
ATOM 2306 C C . ALA A 1 289 ? -10.620 64.516 53.698 1.00 68.69 289 ALA A C 1
ATOM 2308 O O . ALA A 1 289 ? -10.664 63.411 53.158 1.00 68.69 289 ALA A O 1
ATOM 2309 N N . ASP A 1 290 ? -9.484 65.211 53.799 1.00 73.94 290 ASP A N 1
ATOM 2310 C CA . ASP A 1 290 ? -8.208 64.738 53.252 1.00 73.94 290 ASP A CA 1
ATOM 2311 C C . ASP A 1 290 ? -7.644 63.531 54.023 1.00 73.94 290 ASP A C 1
ATOM 2313 O O . ASP A 1 290 ? -7.127 62.598 53.406 1.00 73.94 290 ASP A O 1
ATOM 2317 N N . GLU A 1 291 ? -7.833 63.471 55.346 1.00 74.62 291 GLU A N 1
ATOM 2318 C CA . GLU A 1 291 ? -7.497 62.295 56.165 1.00 74.62 291 GLU A CA 1
ATOM 2319 C C . GLU A 1 291 ? -8.313 61.054 55.749 1.00 74.62 291 GLU A C 1
ATOM 2321 O O . GLU A 1 291 ? -7.766 59.963 55.568 1.00 74.62 291 GLU A O 1
ATOM 2326 N N . LEU A 1 292 ? -9.619 61.222 55.520 1.00 71.31 292 LEU A N 1
ATOM 2327 C CA . LEU A 1 292 ? -10.495 60.144 55.051 1.00 71.31 292 LEU A CA 1
ATOM 2328 C C . LEU A 1 292 ? -10.170 59.716 53.612 1.00 71.31 292 LEU A C 1
ATOM 2330 O O . LEU A 1 292 ? -10.207 58.524 53.305 1.00 71.31 292 LEU A O 1
ATOM 2334 N N . ARG A 1 293 ? -9.795 60.654 52.731 1.00 74.88 293 ARG A N 1
ATOM 2335 C CA . ARG A 1 293 ? -9.309 60.340 51.375 1.00 74.88 293 ARG A CA 1
ATOM 2336 C C . ARG A 1 293 ? -8.007 59.540 51.418 1.00 74.88 293 ARG A C 1
ATOM 2338 O O . ARG A 1 293 ? -7.881 58.566 50.679 1.00 74.88 293 ARG A O 1
ATOM 2345 N N . ALA A 1 294 ? -7.080 59.894 52.309 1.00 76.06 294 ALA A N 1
ATOM 2346 C CA . ALA A 1 294 ? -5.833 59.159 52.493 1.00 76.06 294 ALA A CA 1
ATOM 2347 C C . ALA A 1 294 ? -6.078 57.723 52.988 1.00 76.06 294 ALA A C 1
ATOM 2349 O O . ALA A 1 294 ? -5.457 56.794 52.480 1.00 76.06 294 ALA A O 1
ATOM 2350 N N . GLN A 1 295 ? -7.031 57.511 53.902 1.00 67.38 295 GLN A N 1
ATOM 2351 C CA . GLN A 1 295 ? -7.411 56.162 54.348 1.00 67.38 295 GLN A CA 1
ATOM 2352 C C . GLN A 1 295 ? -8.048 55.322 53.231 1.00 67.38 295 GLN A C 1
ATOM 2354 O O . GLN A 1 295 ? -7.763 54.129 53.123 1.00 67.38 295 GLN A O 1
ATOM 2359 N N . VAL A 1 296 ? -8.875 55.929 52.372 1.00 66.12 296 VAL A N 1
ATOM 2360 C CA . VAL A 1 296 ? -9.440 55.250 51.192 1.00 66.12 296 VAL A CA 1
ATOM 2361 C C . VAL A 1 296 ? -8.335 54.847 50.216 1.00 66.12 296 VAL A C 1
ATOM 2363 O O . VAL A 1 296 ? -8.349 53.723 49.714 1.00 66.12 296 VAL A O 1
ATOM 2366 N N . GLU A 1 297 ? -7.365 55.728 49.974 1.00 65.06 297 GLU A N 1
ATOM 2367 C CA . GLU A 1 297 ? -6.251 55.452 49.066 1.00 65.06 297 GLU A CA 1
ATOM 2368 C C . GLU A 1 297 ? -5.293 54.400 49.638 1.00 65.06 297 GLU A C 1
ATOM 2370 O O . GLU A 1 297 ? -4.863 53.498 48.927 1.00 65.06 297 GLU A O 1
ATOM 2375 N N . GLN A 1 298 ? -5.036 54.422 50.944 1.00 67.44 298 GLN A N 1
ATOM 2376 C CA . GLN A 1 298 ? -4.220 53.412 51.614 1.00 67.44 298 GLN A CA 1
ATOM 2377 C C . GLN A 1 298 ? -4.906 52.035 51.616 1.00 67.44 298 GLN A C 1
ATOM 2379 O O . GLN A 1 298 ? -4.257 51.019 51.372 1.00 67.44 298 GLN A O 1
ATOM 2384 N N . ALA A 1 299 ? -6.229 51.984 51.809 1.00 59.12 299 ALA A N 1
ATOM 2385 C CA . ALA A 1 299 ? -7.011 50.754 51.675 1.00 59.12 299 ALA A CA 1
ATOM 2386 C C . ALA A 1 299 ? -7.047 50.249 50.223 1.00 59.12 299 ALA A C 1
ATOM 2388 O O . ALA A 1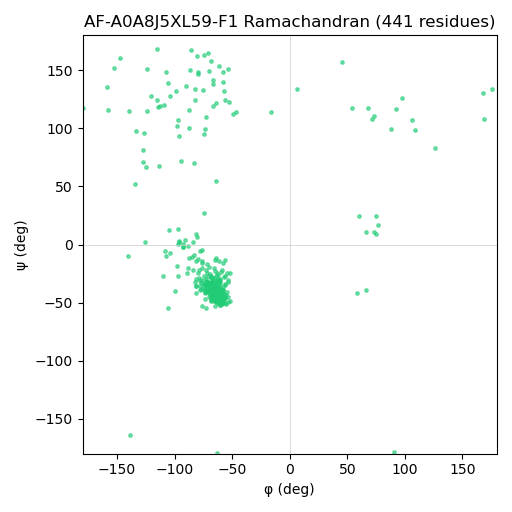 299 ? -7.010 49.039 49.985 1.00 59.12 299 ALA A O 1
ATOM 2389 N N . ARG A 1 300 ? -7.071 51.164 49.245 1.00 58.41 300 ARG A N 1
ATOM 2390 C CA . ARG A 1 300 ? -6.947 50.844 47.819 1.00 58.41 300 ARG A CA 1
ATOM 2391 C C . ARG A 1 300 ? -5.572 50.253 47.504 1.00 58.41 300 ARG A C 1
ATOM 2393 O O . ARG A 1 300 ? -5.510 49.198 46.881 1.00 58.41 300 ARG A O 1
ATOM 2400 N N . GLN A 1 301 ? -4.495 50.877 47.973 1.00 55.94 301 GLN A N 1
ATOM 2401 C CA . GLN A 1 301 ? -3.125 50.388 47.799 1.00 55.94 301 GLN A CA 1
ATOM 2402 C C . GLN A 1 301 ? -2.902 49.042 48.499 1.00 55.94 301 GLN A C 1
ATOM 2404 O O . GLN A 1 301 ? -2.305 48.148 47.914 1.00 55.94 301 GLN A O 1
ATOM 2409 N N . ALA A 1 302 ? -3.456 48.837 49.696 1.00 56.25 302 ALA A N 1
ATOM 2410 C CA . ALA A 1 302 ? -3.387 47.555 50.396 1.00 56.25 302 ALA A CA 1
ATOM 2411 C C . ALA A 1 302 ? -4.179 46.441 49.686 1.00 56.25 302 ALA A C 1
ATOM 2413 O O . ALA A 1 302 ? -3.755 45.287 49.690 1.00 56.25 302 ALA A O 1
ATOM 2414 N N . ALA A 1 303 ? -5.312 46.761 49.049 1.00 53.34 303 ALA A N 1
ATOM 2415 C CA . ALA A 1 303 ? -6.062 45.811 48.226 1.00 53.34 303 ALA A CA 1
ATOM 2416 C C . ALA A 1 303 ? -5.327 45.462 46.919 1.00 53.34 303 ALA A C 1
ATOM 2418 O O . ALA A 1 303 ? -5.368 44.307 46.499 1.00 53.34 303 ALA A O 1
ATOM 2419 N N . ILE A 1 304 ? -4.627 46.432 46.318 1.00 50.22 304 ILE A N 1
ATOM 2420 C CA . ILE A 1 304 ? -3.723 46.206 45.181 1.00 50.22 304 ILE A CA 1
ATOM 2421 C C . ILE A 1 304 ? -2.570 45.290 45.618 1.00 50.22 304 ILE A C 1
ATOM 2423 O O . ILE A 1 304 ? -2.395 44.240 45.012 1.00 50.22 304 ILE A O 1
ATOM 2427 N N . ALA A 1 305 ? -1.894 45.592 46.731 1.00 52.47 305 ALA A N 1
ATOM 2428 C CA . ALA A 1 305 ? -0.791 44.790 47.271 1.00 52.47 305 ALA A CA 1
ATOM 2429 C C . ALA A 1 305 ? -1.203 43.366 47.688 1.00 52.47 305 ALA A C 1
ATOM 2431 O O . ALA A 1 305 ? -0.446 42.411 47.543 1.00 52.47 305 ALA A O 1
ATOM 2432 N N . LYS A 1 306 ? -2.438 43.169 48.165 1.00 48.34 306 LYS A N 1
ATOM 2433 C CA . LYS A 1 306 ? -2.964 41.829 48.485 1.00 48.34 306 LYS A CA 1
ATOM 2434 C C . LYS A 1 306 ? -3.280 40.998 47.232 1.00 48.34 306 LYS A C 1
ATOM 2436 O O . LYS A 1 306 ? -3.315 39.773 47.311 1.00 48.34 306 LYS A O 1
ATOM 2441 N N . HIS A 1 307 ? -3.486 41.656 46.091 1.00 44.91 307 HIS A N 1
ATOM 2442 C CA . HIS A 1 307 ? -3.601 41.046 44.766 1.00 44.91 307 HIS A CA 1
ATOM 2443 C C . HIS A 1 307 ? -2.276 41.064 43.973 1.00 44.91 307 HIS A C 1
ATOM 2445 O O . HIS A 1 307 ? -2.248 40.539 42.868 1.00 44.91 307 HIS A O 1
ATOM 2451 N N . GLU A 1 308 ? -1.155 41.549 44.524 1.00 41.16 308 GLU A N 1
ATOM 2452 C CA . GLU A 1 308 ? 0.203 41.451 43.938 1.00 41.16 308 GLU A CA 1
ATOM 2453 C C . GLU A 1 308 ? 0.817 40.034 44.052 1.00 41.16 308 GLU A C 1
ATOM 2455 O O . GLU A 1 308 ? 2.030 39.852 44.070 1.00 41.16 308 GLU A O 1
ATOM 2460 N N . GLY A 1 309 ? -0.022 38.998 44.104 1.00 47.50 309 GLY A N 1
ATOM 2461 C CA . GLY A 1 309 ? 0.326 37.660 43.609 1.00 47.50 309 GLY A CA 1
ATOM 2462 C C . GLY A 1 309 ? -0.098 37.447 42.148 1.00 47.50 309 GLY A C 1
ATOM 2463 O O . GLY A 1 309 ? 0.141 36.380 41.588 1.00 47.50 309 GLY A O 1
ATOM 2464 N N . ASP A 1 310 ? -0.752 38.438 41.536 1.00 49.69 310 ASP A N 1
ATOM 2465 C CA . ASP A 1 310 ? -1.291 38.384 40.181 1.00 49.69 310 ASP A CA 1
ATOM 2466 C C . ASP A 1 310 ? -0.287 39.037 39.213 1.00 49.69 310 ASP A C 1
ATOM 2468 O O . ASP A 1 310 ? -0.056 40.246 39.229 1.00 49.69 310 ASP A O 1
ATOM 2472 N N . MET A 1 311 ? 0.362 38.174 38.431 1.00 57.75 311 MET A N 1
ATOM 2473 C CA . MET A 1 311 ? 1.320 38.414 37.344 1.00 57.75 311 MET A CA 1
ATOM 2474 C C . MET A 1 311 ? 1.339 39.853 36.785 1.00 57.75 311 MET A C 1
ATOM 2476 O O . MET A 1 311 ? 0.394 40.298 36.132 1.00 57.75 311 MET A O 1
ATOM 2480 N N . ASN A 1 312 ? 2.448 40.574 36.980 1.00 66.44 312 ASN A N 1
ATOM 2481 C CA . ASN A 1 312 ? 2.649 41.897 36.387 1.00 66.44 312 ASN A CA 1
ATOM 2482 C C . ASN A 1 312 ? 2.938 41.774 34.878 1.00 66.44 312 ASN A C 1
ATOM 2484 O O . ASN A 1 312 ? 4.060 41.499 34.466 1.00 66.44 312 ASN A O 1
ATOM 2488 N N . TRP A 1 313 ? 1.923 41.989 34.039 1.00 65.06 313 TRP A N 1
ATOM 2489 C CA . TRP A 1 313 ? 2.048 41.892 32.576 1.00 65.06 313 TRP A CA 1
ATOM 2490 C C . TRP A 1 313 ? 2.753 43.088 31.918 1.00 65.06 313 TRP A C 1
ATOM 2492 O O . TRP A 1 313 ? 3.154 42.994 30.758 1.00 65.06 313 TRP A O 1
ATOM 2502 N N . ALA A 1 314 ? 2.894 44.217 32.623 1.00 67.25 314 ALA A N 1
ATOM 2503 C CA . ALA A 1 314 ? 3.594 45.390 32.095 1.00 67.25 314 ALA A CA 1
ATOM 2504 C C . ALA A 1 314 ? 5.111 45.143 32.037 1.00 67.25 314 ALA A C 1
ATOM 2506 O O . ALA A 1 314 ? 5.766 45.455 31.037 1.00 67.25 314 ALA A O 1
ATOM 2507 N N . GLU A 1 315 ? 5.626 44.500 33.084 1.00 73.19 315 GLU A N 1
ATOM 2508 C CA . GLU A 1 315 ? 7.014 44.067 33.231 1.00 73.19 315 GLU A CA 1
ATOM 2509 C C . GLU A 1 315 ? 7.033 42.569 33.582 1.00 73.19 315 GLU A C 1
ATOM 2511 O O . GLU A 1 315 ? 7.118 42.210 34.760 1.00 73.19 315 GLU A O 1
ATOM 2516 N N . PRO A 1 316 ? 6.893 41.681 32.576 1.00 74.38 316 PRO A N 1
ATOM 2517 C CA . PRO A 1 316 ? 6.860 40.243 32.809 1.00 74.38 316 PRO A CA 1
ATOM 2518 C C . PRO A 1 316 ? 8.216 39.749 33.325 1.00 74.38 316 PRO A C 1
ATOM 2520 O O . PRO A 1 316 ? 9.268 40.185 32.854 1.00 74.38 316 PRO A O 1
ATOM 2523 N N . SER A 1 317 ? 8.201 38.804 34.268 1.00 72.81 317 SER A N 1
ATOM 2524 C CA . SER A 1 317 ? 9.433 38.176 34.749 1.00 72.81 317 SER A CA 1
ATOM 2525 C C . SER A 1 317 ? 10.069 37.297 33.664 1.00 72.81 317 SER A C 1
ATOM 2527 O O . SER A 1 317 ? 9.394 36.795 32.764 1.00 72.81 317 SER A O 1
ATOM 2529 N N . GLU A 1 318 ? 11.374 37.044 33.775 1.00 71.25 318 GLU A N 1
ATOM 2530 C CA . GLU A 1 318 ? 12.096 36.132 32.870 1.00 71.25 318 GLU A CA 1
ATOM 2531 C C . GLU A 1 318 ? 11.494 34.715 32.831 1.00 71.25 318 GLU A C 1
ATOM 2533 O O . GLU A 1 318 ? 11.599 34.017 31.826 1.00 71.25 318 GLU A O 1
ATOM 2538 N N . GLU A 1 319 ? 10.836 34.280 33.906 1.00 68.94 319 GLU A N 1
ATOM 2539 C CA . GLU A 1 319 ? 10.136 32.994 33.950 1.00 68.94 319 GLU A CA 1
ATOM 2540 C C . GLU A 1 319 ? 8.835 33.024 33.132 1.00 68.94 319 GLU A C 1
ATOM 2542 O O . GLU A 1 319 ? 8.592 32.121 32.333 1.00 68.94 319 GLU A O 1
ATOM 2547 N N . MET A 1 320 ? 8.061 34.112 33.226 1.00 60.09 320 MET A N 1
ATOM 2548 C CA . MET A 1 320 ? 6.841 34.310 32.433 1.00 60.09 320 MET A CA 1
ATOM 2549 C C . MET A 1 320 ? 7.135 34.393 30.935 1.00 60.09 320 MET A C 1
ATOM 2551 O O . MET A 1 320 ? 6.385 33.853 30.125 1.00 60.09 320 MET A O 1
ATOM 2555 N N . VAL A 1 321 ? 8.237 35.054 30.567 1.00 72.25 321 VAL A N 1
ATOM 2556 C CA . VAL A 1 321 ? 8.690 35.139 29.174 1.00 72.25 321 VAL A CA 1
ATOM 2557 C C . VAL A 1 321 ? 8.985 33.741 28.631 1.00 72.25 321 VAL A C 1
ATOM 2559 O O . VAL A 1 321 ? 8.470 33.390 27.574 1.00 72.25 321 VAL A O 1
ATOM 2562 N N . ARG A 1 322 ? 9.721 32.903 29.375 1.00 65.25 322 ARG A N 1
ATOM 2563 C CA . ARG A 1 322 ? 10.023 31.523 28.950 1.00 65.25 322 ARG A CA 1
ATOM 2564 C C . ARG A 1 322 ? 8.777 30.644 28.841 1.00 65.25 322 ARG A C 1
ATOM 2566 O O . ARG A 1 322 ? 8.693 29.814 27.938 1.00 65.25 322 ARG A O 1
ATOM 2573 N N . ASP A 1 323 ? 7.817 30.793 29.750 1.00 64.44 323 ASP A N 1
ATOM 2574 C CA . ASP A 1 323 ? 6.566 30.025 29.719 1.00 64.44 323 ASP A CA 1
ATOM 2575 C C . ASP A 1 323 ? 5.670 30.419 28.547 1.00 64.44 323 ASP A C 1
ATOM 2577 O O . ASP A 1 323 ? 5.109 29.552 27.873 1.00 64.44 323 ASP A O 1
ATOM 2581 N N . ALA A 1 324 ? 5.586 31.714 28.250 1.00 65.75 324 ALA A N 1
ATOM 2582 C CA . ALA A 1 324 ? 4.850 32.205 27.097 1.00 65.75 324 ALA A CA 1
ATOM 2583 C C . ALA A 1 324 ? 5.532 31.828 25.773 1.00 65.75 324 ALA A C 1
ATOM 2585 O O . ALA A 1 324 ? 4.845 31.396 24.846 1.00 65.75 324 ALA A O 1
ATOM 2586 N N . GLU A 1 325 ? 6.867 31.871 25.701 1.00 71.12 325 GLU A N 1
ATOM 2587 C CA . GLU A 1 325 ? 7.637 31.397 24.542 1.00 71.12 325 GLU A CA 1
ATOM 2588 C C . GLU A 1 325 ? 7.386 29.905 24.267 1.00 71.12 325 GLU A C 1
ATOM 2590 O O . GLU A 1 325 ? 7.200 29.518 23.112 1.00 71.12 325 GLU A O 1
ATOM 2595 N N . ARG A 1 326 ? 7.278 29.065 25.311 1.00 61.69 326 ARG A N 1
ATOM 2596 C CA . ARG A 1 326 ? 6.880 27.647 25.171 1.00 61.69 326 ARG A CA 1
ATOM 2597 C C . ARG A 1 326 ? 5.487 27.471 24.565 1.00 61.69 326 ARG A C 1
ATOM 2599 O O . ARG A 1 326 ? 5.242 26.470 23.894 1.00 61.69 326 ARG A O 1
ATOM 2606 N N . ALA A 1 327 ? 4.593 28.430 24.782 1.00 54.84 327 ALA A N 1
ATOM 2607 C CA . ALA A 1 327 ? 3.260 28.472 24.189 1.00 54.84 327 ALA A CA 1
ATOM 2608 C C . ALA A 1 327 ? 3.210 29.239 22.848 1.00 54.84 327 ALA A C 1
ATOM 2610 O O . ALA A 1 327 ? 2.129 29.399 22.282 1.00 54.84 327 ALA A O 1
ATOM 2611 N N . GLY A 1 328 ? 4.354 29.705 22.328 1.00 66.62 328 GLY A N 1
ATOM 2612 C CA . GLY A 1 328 ? 4.444 30.460 21.075 1.00 66.62 328 GLY A CA 1
ATOM 2613 C C . GLY A 1 328 ? 3.961 31.913 21.170 1.00 66.62 328 GLY A C 1
ATOM 2614 O O . GLY A 1 328 ? 3.530 32.479 20.165 1.00 66.62 328 GLY A O 1
ATOM 2615 N N . ILE A 1 329 ? 3.992 32.513 22.363 1.00 65.50 329 ILE A N 1
ATOM 2616 C CA . ILE A 1 329 ? 3.547 33.885 22.643 1.00 65.50 329 ILE A CA 1
ATOM 2617 C C . ILE A 1 329 ? 4.757 34.728 23.066 1.00 65.50 329 ILE A C 1
ATOM 2619 O O . ILE A 1 329 ? 5.372 34.463 24.096 1.00 65.50 329 ILE A O 1
ATOM 2623 N N . ASP A 1 330 ? 5.078 35.773 22.300 1.00 75.81 330 ASP A N 1
ATOM 2624 C CA . ASP A 1 330 ? 6.182 36.685 22.620 1.00 75.81 330 ASP A CA 1
ATOM 2625 C C . ASP A 1 330 ? 5.717 37.821 23.546 1.00 75.81 330 ASP A C 1
ATOM 2627 O O . ASP A 1 330 ? 5.121 38.807 23.111 1.00 75.81 330 ASP A O 1
ATOM 2631 N N . LEU A 1 331 ? 6.003 37.690 24.845 1.00 70.62 331 LEU A N 1
ATOM 2632 C CA . LEU A 1 331 ? 5.712 38.727 25.843 1.00 70.62 331 LEU A CA 1
ATOM 2633 C C . LEU A 1 331 ? 6.693 39.910 25.808 1.00 70.62 331 LEU A C 1
ATOM 2635 O O . LEU A 1 331 ? 6.497 40.878 26.543 1.00 70.62 331 LEU A O 1
ATOM 2639 N N . ARG A 1 332 ? 7.744 39.875 24.979 1.00 78.88 332 ARG A N 1
ATOM 2640 C CA . ARG A 1 332 ? 8.652 41.018 24.789 1.00 78.88 332 ARG A CA 1
ATOM 2641 C C . ARG A 1 332 ? 8.043 42.047 23.838 1.00 78.88 332 ARG A C 1
ATOM 2643 O O . ARG A 1 332 ? 8.323 43.243 23.980 1.00 78.88 332 ARG A O 1
ATOM 2650 N N . ASP A 1 333 ? 7.137 41.624 22.958 1.00 76.88 333 ASP A N 1
ATOM 2651 C CA . ASP A 1 333 ? 6.366 42.516 22.092 1.00 76.88 333 ASP A CA 1
ATOM 2652 C C . ASP A 1 333 ? 5.444 43.436 22.932 1.00 76.88 333 ASP A C 1
ATOM 2654 O O . ASP A 1 333 ? 4.603 42.959 23.707 1.00 76.88 333 ASP A O 1
ATOM 2658 N N . PRO A 1 334 ? 5.581 44.772 22.816 1.00 75.88 334 PRO A N 1
ATOM 2659 C CA . PRO A 1 334 ? 4.707 45.730 23.495 1.00 75.88 334 PRO A CA 1
ATOM 2660 C C . PRO A 1 334 ? 3.213 45.544 23.187 1.00 75.88 334 PRO A C 1
ATOM 2662 O O . PRO A 1 334 ? 2.378 45.751 24.067 1.00 75.88 334 PRO A O 1
ATOM 2665 N N . SER A 1 335 ? 2.871 45.126 21.967 1.00 70.88 335 SER A N 1
ATOM 2666 C CA . SER A 1 335 ? 1.485 44.958 21.505 1.00 70.88 335 SER A CA 1
ATOM 2667 C C . SER A 1 335 ? 0.809 43.774 22.193 1.00 70.88 335 SER A C 1
ATOM 2669 O O . SER A 1 335 ? -0.372 43.824 22.533 1.00 70.88 335 SER A O 1
ATOM 2671 N N . VAL A 1 336 ? 1.573 42.708 22.438 1.00 69.44 336 VAL A N 1
ATOM 2672 C CA . VAL A 1 336 ? 1.099 41.505 23.130 1.00 69.44 336 VAL A CA 1
ATOM 2673 C C . VAL A 1 336 ? 0.858 41.813 24.601 1.00 69.44 336 VAL A C 1
ATOM 2675 O O . VAL A 1 336 ? -0.211 41.505 25.130 1.00 69.44 336 VAL A O 1
ATOM 2678 N N . ARG A 1 337 ? 1.793 42.519 25.247 1.00 76.69 337 ARG A N 1
ATOM 2679 C CA . ARG A 1 337 ? 1.634 42.984 26.634 1.00 76.69 337 ARG A CA 1
ATOM 2680 C C . ARG A 1 337 ? 0.405 43.873 26.817 1.00 76.69 337 ARG A C 1
ATOM 2682 O O . ARG A 1 337 ? -0.310 43.724 27.806 1.00 76.69 337 ARG A O 1
ATOM 2689 N N . GLU A 1 338 ? 0.109 44.742 25.851 1.00 71.50 338 GLU A N 1
ATOM 2690 C CA . GLU A 1 338 ? -1.083 45.599 25.880 1.0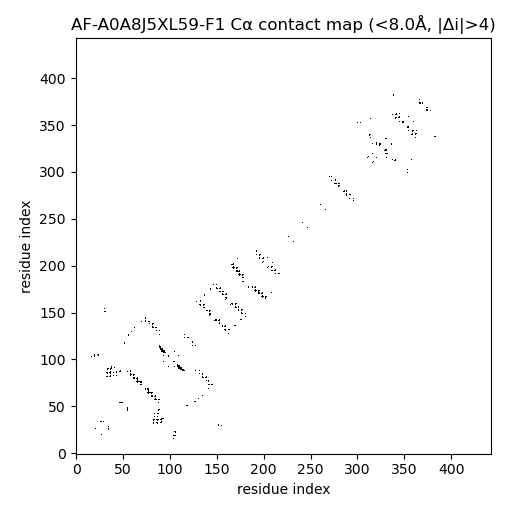0 71.50 338 GLU A CA 1
ATOM 2691 C C . GLU A 1 338 ? -2.391 44.782 25.886 1.00 71.50 338 GLU A C 1
ATOM 2693 O O . GLU A 1 338 ? -3.324 45.113 26.622 1.00 71.50 338 GLU A O 1
ATOM 2698 N N . VAL A 1 339 ? -2.449 43.670 25.144 1.00 70.44 339 VAL A N 1
ATOM 2699 C CA . VAL A 1 339 ? -3.610 42.761 25.133 1.00 70.44 339 VAL A CA 1
ATOM 2700 C C . VAL A 1 339 ? -3.794 42.065 26.479 1.00 70.44 339 VAL A C 1
ATOM 2702 O O . VAL A 1 339 ? -4.910 42.037 27.004 1.00 70.44 339 VAL A O 1
ATOM 2705 N N . PHE A 1 340 ? -2.719 41.541 27.070 1.00 70.69 340 PHE A N 1
ATOM 2706 C CA . PHE A 1 340 ? -2.786 40.893 28.384 1.00 70.69 340 PHE A CA 1
ATOM 2707 C C . PHE A 1 340 ? -3.195 41.875 29.488 1.00 70.69 340 PHE A C 1
ATOM 2709 O O . PHE A 1 340 ? -4.063 41.553 30.303 1.00 70.69 340 PHE A O 1
ATOM 2716 N N . LEU A 1 341 ? -2.669 43.104 29.463 1.00 74.88 341 LEU A N 1
ATOM 2717 C CA . LEU A 1 341 ? -3.089 44.177 30.369 1.00 74.88 341 LEU A CA 1
ATOM 2718 C C . LEU A 1 341 ? -4.571 44.540 30.187 1.00 74.88 341 LEU A C 1
ATOM 2720 O O . LEU A 1 341 ? -5.284 44.722 31.173 1.00 74.88 341 LEU A O 1
ATOM 2724 N N . ALA A 1 342 ? -5.074 44.594 28.949 1.00 69.75 342 ALA A N 1
ATOM 2725 C CA . ALA A 1 342 ? -6.486 44.869 28.681 1.00 69.75 342 ALA A CA 1
ATOM 2726 C C . ALA A 1 342 ? -7.419 43.746 29.178 1.00 69.75 342 ALA A C 1
ATOM 2728 O O . ALA A 1 342 ? -8.493 44.027 29.720 1.00 69.75 342 ALA A O 1
ATOM 2729 N N . LEU A 1 343 ? -7.013 42.482 29.023 1.00 66.75 343 LEU A N 1
ATOM 2730 C CA . LEU A 1 343 ? -7.756 41.316 29.512 1.00 66.75 343 LEU A CA 1
ATOM 2731 C C . LEU A 1 343 ? -7.764 41.250 31.044 1.00 66.75 343 LEU A C 1
ATOM 2733 O O . LEU A 1 343 ? -8.822 41.028 31.640 1.00 66.75 343 LEU A O 1
ATOM 2737 N N . SER A 1 344 ? -6.615 41.515 31.674 1.00 65.94 344 SER A N 1
ATOM 2738 C CA . SER A 1 344 ? -6.498 41.661 33.130 1.00 65.94 344 SER A CA 1
ATOM 2739 C C . SER A 1 344 ? -7.428 42.764 33.645 1.00 65.94 344 SER A C 1
ATOM 2741 O O . SER A 1 344 ? -8.233 42.540 34.552 1.00 65.94 344 SER A O 1
ATOM 2743 N N . ALA A 1 345 ? -7.426 43.929 32.986 1.00 70.00 345 ALA A N 1
ATOM 2744 C CA . ALA A 1 345 ? -8.286 45.050 33.343 1.00 70.00 345 ALA A CA 1
ATOM 2745 C C . ALA A 1 345 ? -9.788 44.719 33.237 1.00 70.00 345 ALA A C 1
ATOM 2747 O O . ALA A 1 345 ? -10.588 45.143 34.075 1.00 70.00 345 ALA A O 1
ATOM 2748 N N . GLU A 1 346 ? -10.207 43.961 32.218 1.00 65.44 346 GLU A N 1
ATOM 2749 C CA . GLU A 1 346 ? -11.602 43.529 32.082 1.00 65.44 346 GLU A CA 1
ATOM 2750 C C . GLU A 1 346 ? -12.008 42.543 33.182 1.00 65.44 346 GLU A C 1
ATOM 2752 O O . GLU A 1 346 ? -13.106 42.663 33.735 1.00 65.44 346 GLU A O 1
ATOM 2757 N N . ARG A 1 347 ? -11.131 41.590 33.511 1.00 65.12 347 ARG A N 1
ATOM 2758 C CA . ARG A 1 347 ? -11.361 40.626 34.589 1.00 65.12 347 ARG A CA 1
ATOM 2759 C C . ARG A 1 347 ? -11.526 41.342 35.929 1.00 65.12 347 ARG A C 1
ATOM 2761 O O . ARG A 1 347 ? -12.567 41.187 36.563 1.00 65.12 347 ARG A O 1
ATOM 2768 N N . LYS A 1 348 ? -10.586 42.223 36.281 1.00 66.88 348 LYS A N 1
ATOM 2769 C CA . LYS A 1 348 ? -10.635 43.016 37.519 1.00 66.88 348 LYS A CA 1
ATOM 2770 C C . LYS A 1 348 ? -11.853 43.936 37.584 1.00 66.88 348 LYS A C 1
ATOM 2772 O O . LYS A 1 348 ? -12.512 44.027 38.614 1.00 66.88 348 LYS A O 1
ATOM 2777 N N . ARG A 1 349 ? -12.269 44.531 36.457 1.00 65.75 349 ARG A N 1
ATOM 2778 C CA . ARG A 1 349 ? -13.537 45.287 36.378 1.00 65.75 349 ARG A CA 1
ATOM 2779 C C . ARG A 1 349 ? -14.779 44.432 36.643 1.00 65.75 349 ARG A C 1
ATOM 2781 O O . ARG A 1 349 ? -15.733 44.951 37.218 1.00 65.75 349 ARG A O 1
ATOM 2788 N N . LYS A 1 350 ? -14.808 43.171 36.197 1.00 61.50 350 LYS A N 1
ATOM 2789 C CA . LYS A 1 350 ? -15.922 42.242 36.473 1.00 61.50 350 LYS A CA 1
ATOM 2790 C C . LYS A 1 350 ? -15.928 41.790 37.929 1.00 61.50 350 LYS A C 1
ATOM 2792 O O . LYS A 1 350 ? -16.999 41.680 38.513 1.00 61.50 350 LYS A O 1
ATOM 2797 N N . GLU A 1 351 ? -14.746 41.568 38.490 1.00 51.81 351 GLU A N 1
ATOM 2798 C CA . GLU A 1 351 ? -14.539 41.158 39.882 1.00 51.81 351 GLU A CA 1
ATOM 2799 C C . GLU A 1 351 ? -14.649 42.343 40.867 1.00 51.81 351 GLU A C 1
ATOM 2801 O O . GLU A 1 351 ? -14.780 42.140 42.069 1.00 51.81 351 GLU A O 1
ATOM 2806 N N . GLY A 1 352 ? -14.661 43.586 40.370 1.00 54.28 352 GLY A N 1
ATOM 2807 C CA . GLY A 1 352 ? -14.778 44.802 41.180 1.00 54.28 352 GLY A CA 1
ATOM 2808 C C . GLY A 1 352 ? -13.489 45.196 41.911 1.00 54.28 352 GLY A C 1
ATOM 2809 O O . GLY A 1 352 ? -13.546 46.002 42.840 1.00 54.28 352 GLY A O 1
ATOM 2810 N N . THR A 1 353 ? -12.343 44.649 41.505 1.00 62.22 353 THR A N 1
ATOM 2811 C CA . THR A 1 353 ? -11.028 44.911 42.100 1.00 62.22 353 THR A CA 1
ATOM 2812 C C . THR A 1 353 ? -10.354 46.145 41.477 1.00 62.22 353 THR A C 1
ATOM 2814 O O . THR A 1 353 ? -10.618 46.491 40.318 1.00 62.22 353 THR A O 1
ATOM 2817 N N . PRO A 1 354 ? -9.515 46.874 42.241 1.00 60.91 354 PRO A N 1
ATOM 2818 C CA . PRO A 1 354 ? -8.835 48.067 41.744 1.00 60.91 354 PRO A CA 1
ATOM 2819 C C . PRO A 1 354 ? -7.816 47.727 40.645 1.00 60.91 354 PRO A C 1
ATOM 2821 O O . PRO A 1 354 ? -7.071 46.754 40.742 1.00 60.91 354 PRO A O 1
ATOM 2824 N N . LEU A 1 355 ? -7.791 48.557 39.600 1.00 66.12 355 LEU A N 1
ATOM 2825 C CA . LEU A 1 355 ? -6.862 48.456 38.471 1.00 66.12 355 LEU A CA 1
ATOM 2826 C C . LEU A 1 355 ? -5.491 49.036 38.847 1.00 66.12 355 LEU A C 1
ATOM 2828 O O . LEU A 1 355 ? -5.419 49.998 39.618 1.00 66.12 355 LEU A O 1
ATOM 2832 N N . THR A 1 356 ? -4.418 48.486 38.275 1.00 72.75 356 THR A N 1
ATOM 2833 C CA . THR A 1 356 ? -3.074 49.087 38.356 1.00 72.75 356 THR A CA 1
ATOM 2834 C C . THR A 1 356 ? -2.963 50.311 37.442 1.00 72.75 356 THR A C 1
ATOM 2836 O O . THR A 1 356 ? -3.750 50.466 36.511 1.00 72.75 356 THR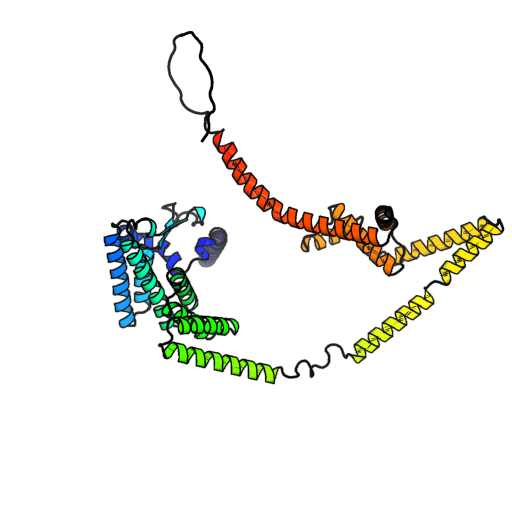 A O 1
ATOM 2839 N N . ALA A 1 357 ? -1.960 51.172 37.643 1.00 71.25 357 ALA A N 1
ATOM 2840 C CA . ALA A 1 357 ? -1.770 52.368 36.810 1.00 71.25 357 ALA A CA 1
ATOM 2841 C C . ALA A 1 357 ? -1.610 52.042 35.308 1.00 71.25 357 ALA A C 1
ATOM 2843 O O . ALA A 1 357 ? -2.131 52.761 34.454 1.00 71.25 357 ALA A O 1
ATOM 2844 N N . ALA A 1 358 ? -0.939 50.932 34.976 1.00 70.50 358 ALA A N 1
ATOM 2845 C CA . ALA A 1 358 ? -0.798 50.462 33.597 1.00 70.50 358 ALA A CA 1
ATOM 2846 C C . ALA A 1 358 ? -2.145 49.993 33.018 1.00 70.50 358 ALA A C 1
ATOM 2848 O O . ALA A 1 358 ? -2.511 50.371 31.906 1.00 70.50 358 ALA A O 1
ATOM 2849 N N . GLU A 1 359 ? -2.921 49.228 33.789 1.00 73.06 359 GLU A N 1
ATOM 2850 C CA . GLU A 1 359 ? -4.261 48.775 33.400 1.00 73.06 359 GLU A CA 1
ATOM 2851 C C . GLU A 1 359 ? -5.246 49.949 33.270 1.00 73.06 359 GLU A C 1
ATOM 2853 O O . GLU A 1 359 ? -6.065 49.967 32.351 1.00 73.06 359 GLU A O 1
ATOM 2858 N N . GLU A 1 360 ? -5.145 50.963 34.134 1.00 73.50 360 GLU A N 1
ATOM 2859 C CA . GLU A 1 360 ? -5.919 52.204 34.044 1.00 73.50 360 GLU A CA 1
ATOM 2860 C C . GLU A 1 360 ? -5.553 53.020 32.807 1.00 73.50 360 GLU A C 1
ATOM 2862 O O . GLU A 1 360 ? -6.456 53.529 32.145 1.00 73.50 360 GLU A O 1
ATOM 2867 N N . ALA A 1 361 ? -4.271 53.106 32.444 1.00 75.94 361 ALA A N 1
ATOM 2868 C CA . ALA A 1 361 ? -3.831 53.801 31.238 1.00 75.94 361 ALA A CA 1
ATOM 2869 C C . ALA A 1 361 ? -4.391 53.140 29.966 1.00 75.94 361 ALA A C 1
ATOM 2871 O O . ALA A 1 361 ? -4.956 53.830 29.112 1.00 75.94 361 ALA A O 1
ATOM 2872 N N . ILE A 1 362 ? -4.329 51.804 29.870 1.00 71.12 362 ILE A N 1
ATOM 2873 C CA . ILE A 1 362 ? -4.950 51.042 28.771 1.00 71.12 362 ILE A CA 1
ATOM 2874 C C . ILE A 1 362 ? -6.473 51.224 28.781 1.00 71.12 362 ILE A C 1
ATOM 2876 O O . ILE A 1 362 ? -7.103 51.469 27.746 1.00 71.12 362 ILE A O 1
ATOM 2880 N N . ALA A 1 363 ? -7.079 51.190 29.969 1.00 66.69 363 ALA A N 1
ATOM 2881 C CA . ALA A 1 363 ? -8.511 51.351 30.129 1.00 66.69 363 ALA A CA 1
ATOM 2882 C C . ALA A 1 363 ? -9.028 52.757 29.805 1.00 66.69 363 ALA A C 1
ATOM 2884 O O . ALA A 1 363 ? -10.134 52.900 29.276 1.00 66.69 363 ALA A O 1
ATOM 2885 N N . ALA A 1 364 ? -8.231 53.786 30.070 1.00 68.81 364 ALA A N 1
ATOM 2886 C CA . ALA A 1 364 ? -8.505 55.161 29.694 1.00 68.81 364 ALA A CA 1
ATOM 2887 C C . ALA A 1 364 ? -8.425 55.323 28.170 1.00 68.81 364 ALA A C 1
ATOM 2889 O O . ALA A 1 364 ? -9.356 55.865 27.565 1.00 68.81 364 ALA A O 1
ATOM 2890 N N . ARG A 1 365 ? -7.389 54.756 27.536 1.00 64.19 365 ARG A N 1
ATOM 2891 C CA . ARG A 1 365 ? -7.168 54.814 26.081 1.00 64.19 365 ARG A CA 1
ATOM 2892 C C . ARG A 1 365 ? -8.326 54.213 25.285 1.00 64.19 365 ARG A C 1
ATOM 2894 O O . ARG A 1 365 ? -8.792 54.818 24.323 1.00 64.19 365 ARG A O 1
ATOM 2901 N N . ALA A 1 366 ? -8.865 53.083 25.737 1.00 56.09 366 ALA A N 1
ATOM 2902 C CA . ALA A 1 366 ? -10.013 52.449 25.089 1.00 56.09 366 ALA A CA 1
ATOM 2903 C C . ALA A 1 366 ? -11.387 53.004 25.545 1.00 56.09 366 ALA A C 1
ATOM 2905 O O . ALA A 1 366 ? -12.402 52.758 24.890 1.00 56.09 366 ALA A O 1
ATOM 2906 N N . SER A 1 367 ? -11.442 53.828 26.603 1.00 51.69 367 SER A N 1
ATOM 2907 C CA . SER A 1 367 ? -12.654 54.559 27.032 1.00 51.69 367 SER A CA 1
ATOM 2908 C C . SER A 1 367 ? -12.918 55.878 26.286 1.00 51.69 367 SER A C 1
ATOM 2910 O O . SER A 1 367 ? -14.016 56.427 26.400 1.00 51.69 367 SER A O 1
ATOM 2912 N N . GLY A 1 368 ? -11.976 56.354 25.458 1.00 51.31 368 GLY A N 1
ATOM 2913 C CA . GLY A 1 368 ? -12.168 57.522 24.580 1.00 51.31 368 GLY A CA 1
ATOM 2914 C C . GLY A 1 368 ? -13.343 57.381 23.596 1.00 51.31 368 GLY A C 1
ATOM 2915 O O . GLY A 1 368 ? -13.861 58.370 23.084 1.00 51.31 368 GLY A O 1
ATOM 2916 N N . SER A 1 369 ? -13.839 56.158 23.395 1.00 47.97 369 SER A N 1
ATOM 2917 C CA . SER A 1 369 ? -15.119 55.870 22.751 1.00 47.97 369 SER A CA 1
ATOM 2918 C C . SER A 1 369 ? -16.184 55.622 23.829 1.00 47.97 369 SER A C 1
ATOM 2920 O O . SER A 1 369 ? -16.258 54.524 24.383 1.00 47.97 369 SER A O 1
ATOM 2922 N N . LYS A 1 370 ? -17.041 56.617 24.100 1.00 39.22 370 LYS A N 1
ATOM 2923 C CA . LYS A 1 370 ? -18.100 56.638 25.139 1.00 39.22 370 LYS A CA 1
ATOM 2924 C C . LYS A 1 370 ? -19.236 55.602 24.949 1.00 39.22 370 LYS A C 1
ATOM 2926 O O . LYS A 1 370 ? -20.413 55.947 24.913 1.00 39.22 370 LYS A O 1
ATOM 2931 N N . SER A 1 371 ? -18.924 54.312 24.818 1.00 47.81 371 SER A N 1
ATOM 2932 C CA . SER A 1 371 ? -19.907 53.224 24.752 1.00 47.81 371 SER A CA 1
ATOM 2933 C C . SER A 1 371 ? -19.282 51.876 25.123 1.00 47.81 371 SER A C 1
ATOM 2935 O O . SER A 1 371 ? -18.246 51.504 24.574 1.00 47.81 371 SER A O 1
ATOM 2937 N N . LYS A 1 372 ? -19.968 51.074 25.960 1.00 49.75 372 LYS A N 1
ATOM 2938 C CA . LYS A 1 372 ? -19.621 49.659 26.246 1.00 49.75 372 LYS A CA 1
ATOM 2939 C C . L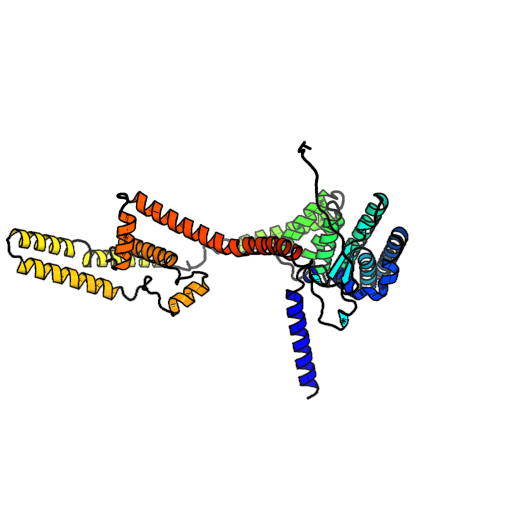YS A 1 372 ? -19.449 48.816 24.968 1.00 49.75 372 LYS A C 1
ATOM 2941 O O . LYS A 1 372 ? -18.743 47.811 24.986 1.00 49.75 372 LYS A O 1
ATOM 2946 N N . LYS A 1 373 ? -20.078 49.222 23.855 1.00 53.06 373 LYS A N 1
ATOM 2947 C CA . LYS A 1 373 ? -19.921 48.584 22.536 1.00 53.06 373 LYS A CA 1
ATOM 2948 C C . LYS A 1 373 ? -18.595 48.948 21.853 1.00 53.06 373 LYS A C 1
ATOM 2950 O O . LYS A 1 373 ? -18.071 48.129 21.110 1.00 53.06 373 LYS A O 1
ATOM 2955 N N . GLY A 1 374 ? -18.048 50.137 22.106 1.00 54.00 374 GLY A N 1
ATOM 2956 C CA . GLY A 1 374 ? -16.777 50.597 21.537 1.00 54.00 374 GLY A CA 1
ATOM 2957 C C . GLY A 1 374 ? -15.571 49.853 22.103 1.00 54.00 374 GLY A C 1
ATOM 2958 O O . GLY A 1 374 ? -14.731 49.399 21.339 1.00 54.00 374 GLY A O 1
ATOM 2959 N N . TRP A 1 375 ? -15.560 49.615 23.418 1.00 47.84 375 TRP A N 1
ATOM 2960 C CA . TRP A 1 375 ? -14.539 48.798 24.086 1.00 47.84 375 TRP A CA 1
ATOM 2961 C C . TRP A 1 375 ? -14.480 47.371 23.532 1.00 47.84 375 TRP A C 1
ATOM 2963 O O . TRP A 1 375 ? -13.421 46.898 23.139 1.00 47.84 375 TRP A O 1
ATOM 2973 N N . LYS A 1 376 ? -15.638 46.696 23.441 1.00 55.22 376 LYS A N 1
ATOM 2974 C CA . LYS A 1 376 ? -15.717 45.346 22.859 1.00 55.22 376 LYS A CA 1
ATOM 2975 C C . LYS A 1 376 ? -15.248 45.327 21.406 1.00 55.22 376 LYS A C 1
ATOM 2977 O O . LYS A 1 376 ? -14.542 44.403 21.032 1.00 55.22 376 LYS A O 1
ATOM 2982 N N . ARG A 1 377 ? -15.592 46.352 20.613 1.00 58.69 377 ARG A N 1
ATOM 2983 C CA . ARG A 1 377 ? -15.121 46.488 19.225 1.00 58.69 377 ARG A CA 1
ATOM 2984 C C . ARG A 1 377 ? -13.606 46.668 19.158 1.00 58.69 377 ARG A C 1
ATOM 2986 O O . ARG A 1 377 ? -12.980 45.956 18.384 1.00 58.69 377 ARG A O 1
ATOM 2993 N N . TRP A 1 378 ? -13.028 47.528 19.997 1.00 63.47 378 TRP A N 1
ATOM 2994 C CA . TRP A 1 378 ? -11.580 47.720 20.086 1.00 63.47 378 TRP A CA 1
ATOM 2995 C C . TRP A 1 378 ? -10.855 46.421 20.471 1.00 63.47 378 TRP A C 1
ATOM 2997 O O . TRP A 1 378 ? -9.933 46.003 19.777 1.00 63.47 378 TRP A O 1
ATOM 3007 N N . LEU A 1 379 ? -11.340 45.704 21.490 1.00 56.25 379 LEU A N 1
ATOM 3008 C CA . LEU A 1 379 ? -10.746 44.436 21.922 1.00 56.25 379 LEU A CA 1
ATOM 3009 C C . LEU A 1 379 ? -10.845 43.350 20.837 1.00 56.25 379 LEU A C 1
ATOM 3011 O O . LEU A 1 379 ? -9.880 42.626 20.605 1.00 56.25 379 LEU A O 1
ATOM 3015 N N . THR A 1 380 ? -11.978 43.267 20.124 1.00 61.56 380 THR A N 1
ATOM 3016 C CA . THR A 1 380 ? -12.115 42.356 18.976 1.00 61.56 380 THR A CA 1
ATOM 3017 C C . THR A 1 380 ? -11.211 42.752 17.817 1.00 61.56 380 THR A C 1
ATOM 3019 O O . THR A 1 380 ? -10.668 41.868 17.171 1.00 61.56 380 THR A O 1
ATOM 3022 N N . THR A 1 381 ? -11.001 44.048 17.560 1.00 62.41 381 THR A N 1
ATOM 3023 C CA . THR A 1 381 ? -10.089 44.495 16.498 1.00 62.41 381 THR A CA 1
ATOM 3024 C C . THR A 1 381 ? -8.631 44.250 16.851 1.00 62.41 381 THR A C 1
ATOM 3026 O O . THR A 1 381 ? -7.880 43.860 15.970 1.00 62.41 381 THR A O 1
ATOM 3029 N N . VAL A 1 382 ? -8.232 44.404 18.116 1.00 57.22 382 VAL A N 1
ATOM 3030 C CA . VAL A 1 382 ? -6.860 44.113 18.560 1.00 57.22 382 VAL A CA 1
ATOM 3031 C C . VAL A 1 382 ? -6.620 42.602 18.619 1.00 57.22 382 VAL A C 1
ATOM 3033 O O . VAL A 1 382 ? -5.594 42.138 18.141 1.00 57.22 382 VAL A O 1
ATOM 3036 N N . SER A 1 383 ? -7.589 41.812 19.096 1.00 55.50 383 SER A N 1
ATOM 3037 C CA . SER A 1 383 ? -7.504 40.341 19.072 1.00 55.50 383 SER A CA 1
ATOM 3038 C C . SER A 1 383 ? -7.476 39.802 17.639 1.00 55.50 383 SER A C 1
ATOM 3040 O O . SER A 1 383 ? -6.692 38.912 17.329 1.00 55.50 383 SER A O 1
ATOM 3042 N N . ALA A 1 384 ? -8.287 40.367 16.738 1.00 55.50 384 ALA A N 1
ATOM 3043 C CA . ALA A 1 384 ? -8.250 40.029 15.319 1.00 55.50 384 ALA A CA 1
ATOM 3044 C C . ALA A 1 384 ? -6.938 40.480 14.666 1.00 55.50 384 ALA A C 1
ATOM 3046 O O . ALA A 1 384 ? -6.381 39.726 13.881 1.00 55.50 384 ALA A O 1
ATOM 3047 N N . ALA A 1 385 ? -6.411 41.660 15.011 1.00 55.78 385 ALA A N 1
ATOM 3048 C CA . ALA A 1 385 ? -5.111 42.120 14.535 1.00 55.78 385 ALA A CA 1
ATOM 3049 C C . ALA A 1 385 ? -3.977 41.217 15.032 1.00 55.78 385 ALA A C 1
ATOM 3051 O O . ALA A 1 385 ? -3.097 40.911 14.245 1.00 55.78 385 ALA A O 1
ATOM 3052 N N . PHE A 1 386 ? -4.030 40.727 16.274 1.00 58.22 386 PHE A N 1
ATOM 3053 C CA . PHE A 1 386 ? -3.069 39.768 16.821 1.00 58.22 386 PHE A CA 1
ATOM 3054 C C . PHE A 1 386 ? -3.149 38.405 16.122 1.00 58.22 386 PHE A C 1
ATOM 3056 O O . PHE A 1 386 ? -2.120 37.868 15.727 1.00 58.22 386 PHE A O 1
ATOM 3063 N N . ILE A 1 387 ? -4.355 37.883 15.871 1.00 57.62 387 ILE A N 1
ATOM 3064 C CA . ILE A 1 387 ? -4.545 36.658 15.074 1.00 57.62 387 ILE A CA 1
ATOM 3065 C C . ILE A 1 387 ? -4.023 36.865 13.647 1.00 57.62 387 ILE A C 1
ATOM 3067 O O . ILE A 1 387 ? -3.338 36.003 13.108 1.00 57.62 387 ILE A O 1
ATOM 3071 N N . VAL A 1 388 ? -4.305 38.015 13.034 1.00 55.00 388 VAL A N 1
ATOM 3072 C CA . VAL A 1 388 ? -3.808 38.360 11.697 1.00 55.00 388 VAL A CA 1
ATOM 3073 C C . VAL A 1 388 ? -2.288 38.540 11.701 1.00 55.00 388 VAL A C 1
ATOM 3075 O O . VAL A 1 388 ? -1.653 38.121 10.742 1.00 55.00 388 VAL A O 1
ATOM 3078 N N . LEU A 1 389 ? -1.684 39.073 12.769 1.00 54.94 389 LEU A N 1
ATOM 3079 C CA . LEU A 1 389 ? -0.232 39.198 12.929 1.00 54.94 389 LEU A CA 1
ATOM 3080 C C . LEU A 1 389 ? 0.436 37.833 13.142 1.00 54.94 389 LEU A C 1
ATOM 3082 O O . LEU A 1 389 ? 1.474 37.585 12.543 1.00 54.94 389 LEU A O 1
ATOM 3086 N N . GLN A 1 390 ? -0.173 36.932 13.923 1.00 56.19 390 GLN A N 1
ATOM 3087 C CA . GLN A 1 390 ? 0.279 35.544 14.082 1.00 56.19 390 GLN A CA 1
ATOM 3088 C C . GLN A 1 390 ? 0.173 34.772 12.764 1.00 56.19 390 GLN A C 1
ATOM 3090 O O . GLN A 1 390 ? 1.105 34.069 12.379 1.00 56.19 390 GLN A O 1
ATOM 3095 N N . LEU A 1 391 ? -0.932 34.937 12.031 1.00 54.81 391 LEU A N 1
ATOM 3096 C CA . LEU A 1 391 ? -1.093 34.361 10.697 1.00 54.81 391 LEU A CA 1
ATOM 3097 C C . LEU A 1 391 ? -0.082 34.959 9.713 1.00 54.81 391 LEU A C 1
ATOM 3099 O O . LEU A 1 391 ? 0.503 34.221 8.928 1.00 54.81 391 LEU A O 1
ATOM 3103 N N . LEU A 1 392 ? 0.188 36.265 9.783 1.00 54.59 392 LEU A N 1
ATOM 3104 C CA . LEU A 1 392 ? 1.224 36.921 8.988 1.00 54.59 392 LEU A CA 1
ATOM 3105 C C . LEU A 1 392 ? 2.625 36.451 9.375 1.00 54.59 392 LEU A C 1
ATOM 3107 O O . LEU A 1 392 ? 3.403 36.230 8.467 1.00 54.59 392 LEU A O 1
ATOM 3111 N N . GLN A 1 393 ? 2.954 36.228 10.650 1.00 61.47 393 GLN A N 1
ATOM 3112 C CA . GLN A 1 393 ? 4.240 35.664 11.089 1.00 61.47 393 GLN A CA 1
ATOM 3113 C C . GLN A 1 393 ? 4.416 34.201 10.657 1.00 61.47 393 GLN A C 1
ATOM 3115 O O . GLN A 1 393 ? 5.527 33.804 10.317 1.00 61.47 393 GLN A O 1
ATOM 3120 N N . LEU A 1 394 ? 3.332 33.420 10.601 1.00 62.22 394 LEU A N 1
ATOM 3121 C CA . LEU A 1 394 ? 3.321 32.065 10.037 1.00 62.22 394 LEU A CA 1
ATOM 3122 C C . LEU A 1 394 ? 3.442 32.067 8.502 1.00 62.22 394 LEU A C 1
ATOM 3124 O O . LEU A 1 394 ? 4.048 31.162 7.929 1.00 62.22 394 LEU A O 1
ATOM 3128 N N . LEU A 1 395 ? 2.908 33.089 7.827 1.00 61.19 395 LEU A N 1
ATOM 3129 C CA . LEU A 1 395 ? 2.944 33.230 6.365 1.00 61.19 395 LEU A CA 1
ATOM 3130 C C . LEU A 1 395 ? 4.186 33.978 5.848 1.00 61.19 395 LEU A C 1
ATOM 3132 O O . LEU A 1 395 ? 4.598 33.753 4.711 1.00 61.19 395 LEU A O 1
ATOM 3136 N N . LEU A 1 396 ? 4.827 34.826 6.659 1.00 59.81 396 LEU A N 1
ATOM 3137 C CA . LEU A 1 396 ? 6.026 35.593 6.308 1.00 59.81 396 LEU A CA 1
ATOM 3138 C C . LEU A 1 396 ? 7.192 34.703 5.851 1.00 59.81 396 LEU A C 1
ATOM 3140 O O . LEU A 1 396 ? 7.806 35.053 4.847 1.00 59.81 396 LEU A O 1
ATOM 3144 N N . PRO A 1 397 ? 7.503 33.549 6.479 1.00 56.72 397 PRO A N 1
ATOM 3145 C CA . PRO A 1 397 ? 8.523 32.642 5.955 1.00 56.72 397 PRO A CA 1
ATOM 3146 C C . PRO A 1 397 ? 8.113 31.967 4.634 1.00 56.72 397 PRO A C 1
ATOM 3148 O O . PRO A 1 397 ? 8.988 31.696 3.814 1.00 56.72 397 PRO A O 1
ATOM 3151 N N . MET A 1 398 ? 6.816 31.765 4.359 1.00 57.19 398 MET A N 1
ATOM 3152 C CA . MET A 1 398 ? 6.355 31.272 3.047 1.00 57.19 398 MET A CA 1
ATOM 3153 C C . MET A 1 398 ? 6.464 32.343 1.949 1.00 57.19 398 MET A C 1
ATOM 3155 O O . MET A 1 398 ? 6.861 32.048 0.818 1.00 57.19 398 MET A O 1
ATOM 3159 N N . LEU A 1 399 ? 6.165 33.602 2.277 1.00 54.34 399 LEU A N 1
ATOM 3160 C CA . LEU A 1 399 ? 6.253 34.736 1.351 1.00 54.34 399 LEU A CA 1
ATOM 3161 C C . LEU A 1 399 ? 7.702 35.210 1.129 1.00 54.34 399 LEU A C 1
ATOM 3163 O O . LEU A 1 399 ? 8.093 35.501 0.003 1.00 54.34 399 LEU A O 1
ATOM 3167 N N . LEU A 1 400 ? 8.549 35.215 2.163 1.00 53.72 400 LEU A N 1
ATOM 3168 C CA . LEU A 1 400 ? 9.988 35.484 2.030 1.00 53.72 400 LEU A CA 1
ATOM 3169 C C . LEU A 1 400 ? 10.735 34.312 1.377 1.00 53.72 400 LEU A C 1
ATOM 3171 O O . LEU A 1 400 ? 11.727 34.540 0.687 1.00 53.72 400 LEU A O 1
ATOM 3175 N N . GLY A 1 401 ? 10.260 33.072 1.545 1.00 53.50 401 GLY A N 1
ATOM 3176 C CA . GLY A 1 401 ? 10.771 31.899 0.830 1.00 53.50 401 GLY A CA 1
ATOM 3177 C C . GLY A 1 401 ? 10.513 31.975 -0.678 1.00 53.50 401 GLY A C 1
ATOM 3178 O O . GLY A 1 401 ? 11.414 31.719 -1.474 1.00 53.50 401 GLY A O 1
ATOM 3179 N N . SER A 1 402 ? 9.322 32.429 -1.078 1.00 53.34 402 SER A N 1
ATOM 3180 C CA . SER A 1 402 ? 8.984 32.675 -2.488 1.00 53.34 402 SER A CA 1
ATOM 3181 C C . SER A 1 402 ? 9.668 33.930 -3.055 1.00 53.34 402 SER A C 1
ATOM 3183 O O . SER A 1 402 ? 10.129 33.906 -4.196 1.00 53.34 402 SER A O 1
ATOM 3185 N N . ALA A 1 403 ? 9.861 34.986 -2.256 1.00 48.66 403 ALA A N 1
ATOM 3186 C CA . ALA A 1 403 ? 10.625 36.168 -2.668 1.00 48.66 403 ALA A CA 1
ATOM 3187 C C . ALA A 1 403 ? 12.141 35.905 -2.786 1.00 48.66 403 ALA A C 1
ATOM 3189 O O . ALA A 1 403 ? 12.768 36.438 -3.696 1.00 48.66 403 ALA A O 1
ATOM 3190 N N . ARG A 1 404 ? 12.749 35.055 -1.939 1.00 48.47 404 ARG A N 1
ATOM 3191 C CA . ARG A 1 404 ? 14.158 34.624 -2.086 1.00 48.47 404 ARG A CA 1
ATOM 3192 C C . ARG A 1 404 ? 14.383 33.773 -3.338 1.00 48.47 404 ARG A C 1
ATOM 3194 O O . ARG A 1 404 ? 15.434 33.903 -3.959 1.00 48.47 404 ARG A O 1
ATOM 3201 N N . LEU A 1 405 ? 13.395 32.973 -3.744 1.00 50.09 405 LEU A N 1
ATOM 3202 C CA . LEU A 1 405 ? 13.403 32.270 -5.032 1.00 50.09 405 LEU A CA 1
ATOM 3203 C C . LEU A 1 405 ? 13.295 33.250 -6.213 1.00 50.09 405 LEU A C 1
ATOM 3205 O O . LEU A 1 405 ? 14.054 33.129 -7.171 1.00 50.09 405 LEU A O 1
ATOM 3209 N N . ALA A 1 406 ? 12.440 34.272 -6.120 1.00 49.00 406 ALA A N 1
ATOM 3210 C CA . ALA A 1 406 ? 12.300 35.285 -7.170 1.00 49.00 406 ALA A CA 1
ATOM 3211 C C . ALA A 1 406 ? 13.521 36.230 -7.284 1.00 49.00 406 ALA A C 1
ATOM 3213 O O . ALA A 1 406 ? 13.983 36.511 -8.389 1.00 49.00 406 ALA A O 1
ATOM 3214 N N . TYR A 1 407 ? 14.103 36.681 -6.164 1.00 45.00 407 TYR A N 1
ATOM 3215 C CA . TYR A 1 407 ? 15.279 37.567 -6.163 1.00 45.00 407 TYR A CA 1
ATOM 3216 C C . TYR A 1 407 ? 16.592 36.823 -6.446 1.00 45.00 407 TYR A C 1
ATOM 3218 O O . TYR A 1 407 ? 17.490 37.395 -7.064 1.00 45.00 407 TYR A O 1
ATOM 3226 N N . GLY A 1 408 ? 16.713 35.548 -6.053 1.00 46.09 408 GLY A N 1
ATOM 3227 C CA . GLY A 1 408 ? 17.859 34.696 -6.399 1.00 46.09 408 GLY A CA 1
ATOM 3228 C C . GLY A 1 408 ? 17.941 34.389 -7.899 1.00 46.09 408 GLY A C 1
ATOM 3229 O O . GLY A 1 408 ? 19.036 34.325 -8.455 1.00 46.09 408 GLY A O 1
ATOM 3230 N N . LEU A 1 409 ? 16.791 34.299 -8.577 1.00 48.41 409 LEU A N 1
ATOM 3231 C CA . LEU A 1 409 ? 16.722 34.178 -10.037 1.00 48.41 409 LEU A CA 1
ATOM 3232 C C . LEU A 1 409 ? 17.029 35.506 -10.754 1.00 48.41 409 LEU A C 1
ATOM 3234 O O . LEU A 1 409 ? 17.680 35.491 -11.795 1.00 48.41 409 LEU A O 1
ATOM 3238 N N . ALA A 1 410 ? 16.652 36.656 -10.181 1.00 44.94 410 ALA A N 1
ATOM 3239 C CA . ALA A 1 410 ? 16.950 37.969 -10.766 1.00 44.94 410 ALA A CA 1
ATOM 3240 C C . ALA A 1 410 ? 18.410 38.430 -10.558 1.00 44.94 410 ALA A C 1
ATOM 3242 O O . ALA A 1 410 ? 18.984 39.081 -11.428 1.00 44.94 410 ALA A O 1
ATOM 3243 N N . SER A 1 411 ? 19.051 38.070 -9.440 1.00 45.53 411 SER A N 1
ATOM 3244 C CA . SER A 1 411 ? 20.448 38.451 -9.147 1.00 45.53 411 SER A CA 1
ATOM 3245 C C . SER A 1 411 ? 21.492 37.465 -9.695 1.00 45.53 411 SER A C 1
ATOM 3247 O O . SER A 1 411 ? 22.631 37.857 -9.950 1.00 45.53 411 SER A O 1
ATOM 3249 N N . GLY A 1 412 ? 21.103 36.218 -9.994 1.00 41.78 412 GLY A N 1
ATOM 3250 C CA . GLY A 1 412 ? 21.941 35.252 -10.717 1.00 41.78 412 GLY A CA 1
ATOM 3251 C C . GLY A 1 412 ? 22.119 35.553 -12.212 1.00 41.78 412 GLY A C 1
ATOM 3252 O O . GLY A 1 412 ? 23.060 35.047 -12.823 1.00 41.78 412 GLY A O 1
ATOM 3253 N N . ALA A 1 413 ? 21.263 36.403 -12.792 1.00 45.06 413 ALA A N 1
ATOM 3254 C CA . ALA A 1 413 ? 21.326 36.796 -14.200 1.00 45.06 413 ALA A CA 1
ATOM 3255 C C . ALA A 1 413 ? 22.234 38.013 -14.477 1.00 45.06 413 ALA A C 1
ATOM 3257 O O . ALA A 1 413 ? 22.560 38.264 -15.632 1.00 45.06 413 ALA A O 1
ATOM 3258 N N . PHE A 1 414 ? 22.695 38.743 -13.450 1.00 39.38 414 PHE A N 1
ATOM 3259 C CA . PHE A 1 414 ? 23.557 39.928 -13.630 1.00 39.38 414 PHE A CA 1
ATOM 3260 C C . PHE A 1 414 ? 25.030 39.706 -13.228 1.00 39.38 414 PHE A C 1
ATOM 3262 O O . PHE A 1 414 ? 25.885 40.532 -13.532 1.00 39.38 414 PHE A O 1
ATOM 3269 N N . ALA A 1 415 ? 25.362 38.576 -12.589 1.00 41.00 415 ALA A N 1
ATOM 3270 C CA . ALA A 1 415 ? 26.717 38.283 -12.095 1.00 41.00 415 ALA A CA 1
ATOM 3271 C C . ALA A 1 415 ? 27.507 37.251 -12.933 1.00 41.00 415 ALA A C 1
ATOM 3273 O O . ALA A 1 415 ? 28.559 36.782 -12.504 1.00 41.00 415 ALA A O 1
ATOM 3274 N N . ARG A 1 416 ? 27.041 36.900 -14.141 1.00 40.84 416 ARG A N 1
ATOM 3275 C CA . ARG A 1 416 ? 27.811 36.118 -15.132 1.00 40.84 416 ARG A CA 1
ATOM 3276 C C . ARG A 1 416 ? 27.885 36.857 -16.467 1.00 40.84 416 ARG A C 1
ATOM 3278 O O . ARG A 1 416 ? 27.315 36.429 -17.460 1.00 40.84 416 ARG A O 1
ATOM 3285 N N . GLY A 1 417 ? 28.578 37.989 -16.464 1.00 39.62 417 GLY A N 1
ATOM 3286 C CA . GLY A 1 417 ? 28.949 38.715 -17.685 1.00 39.62 417 GLY A CA 1
ATOM 3287 C C . GLY A 1 417 ? 30.355 39.313 -17.654 1.00 39.62 417 GLY A C 1
ATOM 3288 O O . GLY A 1 417 ? 30.854 39.751 -18.681 1.00 39.62 417 GLY A O 1
ATOM 3289 N N . ALA A 1 418 ? 31.032 39.307 -16.506 1.00 41.19 418 ALA A N 1
ATOM 3290 C CA . ALA A 1 418 ? 32.371 39.857 -16.380 1.00 41.19 418 ALA A CA 1
ATOM 3291 C C . ALA A 1 418 ? 33.238 38.860 -15.622 1.00 41.19 418 ALA A C 1
ATOM 3293 O O . ALA A 1 418 ? 33.133 38.777 -14.404 1.00 41.19 418 ALA A O 1
ATOM 3294 N N . LEU A 1 419 ? 34.011 38.065 -16.366 1.00 35.53 419 LEU A N 1
ATOM 3295 C CA . LEU A 1 419 ? 35.372 37.610 -16.051 1.00 35.53 419 LEU A CA 1
ATOM 3296 C C . LEU A 1 419 ? 35.770 36.503 -17.042 1.00 35.53 419 LEU A C 1
ATOM 3298 O O . LEU A 1 419 ? 35.303 35.372 -16.939 1.00 35.53 419 LEU A O 1
ATOM 3302 N N . GLY A 1 420 ? 36.676 36.839 -17.967 1.00 30.39 420 GLY A N 1
ATOM 3303 C CA . GLY A 1 420 ? 37.547 35.862 -18.624 1.00 30.39 420 GLY A CA 1
ATOM 3304 C C . GLY A 1 420 ? 37.535 35.854 -20.152 1.00 30.39 420 GLY A C 1
ATOM 3305 O O . GLY A 1 420 ? 36.925 34.976 -20.744 1.00 30.39 420 GLY A O 1
ATOM 3306 N N . ALA A 1 421 ? 38.305 36.748 -20.777 1.00 32.53 421 ALA A N 1
ATOM 3307 C CA . ALA A 1 421 ? 39.116 36.398 -21.946 1.00 32.53 421 ALA A CA 1
ATOM 3308 C C . ALA A 1 421 ? 40.257 37.412 -22.105 1.00 32.53 421 ALA A C 1
ATOM 3310 O O . ALA A 1 421 ? 40.043 38.607 -22.290 1.00 32.53 421 ALA A O 1
ATOM 3311 N N . SER A 1 422 ? 41.472 36.901 -21.956 1.00 32.47 422 SER A N 1
ATOM 3312 C CA . SER A 1 422 ? 42.750 37.561 -22.184 1.00 32.47 422 SER A CA 1
ATOM 3313 C C . SER A 1 422 ? 43.128 37.596 -23.668 1.00 32.47 422 SER A C 1
ATOM 3315 O O . SER A 1 422 ? 42.738 36.702 -24.415 1.00 32.47 422 SER A O 1
ATOM 3317 N N . SER A 1 423 ? 44.066 38.499 -23.976 1.00 32.34 423 SER A N 1
ATOM 3318 C CA . SER A 1 423 ? 45.056 38.502 -25.073 1.00 32.34 423 SER A CA 1
ATOM 3319 C C . SER A 1 423 ? 44.737 39.291 -26.350 1.00 32.34 423 SER A C 1
ATOM 3321 O O . SER A 1 423 ? 43.743 39.036 -27.017 1.00 32.34 423 SER A O 1
ATOM 3323 N N . GLY A 1 424 ? 45.682 40.175 -26.698 1.00 32.25 424 GLY A N 1
ATOM 3324 C CA . GLY A 1 424 ? 46.134 40.367 -28.078 1.00 32.25 424 GLY A CA 1
ATOM 3325 C C . GLY A 1 424 ? 45.730 41.663 -28.775 1.00 32.25 424 GLY A C 1
ATOM 3326 O O . GLY A 1 424 ? 44.659 41.722 -29.356 1.00 32.25 424 GLY A O 1
ATOM 3327 N N . ASP A 1 425 ? 46.672 42.606 -28.780 1.00 32.09 425 ASP A N 1
ATOM 3328 C CA . ASP A 1 425 ? 47.059 43.470 -29.906 1.00 32.09 425 ASP A CA 1
ATOM 3329 C C . ASP A 1 425 ? 46.123 44.597 -30.392 1.00 32.09 425 ASP A C 1
ATOM 3331 O O . ASP A 1 425 ? 45.108 44.382 -31.040 1.00 32.09 425 ASP A O 1
ATOM 3335 N N . ASP A 1 426 ? 46.573 45.820 -30.079 1.00 33.72 426 ASP A N 1
ATOM 3336 C CA . ASP A 1 426 ? 46.829 46.969 -30.961 1.00 33.72 426 ASP A CA 1
ATOM 3337 C C . ASP A 1 426 ? 45.834 47.419 -32.065 1.00 33.72 426 ASP A C 1
ATOM 3339 O O . ASP A 1 426 ? 45.099 46.679 -32.705 1.00 33.72 426 ASP A O 1
ATOM 3343 N N . ILE A 1 427 ? 46.011 48.707 -32.385 1.00 32.53 427 ILE A N 1
ATOM 3344 C CA . ILE A 1 427 ? 45.641 49.460 -33.597 1.00 32.53 427 ILE A CA 1
ATOM 3345 C C . ILE A 1 427 ? 44.228 50.103 -33.670 1.00 32.53 427 ILE A C 1
ATOM 3347 O O . ILE A 1 427 ? 43.219 49.505 -34.018 1.00 32.53 427 ILE A O 1
ATOM 3351 N N . THR A 1 428 ? 44.235 51.413 -33.385 1.00 35.31 428 THR A N 1
ATOM 3352 C CA . THR A 1 428 ? 43.409 52.541 -33.876 1.00 35.31 428 THR A CA 1
ATOM 3353 C C . THR A 1 428 ? 42.208 52.284 -34.807 1.00 35.31 428 THR A C 1
ATOM 3355 O O . THR A 1 428 ? 42.365 51.728 -35.890 1.00 35.31 428 THR A O 1
ATOM 3358 N N . GLY A 1 429 ? 41.064 52.920 -34.516 1.00 31.59 429 GLY A N 1
ATOM 3359 C CA . GLY A 1 429 ? 40.004 53.143 -35.509 1.00 31.59 429 GLY A CA 1
ATOM 3360 C C . GLY A 1 429 ? 38.792 53.904 -34.965 1.00 31.59 429 GLY A C 1
ATOM 3361 O O . GLY A 1 429 ? 38.133 53.448 -34.042 1.00 31.59 429 GLY A O 1
ATOM 3362 N N . MET A 1 430 ? 38.536 55.086 -35.522 1.00 32.03 430 MET A N 1
ATOM 3363 C CA . MET A 1 430 ? 37.475 56.039 -35.173 1.00 32.03 430 MET A CA 1
ATOM 3364 C C . MET A 1 430 ? 36.055 55.572 -35.561 1.00 32.03 430 MET A C 1
ATOM 3366 O O . MET A 1 430 ? 35.896 54.765 -36.469 1.00 32.03 430 MET A O 1
ATOM 3370 N N . ALA A 1 431 ? 35.072 56.274 -34.974 1.00 31.41 431 ALA A N 1
ATOM 3371 C CA . ALA A 1 431 ? 33.772 56.676 -35.542 1.00 31.41 431 ALA A CA 1
ATOM 3372 C C . ALA A 1 431 ? 32.489 55.939 -35.076 1.00 31.41 431 ALA A C 1
ATOM 3374 O O . ALA A 1 431 ? 32.180 54.819 -35.461 1.00 31.41 431 ALA A O 1
ATOM 3375 N N . GLN A 1 432 ? 31.710 56.680 -34.278 1.00 30.56 432 GLN A N 1
ATOM 3376 C CA . GLN A 1 432 ? 30.236 56.772 -34.265 1.00 30.56 432 GLN A CA 1
ATOM 3377 C C . GLN A 1 432 ? 29.684 57.348 -35.605 1.00 30.56 432 GLN A C 1
ATOM 3379 O O . GLN A 1 432 ? 30.517 57.802 -36.395 1.00 30.56 432 GLN A O 1
ATOM 3384 N N . PRO A 1 433 ? 28.353 57.533 -35.835 1.00 57.12 433 PRO A N 1
ATOM 3385 C CA . PRO A 1 433 ? 27.134 57.097 -35.113 1.00 57.12 433 PRO A CA 1
ATOM 3386 C C . PRO A 1 433 ? 25.980 56.623 -36.062 1.00 57.12 433 PRO A C 1
ATOM 3388 O O . PRO A 1 433 ? 26.183 56.407 -37.251 1.00 57.12 433 PRO A O 1
ATOM 3391 N N . ASP A 1 434 ? 24.765 56.552 -35.493 1.00 31.22 434 ASP A N 1
ATOM 3392 C CA . ASP A 1 434 ? 23.430 56.721 -36.107 1.00 31.22 434 ASP A CA 1
ATOM 3393 C C . ASP A 1 434 ? 22.687 55.483 -36.639 1.00 31.22 434 ASP A C 1
ATOM 3395 O O . ASP A 1 434 ? 23.068 54.870 -37.628 1.00 31.22 434 ASP A O 1
ATOM 3399 N N . ALA A 1 435 ? 21.526 55.179 -36.036 1.00 31.20 435 ALA A N 1
ATOM 3400 C CA . ALA A 1 435 ? 20.226 55.570 -36.605 1.00 31.20 435 ALA A CA 1
ATOM 3401 C C . ALA A 1 435 ? 19.026 54.872 -35.919 1.00 31.20 435 ALA A C 1
ATOM 3403 O O . ALA A 1 435 ? 18.957 53.653 -35.821 1.00 31.20 435 ALA A O 1
ATOM 3404 N N . ALA A 1 436 ? 18.051 55.713 -35.558 1.00 32.66 436 ALA A N 1
ATOM 3405 C CA . ALA A 1 436 ? 16.635 55.601 -35.925 1.00 32.66 436 ALA A CA 1
ATOM 3406 C C . ALA A 1 436 ? 15.714 54.528 -35.289 1.00 32.66 436 ALA A C 1
ATOM 3408 O O . ALA A 1 436 ? 15.729 53.355 -35.635 1.00 32.66 436 ALA A O 1
ATOM 3409 N N . HIS A 1 437 ? 14.795 55.066 -34.474 1.00 33.25 437 HIS A N 1
ATOM 3410 C CA . HIS A 1 437 ? 13.333 55.067 -34.680 1.00 33.25 437 HIS A CA 1
ATOM 3411 C C . HIS A 1 437 ? 12.533 53.747 -34.614 1.00 33.25 437 HIS A C 1
ATOM 3413 O O . HIS A 1 437 ? 12.630 52.887 -35.475 1.00 33.25 437 HIS A O 1
ATOM 3419 N N . GLU A 1 438 ? 11.625 53.727 -33.624 1.00 36.03 438 GLU A N 1
ATOM 3420 C CA . GLU A 1 438 ? 10.181 53.452 -33.767 1.00 36.03 438 GLU A CA 1
ATOM 3421 C C . GLU A 1 438 ? 9.706 52.161 -34.463 1.00 36.03 438 GLU A C 1
ATOM 3423 O O . GLU A 1 438 ? 9.787 52.024 -35.674 1.00 36.03 438 GLU A O 1
ATOM 3428 N N . LEU A 1 439 ? 9.000 51.294 -33.726 1.00 32.41 439 LEU A N 1
ATOM 3429 C CA . LEU A 1 439 ? 7.527 51.317 -33.634 1.00 32.41 439 LEU A CA 1
ATOM 3430 C C . LEU A 1 439 ? 7.019 50.129 -32.805 1.00 32.41 439 LEU A C 1
ATOM 3432 O O . LEU A 1 439 ? 7.430 48.985 -32.978 1.00 32.41 439 LEU A O 1
ATOM 3436 N N . ARG A 1 440 ? 6.094 50.441 -31.895 1.00 35.22 440 ARG A N 1
ATOM 3437 C CA . ARG A 1 440 ? 5.153 49.497 -31.295 1.00 35.22 440 ARG A CA 1
ATOM 3438 C C . ARG A 1 440 ? 4.074 49.188 -32.329 1.00 35.22 440 ARG A C 1
ATOM 3440 O O . ARG A 1 440 ? 3.475 50.133 -32.826 1.00 35.22 440 ARG A O 1
ATOM 3447 N N . GLU A 1 441 ? 3.751 47.918 -32.527 1.00 40.44 441 GLU A N 1
ATOM 3448 C CA . GLU A 1 441 ? 2.368 47.483 -32.729 1.00 40.44 441 GLU A CA 1
ATOM 3449 C C . GLU A 1 441 ? 2.196 46.029 -32.267 1.00 40.44 441 GLU A C 1
ATOM 3451 O O . GLU A 1 441 ? 3.156 45.266 -32.169 1.00 40.44 441 GLU A O 1
ATOM 3456 N N . GLU A 1 442 ? 0.972 45.742 -31.850 1.00 43.34 442 GLU A N 1
ATOM 3457 C CA . GLU A 1 442 ? 0.529 44.695 -30.934 1.00 43.34 442 GLU A CA 1
ATOM 3458 C C . GLU A 1 442 ? 0.415 43.302 -31.575 1.00 43.34 442 GLU A C 1
ATOM 3460 O O . GLU A 1 442 ? -0.005 43.181 -32.725 1.00 43.34 442 GLU A O 1
ATOM 3465 N N . LEU A 1 443 ? 0.701 42.261 -30.779 1.00 34.81 443 LEU A N 1
ATOM 3466 C CA . LEU A 1 443 ? -0.115 41.044 -30.619 1.00 34.81 443 LEU A CA 1
ATOM 3467 C C . LEU A 1 443 ? 0.283 40.297 -29.339 1.00 34.81 443 LEU A C 1
ATOM 3469 O O . LEU A 1 443 ? 1.503 40.113 -29.117 1.00 34.81 443 LEU A O 1
#

Organism: Diacronema lutheri (NCBI:txid2081491)

Radius of gyration: 38.76 Å; Cα contacts (8 Å, |Δi|>4): 340; chains: 1; bounding box: 72×96×95 Å

InterPro domains:
  IPR011990 Tetratricopeptide-like helical domain superfamily [G3DSA:1.25.40.10] (58-236)
  IPR011990 Tetratricopeptide-like helical domain superfamily [SSF48452] (56-223)
  IPR019734 Tetratricopeptide repeat [SM00028] (59-92)
  IPR019734 Tetratricopeptide repeat [SM00028] (133-167)
  IPR039663 AIP/AIPL1/TTC9 [PTHR11242] (33-266)

Nearest PDB structures (foldseek):
  7cc7-assembly1_A  TM=4.493E-01  e=2.482E-01  Homo sapiens
  6xr2-assembly2_F  TM=3.344E-01  e=1.443E-01  synthetic construct
  8w20-assembly1_A  TM=1.297E-01  e=1.055E+00  Streptomyces coelicolor A3(2)
  5mjz-assembly2_B  TM=2.713E-01  e=8.073E+00  Homo sapiens
  6zpp-assembly1_A  TM=2.057E-01  e=6.439E+00  Drechmeria coniospora

Sequence (443 aa):
MGDDFKTMFGNAARLKTEQLKAARPHFERSASFHKHSLYLENDLKETRALPIDALLDAASAMKDEGNVAYERGAYADAYRAYERALGCLRYFEAIDPNWRNGGGFTDETLREVFTRTRCDTPERAVRLHDLMLSCYLNIALVRLAERTEYAEAIDACNEAIALDPSSAKAFFRRARARYEPLSCTATDQELAVRDLAAASRLAPADATIRRELARLRASERKQRDTDRVTFDGLFERGPALYDKDEERKYLRRKEREDEEASRAYGKNGMDRLRTMIAEHDAAGNTAKADELRAQVEQARQAAIAKHEGDMNWAEPSEEMVRDAERAGIDLRDPSVREVFLALSAERKRKEGTPLTAAEEAIAARASGSKSKKGWKRWLTTVSAAFIVLQLLQLLLPMLLGSARLAYGLASGAFARGALGASSGDDITGMAQPDAAHELREEL

Mean predicted aligned error: 20.26 Å

pLDDT: mean 74.79, std 19.73, range [30.39, 98.38]

Foldseek 3Di:
DVVVVVVVVVVVVVVLVVVQCVQAVVLVPAFPLQNCLAVCCVVCVVLLPDQLVSNLVVLVVLQVQLVVCVVVVVLVSSLVSLSSSVSSAWHKDFQDPCCVPPRHDGNVRIDIDGCCVSPPDVVSNVSSLVSLLSSLLSNLVSCLVVVPCLVSNLSSLVVSCVSPVLDLSSLQSNLCSQPVDPPRDPVSLVSSLVSLVSSCVSCVPDPVSVVVNVVSVVVVVVVVVVCCVVCVCVVVPPCPPDNVVNVVVVVVVVVVVVVVCCVVPPDPPVVVLVVVLVVCVVVVNVVVSVVSVVVVVVVLVVLVVVCVVPADLQDGDPVRQVVCVVVVHHSVDPLSSLLVLCVVLVVCVVVVHDHDPSSVVSVVVQCVPVDPVSNVVVSVVSVVVVVVVVVCVVCVCVVVVVVCVVVVVVVVVPPPPDDDDDDDDDDDDDDDDDDDDDDDDDD